Protein AF-0000000066313499 (afdb_homodimer)

Organism: Listeria monocytogenes serotype 4a (strain HCC23) (NCBI:txid552536)

Solvent-accessible surface area (backbone atoms only — not comparable to full-atom values): 25639 Å² total; per-residue (Å²): 38,35,37,26,34,34,30,48,55,29,5,54,17,65,28,23,33,51,20,42,49,46,18,38,77,59,33,63,34,32,22,33,16,38,27,63,62,30,86,18,29,68,59,32,51,54,53,43,69,76,35,75,79,55,39,37,20,40,28,42,68,69,60,62,61,38,62,80,58,80,86,62,72,56,56,30,44,97,84,54,28,26,41,67,57,51,62,52,51,64,65,57,42,71,76,43,53,64,67,57,49,45,52,42,52,49,47,35,51,49,52,42,42,72,71,71,47,74,66,34,31,37,45,48,56,89,67,47,49,80,78,40,41,73,53,52,50,54,49,25,61,74,71,69,27,27,40,66,49,49,91,85,56,89,76,60,80,90,50,52,53,48,75,38,62,42,68,61,50,42,73,94,31,60,49,71,62,46,54,49,50,55,47,65,74,38,56,88,40,85,46,33,36,32,37,47,38,53,29,16,25,45,31,60,62,39,60,72,76,39,92,80,50,73,57,17,24,53,40,28,52,51,43,37,28,65,66,52,52,52,52,46,68,73,40,77,51,44,82,44,34,66,76,71,106,38,35,37,26,34,35,29,50,56,30,5,55,16,66,27,23,33,52,21,41,48,46,18,39,79,58,34,66,35,32,23,34,17,38,25,63,61,30,84,19,29,68,60,33,52,53,52,43,68,77,34,75,80,56,38,37,20,39,29,42,69,68,60,62,58,40,61,80,58,78,86,62,72,57,57,29,45,98,83,55,28,28,41,68,54,55,62,56,50,63,69,53,43,72,77,41,52,63,66,57,50,46,52,43,51,49,46,35,50,46,52,42,43,72,70,70,47,73,65,35,29,36,45,48,57,87,68,47,50,83,79,42,40,72,54,53,50,52,49,25,62,75,70,71,26,28,39,65,47,48,90,84,59,88,76,61,80,89,50,50,52,49,73,38,60,41,68,61,49,42,71,94,30,60,49,72,64,48,54,50,51,55,47,65,74,38,56,90,40,85,46,34,36,31,37,47,36,53,28,16,25,45,31,60,62,40,60,72,77,40,91,81,51,75,55,17,22,53,40,28,51,50,44,36,29,66,66,52,53,52,52,45,68,73,40,76,52,43,82,43,33,66,75,71,105

Nearest PDB structures (foldseek):
  2i5i-assembly1_A  TM=9.283E-01  e=3.834E-25  Enterococcus faecalis V583
  7vi8-assembly1_A  TM=9.252E-01  e=1.051E-22  Klebsiella pneumoniae subsp. pneumoniae MGH 78578
  8jqf-assembly1_B  TM=8.544E-01  e=4.770E-19  Cyclobacterium marinum
  8jqf-assembly1_A  TM=8.438E-01  e=1.142E-18  Cyclobacterium marinum
  9dne-assembly1_I  TM=4.347E-01  e=8.588E-02  synthetic construct

pLDDT: mean 93.92, std 9.47, range [50.28, 98.94]

InterPro domains:
  IPR006879 Carbohydrate deacetylase YdjC-like [PF04794] (2-232)
  IPR006879 Carbohydrate deacetylase YdjC-like [PTHR31609] (1-150)
  IPR011330 Glycoside hydrolase/deacetylase, beta/alpha-barrel [SSF88713] (1-245)
  IPR022948 Chitooligosaccharide deacetylase ChbG-like, bacteria [MF_01246] (1-242)
  IPR022948 Chitooligosaccharide deacetylase ChbG-like, bacteria [cd10803] (2-228)

Foldseek 3Di:
DEEAAEAEDQQQDPQLVVLLVLLCVQFQHQEYEAELQHPRRVVNLV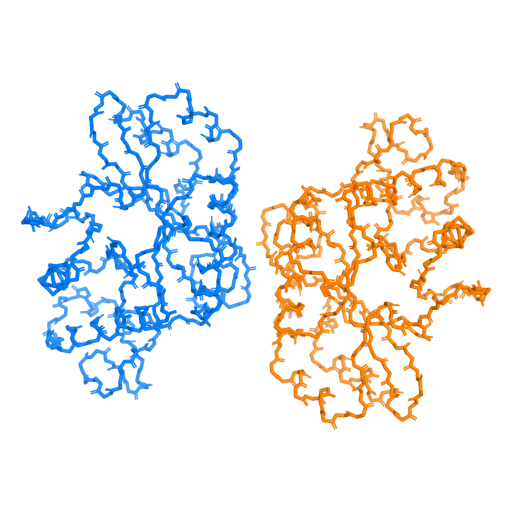SCVVPVRRAYAHAAELQAFAFPDPDADLQADPVRTGDNPVVCLVVQCVRPDLVSVLVRRVSSVVSCVVSVDDHAEYDYDPRSCVRNVVSRLVVCVVSVHAYEDDPNDDDSDPHDYFPEEAEQCADVSVDLVNVVVVCVVCAPHPGYYYYYAHAGDADPSCVVRDPRGVVNPSNSPNRNDPVSVVVCVVGPYHYDHRNVD/DEEAAEAEDQQQDPQLVVLLVLLCVQFQHQEYEAELQHPRNVVNLVSCVVPVRRAYAHAAELQAFAFPDPDADLQADPVRTGDNPVVVLVVACVRPDLVSVLVRRVSSVVSCVVSVDDHAEYDYDPRSCVRNVVSRLVVCVVSVHAYEDDPVDDDSDPHDYFPEEAEQCADVSVDLVNVVVVCVVCAPHPGYYYYYAHAGDADPSCVVRDPRGVVNPSNSPNRSDPVSVVVCVPGPYHYDHRNVD

Sequence (490 aa):
MKIIFNADDFGISPGAVYGILESYKRGVVKSTTLLANSPAFDLAVEVAKENPGLDIGAHLTLTFGSPVLQGLETLTDDDGRFRRNYTALENGLADVDMNEVERELTAQIEKILDAGITISHFDTHHSIEPLIYPVQHKLAEKYGVSIRRHSDVSDFGAIKTPDLFATEFYADGVSFETIKKLVQEHIGTNDVVEVMTHPAYIDETLREISSYVEPRIKEVSILTSRELQAYLGQQEVEIISFRDLMKIIFNADDFGISPGAVYGILESYKRGVVKSTTLLANSPAFDLAVEVAKENPGLDIGAHLTLTFGSPVLQGLETLTDDDGRFRRNYTALENGLADVDMNEVERELTAQIEKILDAGITISHFDTHHSIEPLIYPVQHKLAEKYGVSIRRHSDVSDFGAIKTPDLFATEFYADGVSFETIKKLVQEHIGTNDVVEVMTHPAYIDETLREISSYVEPRIKEVSILTSRELQAYLGQQEVEIISFRDL

Secondary structure (DSSP, 8-state):
-EEEEEEEEETS-HHHHHHHHHHHHSSS--EEEE-TT-TTHHHHHHHHHH-TTSEEEEEE-SSSS--SSS--SSSB-TTSSB---HHHHHTTSTT--HHHHHHHHHHHHHHHHHTT----EEEEGGG-HHHHHHHHHHHHHHHT-EE---TT----TT----SEEE--SSGGG-SHHHHHHHHHHHTTS--EEEEEE----B-HHHHHH-S--HHHHHHHHHHT-HHHHHHHHHTT-EEE-GGG-/-EEEEEEEEETS-HHHHHHHHHHHHSSS--EEEE-TT-TTHHHHHHHHHH-TTSEEEEEE-SSSS--SSS--SSSB-TTSSB---HHHHHTTSTT--HHHHHHHHHHHHHHHHHTT----EEEEGGG-HHHHHHHHHHHHHHHT-EE---TT----TT----SEEE--SSGGG-SHHHHHHHHHHHTTS--EEEEEE----B-HHHHHH-S--HHHHHHHHHHT-HHHHHHHHHTT-EEE-GGG-

Radius of gyration: 25.47 Å; Cα contacts (8 Å, |Δi|>4): 988; chains: 2; bounding box: 54×75×50 Å

Structure (mmCIF, N/CA/C/O backbone):
data_AF-0000000066313499-model_v1
#
loop_
_entity.id
_entity.type
_entity.pdbx_description
1 polymer 'Carbohydrate deacetylase'
#
loop_
_atom_site.group_PDB
_atom_site.id
_atom_site.type_symbol
_atom_site.label_atom_id
_atom_site.label_alt_id
_atom_site.label_comp_id
_atom_site.label_asym_id
_atom_site.label_entity_id
_atom_site.label_seq_id
_atom_site.pdbx_PDB_ins_code
_atom_site.Cartn_x
_atom_site.Cartn_y
_atom_site.Cartn_z
_atom_site.occupancy
_atom_site.B_iso_or_equiv
_atom_site.auth_seq_id
_atom_site.auth_comp_id
_atom_site.auth_asym_id
_atom_site.auth_atom_id
_atom_site.pdbx_PDB_model_num
ATOM 1 N N . MET A 1 1 ? 20.203 -18.484 -18.078 1 95.94 1 MET A N 1
ATOM 2 C CA . MET A 1 1 ? 18.938 -18.906 -17.484 1 95.94 1 MET A CA 1
ATOM 3 C C . MET A 1 1 ? 17.906 -17.781 -17.531 1 95.94 1 MET A C 1
ATOM 5 O O . MET A 1 1 ? 18.266 -16.625 -17.75 1 95.94 1 MET A O 1
ATOM 9 N N . LYS A 1 2 ? 16.641 -18.156 -17.469 1 98 2 LYS A N 1
ATOM 10 C CA . LYS A 1 2 ? 15.531 -17.219 -17.328 1 98 2 LYS A CA 1
ATOM 11 C C . LYS A 1 2 ? 14.836 -17.406 -15.977 1 98 2 LYS A C 1
ATOM 13 O O . LYS A 1 2 ? 14.773 -18.516 -15.445 1 98 2 LYS A O 1
ATOM 18 N N . ILE A 1 3 ? 14.383 -16.266 -15.469 1 98.38 3 ILE A N 1
ATOM 19 C CA . ILE A 1 3 ? 13.742 -16.328 -14.156 1 98.38 3 ILE A CA 1
ATOM 20 C C . ILE A 1 3 ? 12.398 -15.602 -14.203 1 98.38 3 ILE A C 1
ATOM 22 O O . ILE A 1 3 ? 12.297 -14.523 -14.797 1 98.38 3 ILE A O 1
ATOM 26 N N . ILE A 1 4 ? 11.375 -16.203 -13.711 1 98.75 4 ILE A N 1
ATOM 27 C CA . ILE A 1 4 ? 10.062 -15.602 -13.492 1 98.75 4 ILE A CA 1
ATOM 28 C C . ILE A 1 4 ? 9.82 -15.398 -12 1 98.75 4 ILE A C 1
ATOM 30 O O . ILE A 1 4 ? 9.75 -16.359 -11.242 1 98.75 4 ILE A O 1
ATOM 34 N N . PHE A 1 5 ? 9.812 -14.141 -11.586 1 98.88 5 PHE A N 1
ATOM 35 C CA . PHE A 1 5 ? 9.273 -13.859 -10.258 1 98.88 5 PHE A CA 1
ATOM 36 C C . PHE A 1 5 ? 7.762 -13.688 -10.312 1 98.88 5 PHE A C 1
ATOM 38 O O . PHE A 1 5 ? 7.262 -12.648 -10.75 1 98.88 5 PHE A O 1
ATOM 45 N N . ASN A 1 6 ? 7.051 -14.703 -9.844 1 98.88 6 ASN A N 1
ATOM 46 C CA . ASN A 1 6 ? 5.594 -14.641 -9.82 1 98.88 6 ASN A CA 1
ATOM 47 C C . ASN A 1 6 ? 5.066 -14.367 -8.414 1 98.88 6 ASN A C 1
ATOM 49 O O . ASN A 1 6 ? 5.379 -15.102 -7.48 1 98.88 6 ASN A O 1
ATOM 53 N N . ALA A 1 7 ? 4.348 -13.258 -8.297 1 98.94 7 ALA A N 1
ATOM 54 C CA . ALA A 1 7 ? 3.754 -12.898 -7.012 1 98.94 7 ALA A CA 1
ATOM 55 C C . ALA A 1 7 ? 2.363 -13.516 -6.863 1 98.94 7 ALA A C 1
ATOM 57 O O . ALA A 1 7 ? 1.427 -13.117 -7.559 1 98.94 7 ALA A O 1
ATOM 58 N N . ASP A 1 8 ? 2.248 -14.438 -5.938 1 98.56 8 ASP A N 1
ATOM 59 C CA . ASP A 1 8 ? 0.966 -15.078 -5.672 1 98.56 8 ASP A CA 1
ATOM 60 C C . ASP A 1 8 ? 0.054 -14.172 -4.855 1 98.56 8 ASP A C 1
ATOM 62 O O . ASP A 1 8 ? 0.504 -13.156 -4.305 1 98.56 8 ASP A O 1
ATOM 66 N N . ASP A 1 9 ? -1.255 -14.461 -4.855 1 98.56 9 ASP A N 1
ATOM 67 C CA . ASP A 1 9 ? -2.252 -13.906 -3.943 1 98.56 9 ASP A CA 1
ATOM 68 C C . ASP A 1 9 ? -2.611 -12.477 -4.328 1 98.56 9 ASP A C 1
ATOM 70 O O . ASP A 1 9 ? -2.971 -11.672 -3.467 1 98.56 9 ASP A O 1
ATOM 74 N N . PHE A 1 10 ? -2.422 -12.117 -5.625 1 98.88 10 PHE A N 1
ATOM 75 C CA . PHE A 1 10 ? -2.877 -10.805 -6.055 1 98.88 10 PHE A CA 1
ATOM 76 C C . PHE A 1 10 ? -4.363 -10.625 -5.766 1 98.88 10 PHE A C 1
ATOM 78 O O . PHE A 1 10 ? -5.176 -11.492 -6.098 1 98.88 10 PHE A O 1
ATOM 85 N N . GLY A 1 11 ? -4.707 -9.547 -4.996 1 98.75 11 GLY A N 1
ATOM 86 C CA . GLY A 1 11 ? -6.094 -9.273 -4.652 1 98.75 11 GLY A CA 1
ATOM 87 C C . GLY A 1 11 ? -6.473 -9.766 -3.266 1 98.75 11 GLY A C 1
ATOM 88 O O . GLY A 1 11 ? -7.559 -9.453 -2.77 1 98.75 11 GLY A O 1
ATOM 89 N N . ILE A 1 12 ? -5.586 -10.469 -2.564 1 98.62 12 ILE A N 1
ATOM 90 C CA . ILE A 1 12 ? -5.957 -11.078 -1.29 1 98.62 12 ILE A CA 1
ATOM 91 C C . ILE A 1 12 ? -6.289 -9.984 -0.278 1 98.62 12 ILE A C 1
ATOM 93 O O . ILE A 1 12 ? -7.148 -10.164 0.586 1 98.62 12 ILE A O 1
ATOM 97 N N . SER A 1 13 ? -5.625 -8.875 -0.337 1 98.69 13 SER A N 1
ATOM 98 C CA . SER A 1 13 ? -5.852 -7.68 0.472 1 98.69 13 SER A CA 1
ATOM 99 C C . SER A 1 13 ? -5.301 -6.434 -0.215 1 98.69 13 SER A C 1
ATOM 101 O O . SER A 1 13 ? -4.484 -6.535 -1.133 1 98.69 13 SER A O 1
ATOM 103 N N . PRO A 1 14 ? -5.742 -5.246 0.226 1 98.81 14 PRO A N 1
ATOM 104 C CA . PRO A 1 14 ? -5.191 -4.035 -0.384 1 98.81 14 PRO A CA 1
ATOM 105 C C . PRO A 1 14 ? -3.676 -3.926 -0.216 1 98.81 14 PRO A C 1
ATOM 107 O O . PRO A 1 14 ? -2.971 -3.576 -1.165 1 98.81 14 PRO A O 1
ATOM 110 N N . GLY A 1 15 ? -3.215 -4.258 0.969 1 98.81 15 GLY A N 1
ATOM 111 C CA . GLY A 1 15 ? -1.778 -4.238 1.198 1 98.81 15 GLY A CA 1
ATOM 112 C C . GLY A 1 15 ? -1.011 -5.137 0.248 1 98.81 15 GLY A C 1
ATOM 113 O O . GLY A 1 15 ? 0.091 -4.797 -0.185 1 98.81 15 GLY A O 1
ATOM 114 N N . ALA A 1 16 ? -1.593 -6.262 -0.082 1 98.88 16 ALA A N 1
ATOM 115 C CA . ALA A 1 16 ? -0.959 -7.18 -1.021 1 98.88 16 ALA A CA 1
ATOM 116 C C . ALA A 1 16 ? -0.982 -6.621 -2.439 1 98.88 16 ALA A C 1
ATOM 118 O O . ALA A 1 16 ? -0.004 -6.746 -3.18 1 98.88 16 ALA A O 1
ATOM 119 N N . VAL A 1 17 ? -2.086 -6.027 -2.822 1 98.94 17 VAL A N 1
ATOM 120 C CA . VAL A 1 17 ? -2.186 -5.43 -4.148 1 98.94 17 VAL A CA 1
ATOM 121 C C . VAL A 1 17 ? -1.076 -4.398 -4.336 1 98.94 17 VAL A C 1
ATOM 123 O O . VAL A 1 17 ? -0.335 -4.445 -5.32 1 98.94 17 VAL A O 1
ATOM 126 N N . TYR A 1 18 ? -0.861 -3.553 -3.395 1 98.88 18 TYR A N 1
ATOM 127 C CA . TYR A 1 18 ? 0.104 -2.469 -3.535 1 98.88 18 TYR A CA 1
ATOM 128 C C . TYR A 1 18 ? 1.528 -2.98 -3.354 1 98.88 18 TYR A C 1
ATOM 130 O O . TYR A 1 18 ? 2.461 -2.475 -3.982 1 98.88 18 TYR A O 1
ATOM 138 N N . GLY A 1 19 ? 1.684 -3.986 -2.471 1 98.88 19 GLY A N 1
ATOM 139 C CA . GLY A 1 19 ? 2.998 -4.602 -2.361 1 98.88 19 GLY A CA 1
ATOM 140 C C . GLY A 1 19 ? 3.463 -5.25 -3.65 1 98.88 19 GLY A C 1
ATOM 141 O O . GLY A 1 19 ? 4.633 -5.133 -4.023 1 98.88 19 GLY A O 1
ATOM 142 N N . ILE A 1 20 ? 2.559 -5.906 -4.301 1 98.94 20 ILE A N 1
ATOM 143 C CA . ILE A 1 20 ? 2.867 -6.539 -5.578 1 98.94 20 ILE A CA 1
ATOM 144 C C . ILE A 1 20 ? 3.105 -5.465 -6.641 1 98.94 20 ILE A C 1
ATOM 146 O O . ILE A 1 20 ? 4.047 -5.562 -7.43 1 98.94 20 ILE A O 1
ATOM 150 N N . LEU A 1 21 ? 2.295 -4.438 -6.645 1 98.88 21 LEU A N 1
ATOM 151 C CA . LEU A 1 21 ? 2.482 -3.332 -7.578 1 98.88 21 LEU A CA 1
ATOM 152 C C . LEU A 1 21 ? 3.873 -2.725 -7.426 1 98.88 21 LEU A C 1
ATOM 154 O O . LEU A 1 21 ? 4.566 -2.49 -8.422 1 98.88 21 LEU A O 1
ATOM 158 N N . GLU A 1 22 ? 4.25 -2.484 -6.176 1 98.69 22 GLU A N 1
ATOM 159 C CA . GLU A 1 22 ? 5.562 -1.899 -5.914 1 98.69 22 GLU A CA 1
ATOM 160 C C . GLU A 1 22 ? 6.684 -2.818 -6.391 1 98.69 22 GLU A C 1
ATOM 162 O O . GLU A 1 22 ? 7.648 -2.359 -7.004 1 98.69 22 GLU A O 1
ATOM 167 N N . SER A 1 23 ? 6.531 -4.094 -6.137 1 98.88 23 SER A N 1
ATOM 168 C CA . SER A 1 23 ? 7.539 -5.07 -6.531 1 98.88 23 SER A CA 1
ATOM 169 C C 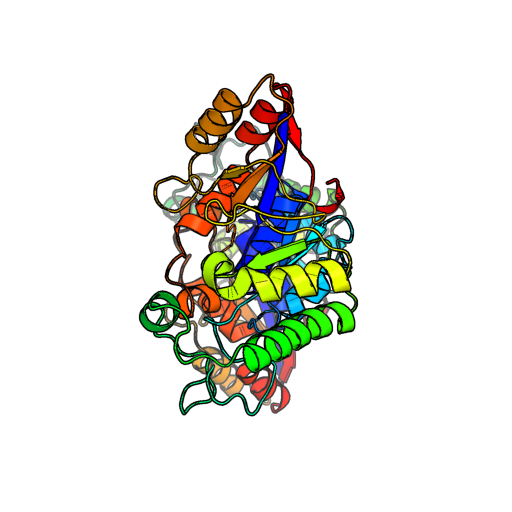. SER A 1 23 ? 7.645 -5.18 -8.047 1 98.88 23 SER A C 1
ATOM 171 O O . SER A 1 23 ? 8.68 -5.582 -8.578 1 98.88 23 SER A O 1
ATOM 173 N N . TYR A 1 24 ? 6.59 -4.836 -8.758 1 98.88 24 TYR A N 1
ATOM 174 C CA . TYR A 1 24 ? 6.566 -4.801 -10.211 1 98.88 24 TYR A CA 1
ATOM 175 C C . TYR A 1 24 ? 7.188 -3.512 -10.734 1 98.88 24 TYR A C 1
ATOM 177 O O . TYR A 1 24 ? 8.109 -3.547 -11.562 1 98.88 24 TYR A O 1
ATOM 185 N N . LYS A 1 25 ? 6.777 -2.369 -10.172 1 98.31 25 LYS A N 1
ATOM 186 C CA . LYS A 1 25 ? 7.18 -1.07 -10.703 1 98.31 25 LYS A CA 1
ATOM 187 C C . LYS A 1 25 ? 8.633 -0.763 -10.359 1 98.31 25 LYS A C 1
ATOM 189 O O . LYS A 1 25 ? 9.344 -0.127 -11.148 1 98.31 25 LYS A O 1
ATOM 194 N N . ARG A 1 26 ? 9.039 -1.232 -9.211 1 97.56 26 ARG A N 1
ATOM 195 C CA . ARG A 1 26 ? 10.344 -0.811 -8.719 1 97.56 26 ARG A CA 1
ATOM 196 C C . ARG A 1 26 ? 11.242 -2.014 -8.453 1 97.56 26 ARG A C 1
ATOM 198 O O . ARG A 1 26 ? 12.312 -1.875 -7.855 1 97.56 26 ARG A O 1
ATOM 205 N N . GLY A 1 27 ? 10.727 -3.199 -8.891 1 98.5 27 GLY A N 1
ATOM 206 C CA . GLY A 1 27 ? 11.484 -4.398 -8.562 1 98.5 27 GLY A CA 1
ATOM 207 C C . GLY A 1 27 ? 11.523 -5.402 -9.703 1 98.5 27 GLY A C 1
ATOM 208 O O . GLY A 1 27 ? 11.562 -5.016 -10.875 1 98.5 27 GLY A O 1
ATOM 209 N N . VAL A 1 28 ? 11.602 -6.688 -9.312 1 98.75 28 VAL A N 1
ATOM 210 C CA . VAL A 1 28 ? 11.953 -7.707 -10.297 1 98.75 28 VAL A CA 1
ATOM 211 C C . VAL A 1 28 ? 10.719 -8.539 -10.648 1 98.75 28 VAL A C 1
ATOM 213 O O . VAL A 1 28 ? 10.766 -9.391 -11.531 1 98.75 28 VAL A O 1
ATOM 216 N N . VAL A 1 29 ? 9.586 -8.25 -10.008 1 98.94 29 VAL A N 1
ATOM 217 C CA . VAL A 1 29 ? 8.359 -9 -10.273 1 98.94 29 VAL A CA 1
ATOM 218 C C . VAL A 1 29 ? 7.785 -8.586 -11.625 1 98.94 29 VAL A C 1
ATOM 220 O O . VAL A 1 29 ? 7.629 -7.395 -11.906 1 98.94 29 VAL A O 1
ATOM 223 N N . LYS A 1 30 ? 7.465 -9.609 -12.453 1 98.81 30 LYS A N 1
ATOM 224 C CA . LYS A 1 30 ? 6.895 -9.289 -13.758 1 98.81 30 LYS A CA 1
ATOM 225 C C . LYS A 1 30 ? 5.574 -10.031 -13.977 1 98.81 30 LYS A C 1
ATOM 227 O O . LYS A 1 30 ? 4.855 -9.75 -14.938 1 98.81 30 LYS A O 1
ATOM 232 N N . SER A 1 31 ? 5.238 -10.961 -13.055 1 98.69 31 SER A N 1
ATOM 233 C CA . SER A 1 31 ? 3.994 -11.719 -13.141 1 98.69 31 SER A CA 1
ATOM 234 C C . SER A 1 31 ? 3.336 -11.859 -11.773 1 98.69 31 SER A C 1
ATOM 236 O O . SER A 1 31 ? 4.016 -11.859 -10.75 1 98.69 31 SER A O 1
ATOM 238 N N . THR A 1 32 ? 2.064 -11.922 -11.844 1 98.94 32 THR A N 1
ATOM 239 C CA . THR A 1 32 ? 1.278 -12.203 -10.641 1 98.94 32 THR A CA 1
ATOM 240 C C . THR A 1 32 ? 0.055 -13.047 -10.984 1 98.94 32 THR A C 1
ATOM 242 O O . THR A 1 32 ? -0.215 -13.32 -12.156 1 98.94 32 THR A O 1
ATOM 245 N N . THR A 1 33 ? -0.587 -13.633 -9.969 1 98.88 33 THR A N 1
ATOM 246 C CA . THR A 1 33 ? -1.809 -14.406 -10.188 1 98.88 33 THR A CA 1
ATOM 247 C C . THR A 1 33 ? -2.932 -13.898 -9.281 1 98.88 33 THR A C 1
ATOM 249 O O . THR A 1 33 ? -2.738 -13.734 -8.078 1 98.88 33 THR A O 1
ATOM 252 N N . LEU A 1 34 ? -4.016 -13.633 -9.891 1 98.88 34 LEU A N 1
ATOM 253 C CA . LEU A 1 34 ? -5.152 -12.945 -9.281 1 98.88 34 LEU A CA 1
ATOM 254 C C . LEU A 1 34 ? -6.145 -13.945 -8.695 1 98.88 34 LEU A C 1
ATOM 256 O O . LEU A 1 34 ? -6.516 -14.914 -9.359 1 98.88 34 LEU A O 1
ATOM 260 N N . LEU A 1 35 ? -6.523 -13.734 -7.453 1 98.69 35 LEU A N 1
ATOM 261 C CA . LEU A 1 35 ? -7.574 -14.508 -6.797 1 98.69 35 LEU A CA 1
ATOM 262 C C . LEU A 1 35 ? -8.953 -13.938 -7.125 1 98.69 35 LEU A C 1
ATOM 264 O O . LEU A 1 35 ? -9.273 -12.812 -6.73 1 98.69 35 LEU A O 1
ATOM 268 N N . ALA A 1 36 ? -9.773 -14.719 -7.758 1 98.62 36 ALA A N 1
ATOM 269 C CA . ALA A 1 36 ? -11.07 -14.25 -8.234 1 98.62 36 ALA A CA 1
ATOM 270 C C . ALA A 1 36 ? -12.016 -13.984 -7.07 1 98.62 36 ALA A C 1
ATOM 272 O O . ALA A 1 36 ? -12.891 -13.117 -7.156 1 98.62 36 ALA A O 1
ATOM 273 N N . ASN A 1 37 ? -11.844 -14.711 -5.98 1 97.69 37 ASN A N 1
ATOM 274 C CA . ASN A 1 37 ? -12.805 -14.633 -4.887 1 97.69 37 ASN A CA 1
ATOM 275 C C . ASN A 1 37 ? -12.242 -13.852 -3.703 1 97.69 37 ASN A C 1
ATOM 277 O O . ASN A 1 37 ? -12.688 -14.023 -2.568 1 97.69 37 ASN A O 1
ATOM 281 N N . SER A 1 38 ? -11.266 -12.992 -3.945 1 97.12 38 SER A N 1
ATOM 282 C CA . SER A 1 38 ? -10.547 -12.344 -2.852 1 97.12 38 SER A CA 1
ATOM 283 C C . SER A 1 38 ? -11.203 -11.023 -2.473 1 97.12 38 SER A C 1
ATOM 285 O O . SER A 1 38 ? -11.898 -10.414 -3.287 1 97.12 38 SER A O 1
ATOM 287 N N . PRO A 1 39 ? -10.961 -10.508 -1.209 1 97.38 39 PRO A N 1
ATOM 288 C CA . PRO A 1 39 ? -11.562 -9.273 -0.714 1 97.38 39 PRO A CA 1
ATOM 289 C C . PRO A 1 39 ? -11.156 -8.047 -1.535 1 97.38 39 PRO A C 1
ATOM 291 O O . PRO A 1 39 ? -11.93 -7.094 -1.652 1 97.38 39 PRO A O 1
ATOM 294 N N . ALA A 1 40 ? -9.984 -8.07 -2.078 1 98.38 40 ALA A N 1
ATOM 295 C CA . ALA A 1 40 ? -9.508 -6.887 -2.783 1 98.38 40 ALA A CA 1
ATOM 296 C C . ALA A 1 40 ? -9.477 -7.125 -4.293 1 98.38 40 ALA A C 1
ATOM 298 O O . ALA A 1 40 ? -8.648 -6.543 -5 1 98.38 40 ALA A O 1
ATOM 299 N N . PHE A 1 41 ? -10.359 -7.988 -4.816 1 98.75 41 PHE A N 1
ATOM 300 C CA . PHE A 1 41 ? -10.422 -8.328 -6.23 1 98.75 41 PHE A CA 1
ATOM 301 C C . PHE A 1 41 ? -10.609 -7.082 -7.082 1 98.75 41 PHE A C 1
ATOM 303 O O . PHE A 1 41 ? -9.875 -6.871 -8.055 1 98.75 41 PHE A O 1
ATOM 310 N N . ASP A 1 42 ? -11.539 -6.199 -6.707 1 98.56 42 ASP A N 1
ATOM 311 C CA . ASP A 1 42 ? -11.844 -5.02 -7.516 1 98.56 42 ASP A CA 1
ATOM 312 C C . ASP A 1 42 ? -10.656 -4.062 -7.562 1 98.56 42 ASP A C 1
ATOM 314 O O . ASP A 1 42 ? -10.336 -3.512 -8.617 1 98.56 42 ASP A O 1
ATOM 318 N N . LEU A 1 43 ? -10.031 -3.875 -6.438 1 98.56 43 LEU A N 1
ATOM 319 C CA . LEU A 1 43 ? -8.828 -3.041 -6.406 1 98.56 43 LEU A CA 1
ATOM 320 C C . LEU A 1 43 ? -7.738 -3.625 -7.297 1 98.56 43 LEU A C 1
ATOM 322 O O . LEU A 1 43 ? -7.086 -2.895 -8.039 1 98.56 43 LEU A O 1
ATOM 326 N N . ALA A 1 44 ? -7.582 -4.918 -7.211 1 98.88 44 ALA A N 1
ATOM 327 C CA . ALA A 1 44 ? -6.566 -5.586 -8.023 1 98.88 44 ALA A CA 1
ATOM 328 C C . ALA A 1 44 ? -6.84 -5.391 -9.508 1 98.88 44 ALA A C 1
ATOM 330 O O . ALA A 1 44 ? -5.914 -5.137 -10.289 1 98.88 44 ALA A O 1
ATOM 331 N N . VAL A 1 45 ? -8.07 -5.5 -9.883 1 98.88 45 VAL A N 1
ATOM 332 C CA . VAL A 1 45 ? -8.469 -5.324 -11.273 1 98.88 4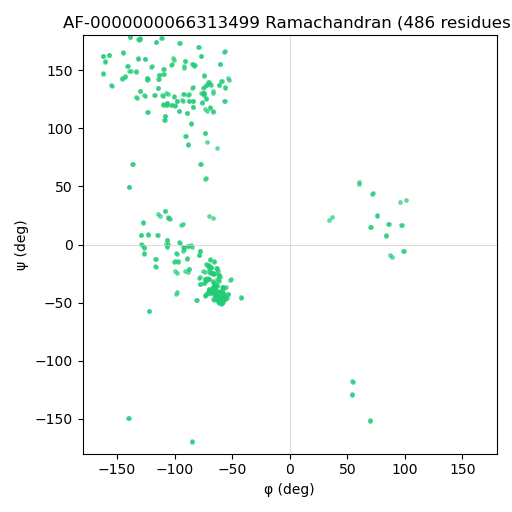5 VAL A CA 1
ATOM 333 C C . VAL A 1 45 ? -8.148 -3.9 -11.727 1 98.88 45 VAL A C 1
ATOM 335 O O . VAL A 1 45 ? -7.574 -3.699 -12.805 1 98.88 45 VAL A O 1
ATOM 338 N N . GLU A 1 46 ? -8.484 -2.951 -10.938 1 98.44 46 GLU A N 1
ATOM 339 C CA . GLU A 1 46 ? -8.195 -1.555 -11.25 1 98.44 46 GLU A CA 1
ATOM 340 C C . GLU A 1 46 ? -6.699 -1.329 -11.43 1 98.44 46 GLU A C 1
ATOM 342 O O . GLU A 1 46 ? -6.273 -0.737 -12.43 1 98.44 46 GLU A O 1
ATOM 347 N N . VAL A 1 47 ? -5.945 -1.839 -10.516 1 98.44 47 VAL A N 1
ATOM 348 C CA . VAL A 1 47 ? -4.496 -1.671 -10.539 1 98.44 47 VAL A CA 1
ATOM 349 C C . VAL A 1 47 ? -3.916 -2.377 -11.766 1 98.44 47 VAL A C 1
ATOM 351 O O . VAL A 1 47 ? -3.025 -1.847 -12.43 1 98.44 47 VAL A O 1
ATOM 354 N N . ALA A 1 48 ? -4.43 -3.531 -12.047 1 98.69 48 ALA A N 1
ATOM 355 C CA . ALA A 1 48 ? -3.973 -4.277 -13.219 1 98.69 48 ALA A CA 1
ATOM 356 C C . ALA A 1 48 ? -4.219 -3.488 -14.5 1 98.69 48 ALA A C 1
ATOM 358 O O . ALA A 1 48 ? -3.334 -3.393 -15.359 1 98.69 48 ALA A O 1
ATOM 359 N N . LYS A 1 49 ? -5.352 -2.896 -14.602 1 98.31 49 LYS A N 1
ATOM 360 C CA . LYS A 1 49 ? -5.719 -2.148 -15.805 1 98.31 49 LYS A CA 1
ATOM 361 C C . LYS A 1 49 ? -4.84 -0.911 -15.969 1 98.31 49 LYS A C 1
ATOM 363 O O . LYS A 1 49 ? -4.527 -0.507 -17.094 1 98.31 49 LYS A O 1
ATOM 368 N N . GLU A 1 50 ? -4.441 -0.368 -14.859 1 97.25 50 GLU A N 1
ATOM 369 C CA . GLU A 1 50 ? -3.572 0.807 -14.883 1 97.25 50 GLU A CA 1
ATOM 370 C C . GLU A 1 50 ? -2.125 0.418 -15.172 1 97.25 50 GLU A C 1
ATOM 372 O O . GLU A 1 50 ? -1.284 1.283 -15.43 1 97.25 50 GLU A O 1
ATOM 377 N N . ASN A 1 51 ? -1.834 -0.87 -15.172 1 98.06 51 ASN A N 1
ATOM 378 C CA . ASN A 1 51 ? -0.479 -1.377 -15.359 1 98.06 51 ASN A CA 1
ATOM 379 C C . ASN A 1 51 ? -0.452 -2.572 -16.312 1 98.06 51 ASN A C 1
ATOM 381 O O . ASN A 1 51 ? -0.118 -3.686 -15.898 1 98.06 51 ASN A O 1
ATOM 385 N N . PRO A 1 52 ? -0.708 -2.369 -17.562 1 97.56 52 PRO A N 1
ATOM 386 C CA . PRO A 1 52 ? -0.886 -3.465 -18.516 1 97.56 52 PRO A CA 1
ATOM 387 C C . PRO A 1 52 ? 0.392 -4.273 -18.734 1 97.56 52 PRO A C 1
ATOM 389 O O . PRO A 1 52 ? 0.348 -5.363 -19.312 1 97.56 52 PRO A O 1
ATOM 392 N N . GLY A 1 53 ? 1.535 -3.719 -18.297 1 98.06 53 GLY A N 1
ATOM 393 C CA . GLY A 1 53 ? 2.777 -4.465 -18.391 1 98.06 53 GLY A CA 1
ATOM 394 C C . GLY A 1 53 ? 2.889 -5.586 -17.375 1 98.06 53 GLY A C 1
ATOM 395 O O . GLY A 1 53 ? 3.686 -6.512 -17.547 1 98.06 53 GLY A O 1
ATOM 396 N N . LEU A 1 54 ? 2.182 -5.5 -16.281 1 98.69 54 LEU A N 1
ATOM 397 C CA . LEU A 1 54 ? 2.145 -6.566 -15.289 1 98.69 54 LEU A CA 1
ATOM 398 C C . LEU A 1 54 ? 1.402 -7.785 -15.828 1 98.69 54 LEU A C 1
ATOM 400 O O . LEU A 1 54 ? 0.228 -7.688 -16.203 1 98.69 54 LEU A O 1
ATOM 404 N N . ASP A 1 55 ? 2.098 -8.922 -15.945 1 98.88 55 ASP A N 1
ATOM 405 C CA . ASP A 1 55 ? 1.513 -10.148 -16.469 1 98.88 55 ASP A CA 1
ATOM 406 C C . ASP A 1 55 ? 0.606 -10.812 -15.43 1 98.88 55 ASP A C 1
ATOM 408 O O . ASP A 1 55 ? 1.046 -11.125 -14.32 1 98.88 55 ASP A O 1
ATOM 412 N N . ILE A 1 56 ? -0.644 -11.008 -15.758 1 98.88 56 ILE A N 1
ATOM 413 C CA . ILE A 1 56 ? -1.62 -11.516 -14.797 1 98.88 56 ILE A CA 1
ATOM 414 C C . ILE A 1 56 ? -2.031 -12.938 -15.172 1 98.88 56 ILE A C 1
ATOM 416 O O . ILE A 1 56 ? -2.336 -13.211 -16.328 1 98.88 56 ILE A O 1
ATOM 420 N N . GLY A 1 57 ? -1.949 -13.828 -14.242 1 98.88 57 GLY A N 1
ATOM 421 C CA . GLY A 1 57 ? -2.564 -15.148 -14.312 1 98.88 57 GLY A CA 1
ATOM 422 C C . GLY A 1 57 ? -3.709 -15.32 -13.336 1 98.88 57 GLY A C 1
ATOM 423 O O . GLY A 1 57 ? -4.059 -14.383 -12.609 1 98.88 57 GLY A O 1
ATOM 424 N N . ALA A 1 58 ? -4.355 -16.5 -13.367 1 98.81 58 ALA A N 1
ATOM 425 C CA . ALA A 1 58 ? -5.395 -16.844 -12.406 1 98.81 58 ALA A CA 1
ATOM 426 C C . ALA A 1 58 ? -4.836 -17.703 -11.281 1 98.81 58 ALA A C 1
ATOM 428 O O . ALA A 1 58 ? -4.191 -18.719 -11.539 1 98.81 58 ALA A O 1
ATOM 429 N N . HIS A 1 59 ? -5.004 -17.234 -10.086 1 98.62 59 HIS A N 1
ATOM 430 C CA . HIS A 1 59 ? -4.656 -18.016 -8.898 1 98.62 59 HIS A CA 1
ATOM 431 C C . HIS A 1 59 ? -5.824 -18.875 -8.445 1 98.62 59 HIS A C 1
ATOM 433 O O . HIS A 1 59 ? -6.547 -18.516 -7.512 1 98.62 59 HIS A O 1
ATOM 439 N N . LEU A 1 60 ? -5.922 -20.031 -9 1 97.62 60 LEU A N 1
ATOM 440 C CA . LEU A 1 60 ? -7.07 -20.891 -8.773 1 97.62 60 LEU A CA 1
ATOM 441 C C . LEU A 1 60 ? -7.09 -21.422 -7.344 1 97.62 60 LEU A C 1
ATOM 443 O O . LEU A 1 60 ? -6.043 -21.766 -6.789 1 97.62 60 LEU A O 1
ATOM 447 N N . THR A 1 61 ? -8.352 -21.391 -6.805 1 94.75 61 THR A N 1
ATOM 448 C CA . THR A 1 61 ? -8.391 -21.781 -5.402 1 94.75 61 THR A CA 1
ATOM 449 C C . THR A 1 61 ? -9.656 -22.594 -5.102 1 94.75 61 THR A C 1
ATOM 451 O O . THR A 1 61 ? -10.711 -22.328 -5.684 1 94.75 61 THR A O 1
ATOM 454 N N . LEU A 1 62 ? -9.477 -23.562 -4.211 1 92.56 62 LEU A N 1
ATOM 455 C CA . LEU A 1 62 ? -10.578 -24.344 -3.652 1 92.56 62 LEU A CA 1
ATOM 456 C C . LEU A 1 62 ? -10.508 -24.375 -2.129 1 92.56 62 LEU A C 1
ATOM 458 O O . LEU A 1 62 ? -11.273 -25.078 -1.481 1 92.56 62 LEU A O 1
ATOM 462 N N . THR A 1 63 ? -9.641 -23.609 -1.551 1 89.38 63 THR A N 1
ATOM 463 C CA . THR A 1 63 ? -9.312 -23.781 -0.14 1 89.38 63 THR A CA 1
ATOM 464 C C . THR A 1 63 ? -9.406 -22.453 0.605 1 89.38 63 THR A C 1
ATOM 466 O O . THR A 1 63 ? -9.156 -22.391 1.81 1 89.38 63 THR A O 1
ATOM 469 N N . PHE A 1 64 ? -9.75 -21.453 -0.088 1 89.5 64 PHE A N 1
ATOM 470 C CA . PHE A 1 64 ? -9.711 -20.109 0.489 1 89.5 64 PHE A CA 1
ATOM 471 C C . PHE A 1 64 ? -11.008 -19.359 0.188 1 89.5 64 PHE A C 1
ATOM 473 O O . PHE A 1 64 ? -11.422 -19.266 -0.969 1 89.5 64 PHE A O 1
ATOM 480 N N . GLY A 1 65 ? -11.609 -18.859 1.303 1 91.88 65 GLY A N 1
ATOM 481 C CA . GLY A 1 65 ? -12.789 -18.031 1.112 1 91.88 65 GLY A CA 1
ATOM 482 C C . GLY A 1 65 ? -13.992 -18.812 0.632 1 91.88 65 GLY A C 1
ATOM 483 O O . GLY A 1 65 ? -14.195 -19.969 1.033 1 91.88 65 GLY A O 1
ATOM 484 N N . SER A 1 66 ? -14.852 -18.156 -0.103 1 94.62 66 SER A N 1
ATOM 485 C CA . SER A 1 66 ? -16.062 -18.734 -0.668 1 94.62 66 SER A CA 1
ATOM 486 C C . SER A 1 66 ? -15.953 -18.875 -2.184 1 94.62 66 SER A C 1
ATOM 488 O O . SER A 1 66 ? -15.289 -18.078 -2.84 1 94.62 66 SER A O 1
ATOM 490 N N . PRO A 1 67 ? -16.594 -19.938 -2.73 1 96.12 67 PRO A N 1
ATOM 491 C CA . PRO A 1 67 ? -16.609 -20.078 -4.188 1 96.12 67 PRO A CA 1
ATOM 492 C C . PRO A 1 67 ? -17.297 -18.891 -4.879 1 96.12 67 PRO A C 1
ATOM 494 O O . PRO A 1 67 ? -18.047 -18.156 -4.242 1 96.12 67 PRO A O 1
ATOM 497 N N . VAL A 1 68 ? -16.891 -18.719 -6.109 1 97.88 68 VAL A N 1
ATOM 498 C CA . VAL A 1 68 ? -17.578 -17.766 -6.969 1 97.88 68 VAL A CA 1
ATOM 499 C C . VAL A 1 68 ? -18.984 -18.266 -7.262 1 97.88 68 VAL A C 1
ATOM 501 O O . VAL A 1 68 ? -19.938 -17.484 -7.277 1 97.88 68 VAL A O 1
ATOM 504 N N . LEU A 1 69 ? -19.062 -19.562 -7.434 1 96.81 69 LEU A N 1
ATOM 505 C CA . LEU A 1 69 ? -20.344 -20.172 -7.715 1 96.81 69 LEU A CA 1
ATOM 506 C C . LEU A 1 69 ? -21.109 -20.453 -6.422 1 96.81 69 LEU A C 1
ATOM 508 O O . LEU A 1 69 ? -20.5 -20.625 -5.363 1 96.81 69 LEU A O 1
ATOM 512 N N . GLN A 1 70 ? -22.438 -20.5 -6.621 1 93.25 70 GLN A N 1
ATOM 513 C CA . GLN A 1 70 ? -23.312 -20.953 -5.539 1 93.25 70 GLN A CA 1
ATOM 514 C C . GLN A 1 70 ? -23.766 -22.391 -5.77 1 93.25 70 GLN A C 1
ATOM 516 O O . GLN A 1 70 ? -23.719 -22.891 -6.895 1 93.25 70 GLN A O 1
ATOM 521 N N . GLY A 1 71 ? -24.094 -23.047 -4.715 1 89.81 71 GLY A N 1
ATOM 522 C CA . GLY A 1 71 ? -24.781 -24.328 -4.812 1 89.81 71 GLY A CA 1
ATOM 523 C C . GLY A 1 71 ? -23.828 -25.5 -4.984 1 89.81 71 GLY A C 1
ATOM 524 O O . GLY A 1 71 ? -24.219 -26.562 -5.48 1 89.81 71 GLY A O 1
ATOM 525 N N . LEU A 1 72 ? -22.594 -25.281 -4.668 1 91.56 72 LEU A N 1
ATOM 526 C CA . LEU A 1 72 ? -21.656 -26.391 -4.703 1 91.56 72 LEU A CA 1
ATOM 527 C C . LEU A 1 72 ? -21.859 -27.328 -3.508 1 91.56 72 LEU A C 1
ATOM 529 O O . LEU A 1 72 ? -22.047 -26.859 -2.381 1 91.56 72 LEU A O 1
ATOM 533 N N . GLU A 1 73 ? -21.859 -28.578 -3.717 1 89.12 73 GLU A N 1
ATOM 534 C CA . GLU A 1 73 ? -22.234 -29.547 -2.682 1 89.12 73 GLU A CA 1
ATOM 535 C C . GLU A 1 73 ? -21 -30.141 -2.021 1 89.12 73 GLU A C 1
ATOM 537 O O . GLU A 1 73 ? -20.938 -30.266 -0.797 1 89.12 73 GLU A O 1
ATOM 542 N N . THR A 1 74 ? -20.031 -30.453 -2.805 1 89.81 74 THR A N 1
ATOM 543 C CA . THR A 1 74 ? -18.938 -31.25 -2.26 1 89.81 74 THR A CA 1
ATOM 544 C C . THR A 1 74 ? -17.75 -30.344 -1.906 1 89.81 74 THR A C 1
ATOM 546 O O . THR A 1 74 ? -16.844 -30.75 -1.174 1 89.81 74 THR A O 1
ATOM 549 N N . LEU A 1 75 ? -17.75 -29.094 -2.395 1 89.75 75 LEU A N 1
ATOM 550 C CA . LEU A 1 75 ? -16.609 -28.219 -2.209 1 89.75 75 LEU A CA 1
ATOM 551 C C . LEU A 1 75 ? -16.812 -27.281 -1.021 1 89.75 75 LEU A C 1
ATOM 553 O O . LEU A 1 75 ? -15.875 -26.656 -0.534 1 89.75 75 LEU A O 1
ATOM 557 N N . THR A 1 76 ? -18.047 -27.203 -0.559 1 90.44 76 THR A N 1
ATOM 558 C CA . THR A 1 76 ? -18.359 -26.172 0.415 1 90.44 76 THR A CA 1
ATOM 559 C C . THR A 1 76 ? -18.875 -26.781 1.716 1 90.44 76 THR A C 1
ATOM 561 O O . THR A 1 76 ? -19.359 -27.906 1.727 1 90.44 76 THR A O 1
ATOM 564 N N . ASP A 1 77 ? -18.656 -26.047 2.768 1 88.69 77 ASP A N 1
ATOM 565 C CA . ASP A 1 77 ? -19.234 -26.406 4.051 1 88.69 77 ASP A CA 1
ATOM 566 C C . ASP A 1 77 ? -20.656 -25.875 4.176 1 88.69 77 ASP A C 1
ATOM 568 O O . ASP A 1 77 ? -21.25 -25.406 3.191 1 88.69 77 ASP A O 1
ATOM 572 N N . ASP A 1 78 ? -21.172 -25.984 5.422 1 87.94 78 ASP A N 1
ATOM 573 C CA . ASP A 1 78 ? -22.578 -25.641 5.641 1 87.94 78 ASP A CA 1
ATOM 574 C C . ASP A 1 78 ? -22.797 -24.141 5.52 1 87.94 78 ASP A C 1
ATOM 576 O O . ASP A 1 78 ? -23.922 -23.688 5.273 1 87.94 78 ASP A O 1
ATOM 580 N N . ASP A 1 79 ? -21.734 -23.406 5.621 1 88.12 79 ASP A N 1
ATOM 581 C CA . ASP A 1 79 ? -21.828 -21.953 5.543 1 88.12 79 ASP A CA 1
ATOM 582 C C . ASP A 1 79 ? -21.562 -21.453 4.125 1 88.12 79 ASP A C 1
ATOM 584 O O . ASP A 1 79 ? -21.531 -20.25 3.875 1 88.12 79 ASP A O 1
ATOM 588 N N . GLY A 1 80 ? -21.312 -22.375 3.199 1 88.69 80 GLY A N 1
ATOM 589 C CA . GLY A 1 80 ? -21.078 -22.016 1.811 1 88.69 80 GLY A CA 1
ATOM 590 C C . GLY A 1 80 ? -19.641 -21.609 1.533 1 88.69 80 GLY A C 1
ATOM 591 O O . GLY A 1 80 ? -19.328 -21.156 0.438 1 88.69 80 GLY A O 1
ATOM 592 N N . ARG A 1 81 ? -18.859 -21.812 2.539 1 90.5 81 ARG A N 1
ATOM 593 C CA . ARG A 1 81 ? -17.438 -21.547 2.373 1 90.5 81 ARG A CA 1
ATOM 594 C C . ARG A 1 81 ? -16.688 -22.797 1.934 1 90.5 81 ARG A C 1
ATOM 596 O O . ARG A 1 81 ? -17.156 -23.922 2.184 1 90.5 81 ARG A O 1
ATOM 603 N N . PHE A 1 82 ? -15.484 -22.578 1.158 1 90.69 82 PHE A N 1
ATOM 604 C CA . PHE A 1 82 ? -14.664 -23.734 0.846 1 90.69 82 PHE A CA 1
ATOM 605 C C . PHE A 1 82 ? -14.328 -24.516 2.111 1 90.69 82 PHE A C 1
ATOM 607 O O . PHE A 1 82 ? -14.047 -23.938 3.154 1 90.69 82 PHE A O 1
ATOM 614 N N . ARG A 1 83 ? -14.336 -25.703 1.991 1 81.19 83 ARG A N 1
ATOM 615 C CA . ARG A 1 83 ? -14.008 -26.562 3.125 1 81.19 83 ARG A CA 1
ATOM 616 C C . ARG A 1 83 ? -12.547 -26.406 3.527 1 81.19 83 ARG A C 1
ATOM 618 O O . ARG A 1 83 ? -11.672 -26.266 2.668 1 81.19 83 ARG A O 1
ATOM 625 N N . ARG A 1 84 ? -12.336 -25.891 4.73 1 67.38 84 ARG A N 1
ATOM 626 C CA . ARG A 1 84 ? -11 -25.594 5.223 1 67.38 84 ARG A CA 1
ATOM 627 C C . ARG A 1 84 ? -10.164 -26.859 5.355 1 67.38 84 ARG A C 1
ATOM 629 O O . ARG A 1 84 ? -8.938 -26.797 5.418 1 67.38 84 ARG A O 1
ATOM 636 N N . ASN A 1 85 ? -10.828 -27.906 5.598 1 53.81 85 ASN A N 1
ATOM 637 C CA . ASN A 1 85 ? -10.039 -29.078 5.961 1 53.81 85 ASN A CA 1
ATOM 638 C C . ASN A 1 85 ? -9.133 -29.516 4.816 1 53.81 85 ASN A C 1
ATOM 640 O O . ASN A 1 85 ? -9.586 -30.188 3.883 1 53.81 85 ASN A O 1
ATOM 644 N N . TYR A 1 86 ? -7.969 -28.812 4.762 1 52.19 86 TYR A N 1
ATOM 645 C CA . TYR A 1 86 ? -6.848 -29.156 3.9 1 52.19 86 TYR A CA 1
ATOM 646 C C . TYR A 1 86 ? -6.609 -30.656 3.896 1 52.19 86 TYR A C 1
ATOM 648 O O . TYR A 1 86 ? -6.281 -31.25 2.859 1 52.19 86 TYR A O 1
ATOM 656 N N . THR A 1 87 ? -6.656 -31.078 5.129 1 50.44 87 THR A N 1
ATOM 657 C CA . THR A 1 87 ? -6.43 -32.5 5.242 1 50.44 87 THR A CA 1
ATOM 658 C C . THR A 1 87 ? -7.418 -33.281 4.371 1 50.44 87 THR A C 1
ATOM 660 O O . THR A 1 87 ? -7.078 -34.312 3.809 1 50.44 87 THR A O 1
ATOM 663 N N . ALA A 1 88 ? -8.531 -32.781 4.336 1 50.28 88 ALA A N 1
ATOM 664 C CA . ALA A 1 88 ? -9.484 -33.5 3.471 1 50.28 88 ALA A CA 1
ATOM 665 C C . ALA A 1 88 ? -9.109 -33.312 2 1 50.28 88 ALA A C 1
ATOM 667 O O . ALA A 1 88 ? -9.281 -34.25 1.202 1 50.28 88 ALA A O 1
ATOM 668 N N . LEU A 1 89 ? -8.641 -32.062 1.643 1 54.28 89 LEU A N 1
ATOM 669 C CA . LEU A 1 89 ? -8.117 -31.969 0.287 1 54.28 89 LEU A CA 1
ATOM 670 C C . LEU A 1 89 ? -6.906 -32.875 0.109 1 54.28 89 LEU A C 1
ATOM 672 O O . LEU A 1 89 ? -6.734 -33.469 -0.951 1 54.28 89 LEU A O 1
ATOM 676 N N . GLU A 1 90 ? -6.133 -32.844 1.152 1 52.53 90 GLU A N 1
ATOM 677 C CA . GLU A 1 90 ? -4.969 -33.719 1.118 1 52.53 90 GLU A CA 1
ATOM 678 C C . GLU A 1 90 ? -5.387 -35.188 1.007 1 52.53 90 GLU A C 1
ATOM 680 O O . GLU A 1 90 ? -4.715 -36 0.344 1 52.53 90 GLU A O 1
ATOM 685 N N . ASN A 1 91 ? -6.332 -35.5 1.798 1 53.09 91 ASN A N 1
ATOM 686 C CA . ASN A 1 91 ? -6.668 -36.906 1.697 1 53.09 91 ASN A CA 1
ATOM 687 C C . ASN A 1 91 ? -7.348 -37.219 0.371 1 53.09 91 ASN A C 1
ATOM 689 O O . ASN A 1 91 ? -8.055 -38.219 0.257 1 53.09 91 ASN A O 1
ATOM 693 N N . GLY A 1 92 ? -7.109 -36.406 -0.675 1 55.62 92 GLY A N 1
ATOM 694 C CA . GLY A 1 92 ? -7.293 -36.844 -2.047 1 55.62 92 GLY A CA 1
ATOM 695 C C . GLY A 1 92 ? -8.648 -36.469 -2.615 1 55.62 92 GLY A C 1
ATOM 696 O O . GLY A 1 92 ? -9.086 -37.062 -3.617 1 55.62 92 GLY A O 1
ATOM 697 N N . LEU A 1 93 ? -9.148 -35.25 -2.229 1 63.38 93 LEU A N 1
ATOM 698 C CA . LEU A 1 93 ? -10.414 -34.844 -2.818 1 63.38 93 LEU A CA 1
ATOM 699 C C . LEU A 1 93 ? -11.344 -36.031 -2.994 1 63.38 93 LEU A C 1
ATOM 701 O O . LEU A 1 93 ? -12.172 -36.062 -3.908 1 63.38 93 LEU A O 1
ATOM 705 N N . ALA A 1 94 ? -11.117 -37.094 -2.188 1 63 94 ALA A N 1
ATOM 706 C CA . ALA A 1 94 ? -11.859 -38.344 -2.373 1 63 94 ALA A CA 1
ATOM 707 C C . ALA A 1 94 ? -13.367 -38.094 -2.432 1 63 94 ALA A C 1
ATOM 709 O O . ALA A 1 94 ? -14.078 -38.719 -3.215 1 63 94 ALA A O 1
ATOM 710 N N . ASP A 1 95 ? -13.805 -37.125 -1.793 1 76.69 95 ASP A N 1
ATOM 711 C CA . ASP A 1 95 ? -15.25 -36.938 -1.771 1 76.69 95 ASP A CA 1
ATOM 712 C C . ASP A 1 95 ? -15.648 -35.656 -2.494 1 76.69 95 ASP A C 1
ATOM 714 O O . ASP A 1 95 ? -16.734 -35.125 -2.268 1 76.69 95 ASP A O 1
ATOM 718 N N . VAL A 1 96 ? -14.719 -35.344 -3.422 1 85 96 VAL A N 1
ATOM 719 C CA . VAL A 1 96 ? -15 -34.094 -4.145 1 85 96 VAL A CA 1
ATOM 720 C C . VAL A 1 96 ? -15.445 -34.438 -5.57 1 85 96 VAL A C 1
ATOM 722 O O . VAL A 1 96 ? -14.844 -35.281 -6.238 1 85 96 VAL A O 1
ATOM 725 N N . ASP A 1 97 ? -16.531 -33.875 -6 1 89 97 ASP A N 1
ATOM 726 C CA . ASP A 1 97 ? -17.016 -34 -7.375 1 89 97 ASP A CA 1
ATOM 727 C C . ASP A 1 97 ? -16.156 -33.156 -8.32 1 89 97 ASP A C 1
ATOM 729 O O . ASP A 1 97 ? -16.219 -31.922 -8.297 1 89 97 ASP A O 1
ATOM 733 N N . MET A 1 98 ? -15.477 -33.812 -9.25 1 90.88 98 MET A N 1
ATOM 734 C CA . MET A 1 98 ? -14.547 -33.125 -10.148 1 90.88 98 MET A CA 1
ATOM 735 C C . MET A 1 98 ? -15.289 -32.25 -11.141 1 90.88 98 MET A C 1
ATOM 737 O O . MET A 1 98 ? -14.719 -31.312 -11.688 1 90.88 98 MET A O 1
ATOM 741 N N . ASN A 1 99 ? -16.484 -32.562 -11.359 1 94 99 ASN A N 1
ATOM 742 C CA . ASN A 1 99 ? -17.281 -31.672 -12.172 1 94 99 ASN A CA 1
ATOM 743 C C . ASN A 1 99 ? -17.516 -30.344 -11.477 1 94 99 ASN A C 1
ATOM 745 O O . ASN A 1 99 ? -17.531 -29.297 -12.117 1 94 99 ASN A O 1
ATOM 749 N N . GLU A 1 100 ? -17.703 -30.391 -10.172 1 93.94 100 GLU A N 1
ATOM 750 C CA . GLU A 1 100 ? -17.828 -29.172 -9.391 1 93.94 100 GLU A CA 1
ATOM 751 C C . GLU A 1 100 ? -16.531 -28.359 -9.414 1 93.94 100 GLU A C 1
ATOM 753 O O . GLU A 1 100 ? -16.562 -27.141 -9.508 1 93.94 100 GLU A O 1
ATOM 758 N N . VAL A 1 101 ? -15.508 -29.094 -9.32 1 94.38 101 VAL A N 1
ATOM 759 C CA . VAL A 1 101 ? -14.195 -28.453 -9.375 1 94.38 101 VAL A CA 1
ATOM 760 C C . VAL A 1 101 ? -14.039 -27.703 -10.695 1 94.38 101 VAL A C 1
ATOM 762 O O . VAL A 1 101 ? -13.688 -26.516 -10.703 1 94.38 101 VAL A O 1
ATOM 765 N N . GLU A 1 102 ? -14.32 -28.391 -11.812 1 97.06 102 GLU A N 1
ATOM 766 C CA . GLU A 1 102 ? -14.188 -27.766 -13.125 1 97.06 102 GLU A CA 1
ATOM 767 C C . GLU A 1 102 ? -15.102 -26.562 -13.266 1 97.06 102 GLU A C 1
ATOM 769 O O . GLU A 1 102 ? -14.695 -25.516 -13.789 1 97.06 102 GLU A O 1
ATOM 774 N N . ARG A 1 103 ? -16.312 -26.672 -12.805 1 97.75 103 ARG A N 1
ATOM 775 C CA . ARG A 1 103 ? -17.281 -25.578 -12.898 1 97.75 103 ARG A CA 1
ATOM 776 C C . ARG A 1 103 ? -16.797 -24.375 -12.086 1 97.75 103 ARG A C 1
ATOM 778 O O . ARG A 1 103 ? -16.844 -23.234 -12.562 1 97.75 103 ARG A O 1
ATOM 785 N N . GLU A 1 104 ? -16.359 -24.656 -10.867 1 97.62 104 GLU A N 1
ATOM 786 C CA . GLU A 1 104 ? -15.914 -23.562 -9.992 1 97.62 104 GLU A CA 1
ATOM 787 C C . GLU A 1 104 ? -14.672 -22.891 -10.562 1 97.62 104 GLU A C 1
ATOM 789 O O . GLU A 1 104 ? -14.609 -21.656 -10.633 1 97.62 104 GLU A O 1
ATOM 794 N N . LEU A 1 105 ? -13.711 -23.656 -10.984 1 98.19 105 LEU A N 1
ATOM 795 C CA . LEU A 1 105 ? -12.492 -23.062 -11.523 1 98.19 105 LEU A CA 1
ATOM 796 C C . LEU A 1 105 ? -12.781 -22.297 -12.805 1 98.19 105 LEU A C 1
ATOM 798 O O . LEU A 1 105 ? -12.188 -21.234 -13.047 1 98.19 105 LEU A O 1
ATOM 802 N N . THR A 1 106 ? -13.672 -22.828 -13.656 1 98.75 106 THR A N 1
ATOM 803 C CA . THR A 1 106 ? -14.102 -22.094 -14.844 1 98.75 106 THR A CA 1
ATOM 804 C C . THR A 1 106 ? -14.727 -20.75 -14.461 1 98.75 106 THR A C 1
ATOM 806 O O . THR A 1 106 ? -14.422 -19.719 -15.07 1 98.75 106 THR A O 1
ATOM 809 N N . ALA A 1 107 ? -15.562 -20.781 -13.414 1 98.81 107 ALA A N 1
ATOM 810 C CA . ALA A 1 107 ? -16.219 -19.562 -12.961 1 98.81 107 ALA A CA 1
ATOM 811 C C . ALA A 1 107 ? -15.188 -18.547 -12.461 1 98.81 107 ALA A C 1
ATOM 813 O O . ALA A 1 107 ? -15.328 -17.344 -12.711 1 98.81 107 ALA A O 1
ATOM 814 N N . GLN A 1 108 ? -14.203 -18.984 -11.742 1 98.81 108 GLN A N 1
ATOM 815 C CA . GLN A 1 108 ? -13.141 -18.109 -11.281 1 98.81 108 GLN A CA 1
ATOM 816 C C . GLN A 1 108 ? -12.406 -17.469 -12.461 1 98.81 108 GLN A C 1
ATOM 818 O O . GLN A 1 108 ? -12.172 -16.266 -12.469 1 98.81 108 GLN A O 1
ATOM 823 N N . ILE A 1 109 ? -12.039 -18.281 -13.469 1 98.88 109 ILE A N 1
ATOM 824 C CA . ILE A 1 109 ? -11.344 -17.812 -14.664 1 98.88 109 ILE A CA 1
ATOM 825 C C . ILE A 1 109 ? -12.211 -16.781 -15.391 1 98.88 109 ILE A C 1
ATOM 827 O O . ILE A 1 109 ? -11.75 -15.695 -15.734 1 98.88 109 ILE A O 1
ATOM 831 N N . GLU A 1 110 ? -13.461 -17.094 -15.609 1 98.88 110 GLU A N 1
ATOM 832 C CA . GLU A 1 110 ? -14.375 -16.234 -16.359 1 98.88 110 GLU A CA 1
ATOM 833 C C . GLU A 1 110 ? -14.617 -14.914 -15.625 1 98.88 110 GLU A C 1
ATOM 835 O O . GLU A 1 110 ? -14.789 -13.867 -16.25 1 98.88 110 GLU A O 1
ATOM 840 N N . LYS A 1 111 ? -14.664 -15 -14.312 1 98.88 111 LYS A N 1
ATOM 841 C CA . LYS A 1 111 ? -14.812 -13.766 -13.547 1 98.88 111 LYS A CA 1
ATOM 842 C C . LYS A 1 111 ? -13.656 -12.805 -13.812 1 98.88 111 LYS A C 1
ATOM 844 O O . LYS A 1 111 ? -13.859 -11.602 -13.977 1 98.88 111 LYS A O 1
ATOM 849 N N . ILE A 1 112 ? -12.453 -13.32 -13.836 1 98.88 112 ILE A N 1
ATOM 850 C CA . ILE A 1 112 ? -11.266 -12.508 -14.102 1 98.88 112 ILE A CA 1
ATOM 851 C C . ILE A 1 112 ? -11.328 -11.961 -15.523 1 98.88 112 ILE A C 1
ATOM 853 O O . ILE A 1 112 ? -11.102 -10.766 -15.75 1 98.88 112 ILE A O 1
ATOM 857 N N . LEU A 1 113 ? -11.688 -12.805 -16.5 1 98.88 113 LEU A N 1
ATOM 858 C CA . LEU A 1 113 ? -11.789 -12.383 -17.891 1 98.88 113 LEU A CA 1
ATOM 859 C C . LEU A 1 113 ? -12.891 -11.344 -18.062 1 98.88 113 LEU A C 1
ATOM 861 O O . LEU A 1 113 ? -12.703 -10.359 -18.781 1 98.88 113 LEU A O 1
ATOM 865 N N . ASP A 1 114 ? -13.984 -11.516 -17.391 1 98.69 114 ASP A N 1
ATOM 866 C CA . ASP A 1 114 ? -15.125 -10.609 -17.5 1 98.69 114 ASP A CA 1
ATOM 867 C C . ASP A 1 114 ? -14.789 -9.234 -16.938 1 98.69 114 ASP A C 1
ATOM 869 O O . ASP A 1 114 ? -15.414 -8.234 -17.297 1 98.69 114 ASP A O 1
ATOM 873 N N . ALA A 1 115 ? -13.844 -9.234 -16.062 1 98.62 115 ALA A N 1
ATOM 874 C CA . ALA A 1 115 ? -13.406 -7.965 -15.5 1 98.62 115 ALA A CA 1
ATOM 875 C C . ALA A 1 115 ? -12.492 -7.215 -16.469 1 98.62 115 ALA A C 1
ATOM 877 O O . ALA A 1 115 ? -12.047 -6.105 -16.172 1 98.62 115 ALA A O 1
ATOM 878 N N . GLY A 1 116 ? -12.164 -7.844 -17.547 1 98.44 116 GLY A N 1
ATOM 879 C CA . GLY A 1 116 ? -11.375 -7.199 -18.578 1 98.44 116 GLY A CA 1
ATOM 880 C C . GLY A 1 116 ? -9.891 -7.527 -18.484 1 98.44 116 GLY A C 1
ATOM 881 O O . GLY A 1 116 ? -9.055 -6.824 -19.062 1 98.44 116 GLY A O 1
ATOM 882 N N . ILE A 1 117 ? -9.562 -8.539 -17.766 1 98.5 117 ILE A N 1
ATOM 883 C CA . ILE A 1 117 ? -8.172 -8.938 -17.578 1 98.5 117 ILE A CA 1
ATOM 884 C C . ILE A 1 117 ? -7.844 -10.117 -18.5 1 98.5 117 ILE A C 1
ATOM 886 O O . ILE A 1 117 ? -8.578 -11.109 -18.531 1 98.5 117 ILE A O 1
ATOM 890 N N . THR A 1 118 ? -6.793 -9.977 -19.281 1 98.19 118 THR A N 1
ATOM 891 C CA . THR A 1 118 ? -6.258 -11.117 -20.016 1 98.19 118 THR A CA 1
ATOM 892 C C . THR A 1 118 ? -5.312 -11.938 -19.141 1 98.19 118 THR A C 1
ATOM 894 O O . THR A 1 118 ? -4.465 -11.375 -18.453 1 98.19 118 THR A O 1
ATOM 897 N N . ILE A 1 119 ? -5.461 -13.234 -19.203 1 98.69 119 ILE A N 1
ATOM 898 C CA . ILE A 1 119 ? -4.633 -14.062 -18.344 1 98.69 119 ILE A CA 1
ATOM 899 C C . ILE A 1 119 ? -3.611 -14.828 -19.188 1 98.69 119 ILE A C 1
ATOM 901 O O . ILE A 1 119 ? -3.879 -15.156 -20.344 1 98.69 119 ILE A O 1
ATOM 905 N N . SER A 1 120 ? -2.469 -15.117 -18.531 1 98.69 120 SER A N 1
ATOM 906 C CA . SER A 1 120 ? -1.404 -15.789 -19.266 1 98.69 120 SER A CA 1
ATOM 907 C C . SER A 1 120 ? -1.115 -17.172 -18.688 1 98.69 120 SER A C 1
ATOM 909 O O . SER A 1 120 ? -0.498 -18.016 -19.344 1 98.69 120 SER A O 1
ATOM 911 N N . HIS A 1 121 ? -1.535 -17.406 -17.453 1 98.75 121 HIS A N 1
ATOM 912 C CA . HIS A 1 121 ? -1.129 -18.641 -16.797 1 98.75 121 HIS A CA 1
ATOM 913 C C . HIS A 1 121 ? -2.012 -18.953 -15.594 1 98.75 121 HIS A C 1
ATOM 915 O O . HIS A 1 121 ? -2.73 -18.062 -15.109 1 98.75 121 HIS A O 1
ATOM 921 N N . PHE A 1 122 ? -1.932 -20.234 -15.195 1 97.94 122 PHE A N 1
ATOM 922 C CA . PHE A 1 122 ? -2.586 -20.672 -13.969 1 97.94 122 PHE A CA 1
ATOM 923 C C . PHE A 1 122 ? -1.559 -21.094 -12.93 1 97.94 122 PHE A C 1
ATOM 925 O O . PHE A 1 122 ? -0.534 -21.688 -13.273 1 97.94 122 PHE A O 1
ATOM 932 N N . ASP A 1 123 ? -1.835 -20.797 -11.75 1 96.94 123 ASP A N 1
ATOM 933 C CA . ASP A 1 123 ? -1.344 -21.531 -10.594 1 96.94 123 ASP A CA 1
ATOM 934 C C . ASP A 1 123 ? -2.439 -21.703 -9.539 1 96.94 123 ASP A C 1
ATOM 936 O O . ASP A 1 123 ? -3.605 -21.406 -9.797 1 96.94 123 ASP A O 1
ATOM 940 N N . THR A 1 124 ? -2.062 -22.406 -8.43 1 94.69 124 THR A N 1
ATOM 941 C CA . THR A 1 124 ? -3.109 -22.672 -7.445 1 94.69 124 THR A CA 1
ATOM 942 C C . THR A 1 124 ? -2.711 -22.141 -6.074 1 94.69 124 THR A C 1
ATOM 944 O O . THR A 1 124 ? -1.533 -22.156 -5.715 1 94.69 124 THR A O 1
ATOM 947 N N . HIS A 1 125 ? -3.693 -21.625 -5.422 1 93.62 125 HIS A N 1
ATOM 948 C CA . HIS A 1 125 ? -3.5 -21.281 -4.016 1 93.62 125 HIS A CA 1
ATOM 949 C C . HIS A 1 125 ? -3.285 -22.531 -3.166 1 93.62 125 HIS A C 1
ATOM 951 O O . HIS A 1 125 ? -3.986 -23.531 -3.336 1 93.62 125 HIS A O 1
ATOM 957 N N . HIS A 1 126 ? -2.275 -22.594 -2.293 1 88 126 HIS A N 1
ATOM 958 C CA . HIS A 1 126 ? -1.9 -23.656 -1.375 1 88 126 HIS A CA 1
ATOM 959 C C . HIS A 1 126 ? -1.362 -24.875 -2.129 1 88 126 HIS A C 1
ATOM 961 O O . HIS A 1 126 ? -1.453 -26 -1.644 1 88 126 HIS A O 1
ATOM 967 N N . SER A 1 127 ? -1.01 -24.734 -3.393 1 86.25 127 SER A N 1
ATOM 968 C CA . SER A 1 127 ? -0.309 -25.75 -4.176 1 86.25 127 SER A CA 1
ATOM 969 C C . SER A 1 127 ? -1.123 -27.031 -4.273 1 86.25 127 SER A C 1
ATOM 971 O O . SER A 1 127 ? -0.609 -28.125 -4.008 1 86.25 127 SER A O 1
ATOM 973 N N . ILE A 1 128 ? -2.355 -26.969 -4.703 1 84.44 128 ILE A N 1
ATOM 974 C CA . ILE A 1 128 ? -3.238 -28.125 -4.789 1 84.44 128 ILE A CA 1
ATOM 975 C C . ILE A 1 128 ? -3.174 -28.719 -6.191 1 84.44 128 ILE A C 1
ATOM 977 O O . ILE A 1 128 ? -4.051 -29.484 -6.59 1 84.44 128 ILE A O 1
ATOM 981 N N . GLU A 1 129 ? -2.191 -28.406 -6.961 1 84.81 129 GLU A N 1
ATOM 982 C CA . GLU A 1 129 ? -2.053 -28.859 -8.344 1 84.81 129 GLU A CA 1
ATOM 983 C C . GLU A 1 129 ? -2.145 -30.375 -8.445 1 84.81 129 GLU A C 1
ATOM 985 O O . GLU A 1 129 ? -2.838 -30.906 -9.312 1 84.81 129 GLU A O 1
ATOM 990 N N . PRO A 1 130 ? -1.538 -31.078 -7.57 1 81.69 130 PRO A N 1
ATOM 991 C CA . PRO A 1 130 ? -1.586 -32.531 -7.707 1 81.69 130 PRO A CA 1
ATOM 992 C C . PRO A 1 130 ? -3.004 -33.094 -7.594 1 81.69 130 PRO A C 1
ATOM 994 O O . PRO A 1 130 ? -3.307 -34.125 -8.172 1 81.69 130 PRO A O 1
ATOM 997 N N . LEU A 1 131 ? -3.85 -32.281 -6.992 1 82.44 131 LEU A N 1
ATOM 998 C CA . LEU A 1 131 ? -5.203 -32.781 -6.734 1 82.44 131 LEU A CA 1
ATOM 999 C C . LEU A 1 131 ? -6.129 -32.438 -7.898 1 82.44 131 LEU A C 1
ATOM 1001 O O . LEU A 1 131 ? -7.121 -33.125 -8.133 1 82.44 131 LEU A O 1
ATOM 1005 N N . ILE A 1 132 ? -5.746 -31.453 -8.609 1 88.25 132 ILE A N 1
ATOM 1006 C CA . ILE A 1 132 ? -6.73 -30.984 -9.586 1 88.25 132 ILE A CA 1
ATOM 1007 C C . ILE A 1 132 ? -6.094 -30.922 -10.969 1 88.25 132 ILE A C 1
ATOM 1009 O O . ILE A 1 132 ? -6.648 -30.312 -11.883 1 88.25 132 ILE A O 1
ATOM 1013 N N . TYR A 1 133 ? -5.043 -31.578 -11.18 1 87.69 133 TYR A N 1
ATOM 1014 C CA . TYR A 1 133 ? -4.215 -31.391 -12.367 1 87.69 133 TYR A CA 1
ATOM 1015 C C . TYR A 1 133 ? -5 -31.703 -13.633 1 87.69 133 TYR A C 1
ATOM 1017 O O . TYR A 1 133 ? -4.91 -30.984 -14.617 1 87.69 133 TYR A O 1
ATOM 1025 N N . PRO A 1 134 ? -5.801 -32.812 -13.664 1 89.19 134 PRO A N 1
ATOM 1026 C CA . PRO A 1 134 ? -6.531 -33.094 -14.906 1 89.19 134 PRO A CA 1
ATOM 1027 C C . PRO A 1 134 ? -7.469 -31.938 -15.297 1 89.19 134 PRO A C 1
ATOM 1029 O O . PRO A 1 134 ? -7.551 -31.578 -16.469 1 89.19 134 PRO A O 1
ATOM 1032 N N . VAL A 1 135 ? -8.094 -31.391 -14.305 1 93.75 135 VAL A N 1
ATOM 1033 C CA . VAL A 1 135 ? -9.008 -30.281 -14.57 1 93.75 135 VAL A CA 1
ATOM 1034 C C . VAL A 1 135 ? -8.219 -29.031 -14.938 1 93.75 135 VAL A C 1
ATOM 1036 O O . VAL A 1 135 ? -8.578 -28.328 -15.891 1 93.75 135 VAL A O 1
ATOM 1039 N N . GLN A 1 136 ? -7.145 -28.781 -14.227 1 94.44 136 GLN A N 1
ATOM 1040 C CA . GLN A 1 136 ? -6.297 -27.625 -14.508 1 94.44 136 GLN A CA 1
ATOM 1041 C C . GLN A 1 136 ? -5.738 -27.672 -15.922 1 94.44 136 GLN A C 1
ATOM 1043 O O . GLN A 1 136 ? -5.73 -26.672 -16.641 1 94.44 136 GLN A O 1
ATOM 1048 N N . HIS A 1 137 ? -5.32 -28.859 -16.359 1 94.44 137 HIS A N 1
ATOM 1049 C CA . HIS A 1 137 ? -4.766 -29.047 -17.703 1 94.44 137 HIS A CA 1
ATOM 1050 C C . HIS A 1 137 ? -5.824 -28.812 -18.781 1 94.44 137 HIS A C 1
ATOM 1052 O O . HIS A 1 137 ? -5.562 -28.125 -19.766 1 94.44 137 HIS A O 1
ATOM 1058 N N . LYS A 1 138 ? -6.945 -29.438 -18.547 1 96.25 138 LYS A N 1
ATOM 1059 C CA . LYS A 1 138 ? -8.062 -29.266 -19.469 1 96.25 138 LYS A CA 1
ATOM 1060 C C . LYS A 1 138 ? -8.406 -27.781 -19.641 1 96.25 138 LYS A C 1
ATOM 1062 O O . LYS A 1 138 ? -8.57 -27.312 -20.766 1 96.25 138 LYS A O 1
ATOM 1067 N N . LEU A 1 139 ? -8.461 -27.062 -18.594 1 98.06 139 LEU A N 1
ATOM 1068 C CA . LEU A 1 139 ? -8.805 -25.656 -18.625 1 98.06 139 LEU A CA 1
ATOM 1069 C C . LEU A 1 139 ? -7.68 -24.844 -19.266 1 98.06 139 LEU A C 1
ATOM 1071 O O . LEU A 1 139 ? -7.938 -23.891 -20 1 98.06 139 LEU A O 1
ATOM 1075 N N . ALA A 1 140 ? -6.434 -25.188 -18.984 1 97.88 140 ALA A N 1
ATOM 1076 C CA . ALA A 1 140 ? -5.301 -24.484 -19.578 1 97.88 140 ALA A CA 1
ATOM 1077 C C . ALA A 1 140 ? -5.316 -24.609 -21.094 1 97.88 140 ALA A C 1
ATOM 1079 O O . ALA A 1 140 ? -5.016 -23.656 -21.812 1 97.88 140 ALA A O 1
ATOM 1080 N N . GLU A 1 141 ? -5.641 -25.781 -21.594 1 97.12 141 GLU A N 1
ATOM 1081 C CA . GLU A 1 141 ? -5.777 -25.984 -23.031 1 97.12 141 GLU A CA 1
ATOM 1082 C C . GLU A 1 141 ? -6.922 -25.156 -23.594 1 97.12 141 GLU A C 1
ATOM 1084 O O . GLU A 1 141 ? -6.766 -24.5 -24.625 1 97.12 141 GLU A O 1
ATOM 1089 N N . LYS A 1 142 ? -8.008 -25.219 -22.922 1 97.94 142 LYS A N 1
ATOM 1090 C CA . LYS A 1 142 ? -9.203 -24.516 -23.359 1 97.94 142 LYS A CA 1
ATOM 1091 C C . LYS A 1 142 ? -8.938 -23.016 -23.484 1 97.94 142 LYS A C 1
ATOM 1093 O O . LYS A 1 142 ? -9.352 -22.391 -24.469 1 97.94 142 LYS A O 1
ATOM 1098 N N . TYR A 1 143 ? -8.227 -22.422 -22.562 1 98.25 143 TYR A N 1
ATOM 1099 C CA . TYR A 1 143 ? -8.055 -20.969 -22.516 1 98.25 143 TYR A CA 1
ATOM 1100 C C . TYR A 1 143 ? -6.723 -20.562 -23.141 1 98.25 143 TYR A C 1
ATOM 1102 O O . TYR A 1 143 ? -6.441 -19.375 -23.297 1 98.25 143 TYR A O 1
ATOM 1110 N N . GLY A 1 144 ? -5.895 -21.5 -23.484 1 97.44 144 GLY A N 1
ATOM 1111 C CA . GLY A 1 144 ? -4.645 -21.234 -24.172 1 97.44 144 GLY A CA 1
ATOM 1112 C C . GLY A 1 144 ? -3.605 -20.578 -23.297 1 97.44 144 GLY A C 1
ATOM 1113 O O . GLY A 1 144 ? -2.973 -19.594 -23.703 1 97.44 144 GLY A O 1
ATOM 1114 N N . VAL A 1 145 ? -3.475 -21.094 -22.031 1 98.25 145 VAL A N 1
ATOM 1115 C CA . VAL A 1 145 ? -2.564 -20.438 -21.094 1 98.25 145 VAL A CA 1
ATOM 1116 C C . VAL A 1 145 ? -1.566 -21.453 -20.547 1 98.25 145 VAL A C 1
ATOM 1118 O O . VAL A 1 145 ? -1.784 -22.672 -20.656 1 98.25 145 VAL A O 1
ATOM 1121 N N . SER A 1 146 ? -0.44 -20.969 -20.031 1 97.94 146 SER A N 1
ATOM 1122 C CA . SER A 1 146 ? 0.565 -21.812 -19.391 1 97.94 146 SER A CA 1
ATOM 1123 C C . SER A 1 146 ? 0.16 -22.156 -17.953 1 97.94 146 SER A C 1
ATOM 1125 O O . SER A 1 146 ? -0.852 -21.672 -17.453 1 97.94 146 SER A O 1
ATOM 1127 N N . ILE A 1 147 ? 0.904 -23.078 -17.359 1 96.88 147 ILE A N 1
ATOM 1128 C CA . ILE A 1 147 ? 0.636 -23.406 -15.961 1 96.88 147 ILE A CA 1
ATOM 1129 C C . ILE A 1 147 ? 1.946 -23.453 -15.18 1 96.88 147 ILE A C 1
ATOM 1131 O O . ILE A 1 147 ? 3.008 -23.719 -15.75 1 96.88 147 ILE A O 1
ATOM 1135 N N . ARG A 1 148 ? 1.896 -23.094 -13.867 1 96.75 148 ARG A N 1
ATOM 1136 C CA . ARG A 1 148 ? 3.004 -23.344 -12.953 1 96.75 148 ARG A CA 1
ATOM 1137 C C . ARG A 1 148 ? 3.354 -24.828 -12.93 1 96.75 148 ARG A C 1
ATOM 1139 O O . ARG A 1 148 ? 2.467 -25.688 -12.859 1 96.75 148 ARG A O 1
ATOM 1146 N N . ARG A 1 149 ? 4.668 -25.062 -12.992 1 92.94 149 ARG A N 1
ATOM 1147 C CA . ARG A 1 149 ? 5.133 -26.438 -12.906 1 92.94 149 ARG A CA 1
ATOM 1148 C C . ARG A 1 149 ? 5.051 -26.953 -11.477 1 92.94 149 ARG A C 1
ATOM 1150 O O . ARG A 1 149 ? 5.449 -26.266 -10.539 1 92.94 149 ARG A O 1
ATOM 1157 N N . HIS A 1 150 ? 4.453 -28.078 -11.312 1 86.38 150 HIS A N 1
ATOM 1158 C CA . HIS A 1 150 ? 4.492 -28.75 -10.016 1 86.38 150 HIS A CA 1
ATOM 1159 C C . HIS A 1 150 ? 5.254 -30.062 -10.094 1 86.38 150 HIS A C 1
ATOM 1161 O O . HIS A 1 150 ? 5.062 -30.844 -11.031 1 86.38 150 HIS A O 1
ATOM 1167 N N . SER A 1 151 ? 6.102 -30.266 -9.125 1 80.12 151 SER A N 1
ATOM 1168 C CA . SER A 1 151 ? 7.035 -31.375 -9.156 1 80.12 151 SER A CA 1
ATOM 1169 C C . SER A 1 151 ? 6.301 -32.719 -9.195 1 80.12 151 SER A C 1
ATOM 1171 O O . SER A 1 151 ? 6.812 -33.688 -9.742 1 80.12 151 SER A O 1
ATOM 1173 N N . ASP A 1 152 ? 5.121 -32.75 -8.688 1 78.81 152 ASP A N 1
ATOM 1174 C CA . ASP A 1 152 ? 4.387 -34 -8.57 1 78.81 152 ASP A CA 1
ATOM 1175 C C . ASP A 1 152 ? 3.625 -34.312 -9.852 1 78.81 152 ASP A C 1
ATOM 1177 O O . ASP A 1 152 ? 2.971 -35.344 -9.945 1 78.81 152 ASP A O 1
ATOM 1181 N N . VAL A 1 153 ? 3.771 -33.375 -10.805 1 78.44 153 VAL A N 1
ATOM 1182 C CA . VAL A 1 153 ? 3.104 -33.562 -12.086 1 78.44 153 VAL A CA 1
ATOM 1183 C C . VAL A 1 153 ? 4.137 -33.906 -13.156 1 78.44 153 VAL A C 1
ATOM 1185 O O . VAL A 1 153 ? 5.109 -33.188 -13.344 1 78.44 153 VAL A O 1
ATOM 1188 N N . SER A 1 154 ? 4.035 -35.031 -13.789 1 73.56 154 SER A N 1
ATOM 1189 C CA . SER A 1 154 ? 5.066 -35.531 -14.688 1 73.56 154 SER A CA 1
ATOM 1190 C C . SER A 1 154 ? 4.711 -35.25 -16.141 1 73.56 154 SER A C 1
ATOM 1192 O O . SER A 1 154 ? 5.582 -35.281 -17.016 1 73.56 154 SER A O 1
ATOM 1194 N N . ASP A 1 155 ? 3.473 -35.062 -16.438 1 79.12 155 ASP A N 1
ATOM 1195 C CA . ASP A 1 155 ? 3.066 -34.906 -17.828 1 79.12 155 ASP A CA 1
ATOM 1196 C C . ASP A 1 155 ? 2.312 -33.562 -18.016 1 79.12 155 ASP A C 1
ATOM 1198 O O . ASP A 1 155 ? 1.213 -33.406 -17.484 1 79.12 155 ASP A O 1
ATOM 1202 N N . PHE A 1 156 ? 2.898 -32.688 -18.766 1 83.69 156 PHE A N 1
ATOM 1203 C CA . PHE A 1 156 ? 2.293 -31.391 -19 1 83.69 156 PHE A CA 1
ATOM 1204 C C . PHE A 1 156 ? 1.755 -31.297 -20.438 1 83.69 156 PHE A C 1
ATOM 1206 O O . PHE A 1 156 ? 1.119 -30.312 -20.797 1 83.69 156 PHE A O 1
ATOM 1213 N N . GLY A 1 157 ? 1.94 -32.375 -21.141 1 84.62 157 GLY A N 1
ATOM 1214 C CA . GLY A 1 157 ? 1.483 -32.375 -22.516 1 84.62 157 GLY A CA 1
ATOM 1215 C C . GLY A 1 157 ? 2.029 -31.234 -23.328 1 84.62 157 GLY A C 1
ATOM 1216 O O . GLY A 1 157 ? 3.236 -30.984 -23.328 1 84.62 157 GLY A O 1
ATOM 1217 N N . ALA A 1 158 ? 1.109 -30.531 -23.984 1 90.56 158 ALA A N 1
ATOM 1218 C CA . ALA A 1 158 ? 1.51 -29.422 -24.859 1 90.56 158 ALA A CA 1
ATOM 1219 C C . ALA A 1 158 ? 1.5 -28.094 -24.109 1 90.56 158 ALA A C 1
ATOM 1221 O O . ALA A 1 158 ? 1.892 -27.062 -24.656 1 90.56 158 ALA A O 1
ATOM 1222 N N . ILE A 1 159 ? 1.101 -28.156 -22.828 1 94.31 159 ILE A N 1
ATOM 1223 C CA . ILE A 1 159 ? 0.984 -26.922 -22.062 1 94.31 159 ILE A CA 1
ATOM 1224 C C . ILE A 1 159 ? 2.371 -26.453 -21.641 1 94.31 159 ILE A C 1
ATOM 1226 O O . ILE A 1 159 ? 3.188 -27.234 -21.156 1 94.31 159 ILE A O 1
ATOM 1230 N N . LYS A 1 160 ? 2.625 -25.203 -21.891 1 95.94 160 LYS A N 1
ATOM 1231 C CA . LYS A 1 160 ? 3.912 -24.609 -21.531 1 95.94 160 LYS A CA 1
ATOM 1232 C C . LYS A 1 160 ? 4.031 -24.438 -20.016 1 95.94 160 LYS A C 1
ATOM 1234 O O . LYS A 1 160 ? 3.057 -24.078 -19.344 1 95.94 160 LYS A O 1
ATOM 1239 N N . THR A 1 161 ? 5.164 -24.766 -19.516 1 96.62 161 THR A N 1
ATOM 1240 C CA . THR A 1 161 ? 5.504 -24.578 -18.109 1 96.62 161 THR A CA 1
ATOM 1241 C C . THR A 1 161 ? 6.953 -24.125 -17.969 1 96.62 161 THR A C 1
ATOM 1243 O O . THR A 1 161 ? 7.766 -24.312 -18.875 1 96.62 161 THR A O 1
ATOM 1246 N N . PRO A 1 162 ? 7.281 -23.406 -16.875 1 97.31 162 PRO A N 1
ATOM 1247 C CA . PRO A 1 162 ? 8.703 -23.281 -16.547 1 97.31 162 PRO A CA 1
ATOM 1248 C C . PRO A 1 162 ? 9.391 -24.641 -16.391 1 97.31 162 PRO A C 1
ATOM 1250 O O . PRO A 1 162 ? 8.711 -25.672 -16.328 1 97.31 162 PRO A O 1
ATOM 1253 N N . ASP A 1 163 ? 10.672 -24.625 -16.375 1 95.56 163 ASP A N 1
ATOM 1254 C CA . ASP A 1 163 ? 11.422 -25.859 -16.188 1 95.56 163 ASP A CA 1
ATOM 1255 C C . ASP A 1 163 ? 11.453 -26.266 -14.711 1 95.56 163 ASP A C 1
ATOM 1257 O O . ASP A 1 163 ? 11.555 -27.438 -14.383 1 95.56 163 ASP A O 1
ATOM 1261 N N . LEU A 1 164 ? 11.375 -25.266 -13.852 1 95.19 164 LEU A N 1
ATOM 1262 C CA . LEU A 1 164 ? 11.438 -25.5 -12.414 1 95.19 164 LEU A CA 1
ATOM 1263 C C . LEU A 1 164 ? 10.547 -24.516 -11.664 1 95.19 164 LEU A C 1
ATOM 1265 O O . LEU A 1 164 ? 10.43 -23.359 -12.062 1 95.19 164 LEU A O 1
ATOM 1269 N N . PHE A 1 165 ? 9.922 -25 -10.625 1 96.75 165 PHE A N 1
ATOM 1270 C CA . PHE A 1 165 ? 9.188 -24.188 -9.664 1 96.75 165 PHE A CA 1
ATOM 1271 C C . PHE A 1 165 ? 9.93 -24.125 -8.336 1 96.75 165 PHE A C 1
ATOM 1273 O O . PHE A 1 165 ? 9.977 -25.109 -7.594 1 96.75 165 PHE A O 1
ATOM 1280 N N . ALA A 1 166 ? 10.531 -22.969 -8.039 1 96.94 166 ALA A N 1
ATOM 1281 C CA . ALA A 1 166 ? 11.336 -22.781 -6.828 1 96.94 166 ALA A CA 1
ATOM 1282 C C . ALA A 1 166 ? 10.492 -22.219 -5.688 1 96.94 166 ALA A C 1
ATOM 1284 O O . ALA A 1 166 ? 9.922 -21.141 -5.809 1 96.94 166 ALA A O 1
ATOM 1285 N N . THR A 1 167 ? 10.445 -22.906 -4.527 1 96.69 167 THR A N 1
ATOM 1286 C CA . THR A 1 167 ? 9.602 -22.531 -3.402 1 96.69 167 THR A CA 1
ATOM 1287 C C . THR A 1 167 ? 10.453 -22.125 -2.201 1 96.69 167 THR A C 1
ATOM 1289 O O . THR A 1 167 ? 9.93 -21.938 -1.101 1 96.69 167 THR A O 1
ATOM 1292 N N . GLU A 1 168 ? 11.766 -22 -2.377 1 97.38 168 GLU A N 1
ATOM 1293 C CA . GLU A 1 168 ? 12.68 -21.781 -1.263 1 97.38 168 GLU A CA 1
ATOM 1294 C C . GLU A 1 168 ? 12.531 -20.359 -0.71 1 97.38 168 GLU A C 1
ATOM 1296 O O . GLU A 1 168 ? 12.789 -20.125 0.471 1 97.38 168 GLU A O 1
ATOM 1301 N N . PHE A 1 169 ? 12.133 -19.375 -1.585 1 98.38 169 PHE A N 1
ATOM 1302 C CA . PHE A 1 169 ? 11.922 -18 -1.159 1 98.38 169 PHE A CA 1
ATOM 1303 C C . PHE A 1 169 ? 10.578 -17.844 -0.444 1 98.38 169 PHE A C 1
ATOM 1305 O O . PHE A 1 169 ? 9.656 -17.219 -0.963 1 98.38 169 PHE A O 1
ATOM 1312 N N . TYR A 1 170 ? 10.555 -18.453 0.762 1 97.62 170 TYR A N 1
ATOM 1313 C CA . TYR A 1 170 ? 9.336 -18.531 1.568 1 97.62 170 TYR A CA 1
ATOM 1314 C C . TYR A 1 170 ? 9.672 -18.672 3.047 1 97.62 170 TYR A C 1
ATOM 1316 O O . TYR A 1 170 ? 10.609 -19.391 3.41 1 97.62 170 TYR A O 1
ATOM 1324 N N . ALA A 1 171 ? 8.938 -17.906 3.918 1 96.25 171 ALA A N 1
ATOM 1325 C CA . ALA A 1 171 ? 9.094 -17.969 5.367 1 96.25 171 ALA A CA 1
ATOM 1326 C C . ALA A 1 171 ? 10.547 -17.719 5.77 1 96.25 171 ALA A C 1
ATOM 1328 O O . ALA A 1 171 ? 11.133 -16.703 5.391 1 96.25 171 ALA A O 1
ATOM 1329 N N . ASP A 1 172 ? 11.211 -18.656 6.387 1 96.81 172 ASP A N 1
ATOM 1330 C CA . ASP A 1 172 ? 12.586 -18.484 6.848 1 96.81 172 ASP A CA 1
ATOM 1331 C C . ASP A 1 172 ? 13.555 -18.391 5.672 1 96.81 172 ASP A C 1
ATOM 1333 O O . ASP A 1 172 ? 14.688 -17.938 5.828 1 96.81 172 ASP A O 1
ATOM 1337 N N . GLY A 1 173 ? 13.086 -18.75 4.5 1 98.31 173 GLY A N 1
ATOM 1338 C CA . GLY A 1 173 ? 13.938 -18.734 3.316 1 98.31 173 GLY A CA 1
ATOM 1339 C C . GLY A 1 173 ? 13.93 -17.391 2.604 1 98.31 173 GLY A C 1
ATOM 1340 O O . GLY A 1 173 ? 14.672 -17.188 1.645 1 98.31 173 GLY A O 1
ATOM 1341 N N . VAL A 1 174 ? 13.164 -16.438 3.104 1 98.69 174 VAL A N 1
ATOM 1342 C CA . VAL A 1 174 ? 13.07 -15.133 2.465 1 98.69 174 VAL A CA 1
ATOM 1343 C C . VAL A 1 174 ? 14.352 -14.336 2.717 1 98.69 174 VAL A C 1
ATOM 1345 O O . VAL A 1 174 ? 14.469 -13.641 3.729 1 98.69 174 VAL A O 1
ATOM 1348 N N . SER A 1 175 ? 15.25 -14.398 1.75 1 98.5 175 SER A N 1
ATOM 1349 C CA . SER A 1 175 ? 16.531 -13.711 1.835 1 98.5 175 SER A CA 1
ATOM 1350 C C . SER A 1 175 ? 17.156 -13.531 0.455 1 98.5 175 SER A C 1
ATOM 1352 O O . SER A 1 175 ? 16.828 -14.266 -0.482 1 98.5 175 SER A O 1
ATOM 1354 N N . PHE A 1 176 ? 18.031 -12.57 0.362 1 98.38 176 PHE A N 1
ATOM 1355 C CA . PHE A 1 176 ? 18.828 -12.359 -0.847 1 98.38 176 PHE A CA 1
ATOM 1356 C C . PHE A 1 176 ? 19.641 -13.602 -1.178 1 98.38 176 PHE A C 1
ATOM 1358 O O . PHE A 1 176 ? 19.75 -13.992 -2.344 1 98.38 176 PHE A O 1
ATOM 1365 N N . GLU A 1 177 ? 20.125 -14.25 -0.181 1 98.38 177 GLU A N 1
ATOM 1366 C CA . GLU A 1 177 ? 20.969 -15.43 -0.337 1 98.38 177 GLU A CA 1
ATOM 1367 C C . GLU A 1 177 ? 20.203 -16.578 -0.972 1 98.38 177 GLU A C 1
ATOM 1369 O O . GLU A 1 177 ? 20.766 -17.375 -1.735 1 98.38 177 GLU A O 1
ATOM 1374 N N . THR A 1 178 ? 18.969 -16.688 -0.635 1 98.62 178 THR A N 1
ATOM 1375 C CA . THR A 1 178 ? 18.141 -17.75 -1.214 1 98.62 178 THR A CA 1
ATOM 1376 C C . THR A 1 178 ? 18.047 -17.594 -2.729 1 98.62 178 THR A C 1
ATOM 1378 O O . THR A 1 178 ? 18.203 -18.562 -3.473 1 98.62 178 THR A O 1
ATOM 1381 N N . ILE A 1 179 ? 17.812 -16.359 -3.227 1 98.5 179 ILE A N 1
ATOM 1382 C CA . ILE A 1 179 ? 17.719 -16.078 -4.656 1 98.5 179 ILE A CA 1
ATOM 1383 C C . ILE A 1 179 ? 19.078 -16.281 -5.316 1 98.5 179 ILE A C 1
ATOM 1385 O O . ILE A 1 179 ? 19.172 -16.875 -6.398 1 98.5 179 ILE A O 1
ATOM 1389 N N . LYS A 1 180 ? 20.078 -15.836 -4.633 1 97.94 180 LYS A N 1
ATOM 1390 C CA . LYS A 1 180 ? 21.438 -16 -5.148 1 97.94 180 LYS A CA 1
ATOM 1391 C C . LYS A 1 180 ? 21.766 -17.484 -5.363 1 97.94 180 LYS A C 1
ATOM 1393 O O . LYS A 1 180 ? 22.328 -17.844 -6.395 1 97.94 180 LYS A O 1
ATOM 1398 N N . LYS A 1 181 ? 21.469 -18.281 -4.375 1 98.12 181 LYS A N 1
ATOM 1399 C CA . LYS A 1 181 ? 21.719 -19.703 -4.477 1 98.12 181 LYS A CA 1
ATOM 1400 C C . LYS A 1 181 ? 20.984 -20.312 -5.668 1 98.12 181 LYS A C 1
ATOM 1402 O O . LYS A 1 181 ? 21.547 -21.125 -6.414 1 98.12 181 LYS A O 1
ATOM 1407 N N . LEU A 1 182 ? 19.75 -19.969 -5.832 1 97.5 182 LEU A N 1
ATOM 1408 C CA . LEU A 1 182 ? 18.953 -20.453 -6.949 1 97.5 182 LEU A CA 1
ATOM 1409 C C . LEU A 1 182 ? 19.594 -20.078 -8.281 1 97.5 182 LEU A C 1
ATOM 1411 O O . LEU A 1 182 ? 19.672 -20.891 -9.195 1 97.5 182 LEU A O 1
ATOM 1415 N N . VAL A 1 183 ? 20.031 -18.844 -8.406 1 97.56 183 VAL A N 1
ATOM 1416 C CA . VAL A 1 183 ? 20.672 -18.344 -9.617 1 97.56 183 VAL A CA 1
ATOM 1417 C C . VAL A 1 183 ? 21.953 -19.141 -9.883 1 97.56 183 VAL A C 1
ATOM 1419 O O . VAL A 1 183 ? 22.172 -19.609 -11 1 97.56 183 VAL A O 1
ATOM 1422 N N . GLN A 1 184 ? 22.703 -19.359 -8.867 1 97.25 184 GLN A N 1
ATOM 1423 C CA . GLN A 1 184 ? 23.969 -20.047 -9.008 1 97.25 184 GLN A CA 1
ATOM 1424 C C . GLN A 1 184 ? 23.766 -21.5 -9.453 1 97.25 184 GLN A C 1
ATOM 1426 O O . GLN A 1 184 ? 24.578 -22.047 -10.203 1 97.25 184 GLN A O 1
ATOM 1431 N N . GLU A 1 185 ? 22.719 -22.062 -9.008 1 96.88 185 GLU A N 1
ATOM 1432 C CA . GLU A 1 185 ? 22.438 -23.469 -9.336 1 96.88 185 GLU A CA 1
ATOM 1433 C C . GLU A 1 185 ? 22.016 -23.609 -10.797 1 96.88 185 GLU A C 1
ATOM 1435 O O . GLU A 1 185 ? 22.109 -24.703 -11.367 1 96.88 185 GLU A O 1
ATOM 1440 N N . HIS A 1 186 ? 21.625 -22.5 -11.438 1 96.25 186 HIS A N 1
ATOM 1441 C CA . HIS A 1 186 ? 21.047 -22.656 -12.766 1 96.25 186 HIS A CA 1
ATOM 1442 C C . HIS A 1 186 ? 21.766 -21.781 -13.789 1 96.25 186 HIS A C 1
ATOM 1444 O O . HIS A 1 186 ? 21.406 -21.781 -14.969 1 96.25 186 HIS A O 1
ATOM 1450 N N . ILE A 1 187 ? 22.703 -21.062 -13.273 1 92.25 187 ILE A N 1
ATOM 1451 C CA . ILE A 1 187 ? 23.453 -20.219 -14.188 1 92.25 187 ILE A CA 1
ATOM 1452 C C . ILE A 1 187 ? 24.125 -21.078 -15.25 1 92.25 187 ILE A C 1
ATOM 1454 O O . ILE A 1 187 ? 24.625 -22.156 -14.961 1 92.25 187 ILE A O 1
ATOM 1458 N N . GLY A 1 188 ? 24.156 -20.609 -16.531 1 91.81 188 GLY A N 1
ATOM 1459 C CA . GLY A 1 188 ? 24.781 -21.344 -17.625 1 91.81 188 GLY A CA 1
ATOM 1460 C C . GLY A 1 188 ? 23.828 -22.312 -18.312 1 91.81 188 GLY A C 1
ATOM 1461 O O . GLY A 1 188 ? 24.172 -22.906 -19.328 1 91.81 188 GLY A O 1
ATOM 1462 N N . THR A 1 189 ? 22.688 -22.5 -17.703 1 94.75 189 THR A N 1
ATOM 1463 C CA . THR A 1 189 ? 21.672 -23.344 -18.312 1 94.75 189 THR A CA 1
ATOM 1464 C C . THR A 1 189 ? 20.672 -22.5 -19.094 1 94.75 189 THR A C 1
ATOM 1466 O O . THR A 1 189 ? 20.781 -21.266 -19.141 1 94.75 189 THR A O 1
ATOM 1469 N N . ASN A 1 190 ? 19.812 -23.156 -19.781 1 95.06 190 ASN A N 1
ATOM 1470 C CA . ASN A 1 190 ? 18.719 -22.484 -20.469 1 95.06 190 ASN A CA 1
ATOM 1471 C C . ASN A 1 190 ? 17.391 -22.688 -19.734 1 95.06 190 ASN A C 1
ATOM 1473 O O . ASN A 1 190 ? 16.312 -22.531 -20.328 1 95.06 190 ASN A O 1
ATOM 1477 N N . ASP A 1 191 ? 17.516 -22.969 -18.469 1 96.62 191 ASP A N 1
ATOM 1478 C CA . ASP A 1 191 ? 16.328 -23.266 -17.672 1 96.62 191 ASP A CA 1
ATOM 1479 C C . ASP A 1 191 ? 15.492 -22 -17.438 1 96.62 191 ASP A C 1
ATOM 1481 O O . ASP A 1 191 ? 16.047 -20.906 -17.281 1 96.62 191 ASP A O 1
ATOM 1485 N N . VAL A 1 192 ? 14.195 -22.188 -17.516 1 97.62 192 VAL A N 1
ATOM 1486 C CA . VAL A 1 192 ? 13.258 -21.188 -17.016 1 97.62 192 VAL A CA 1
ATOM 1487 C C . VAL A 1 192 ? 12.82 -21.562 -15.594 1 97.62 192 VAL A C 1
ATOM 1489 O O . VAL A 1 192 ? 12.133 -22.562 -15.391 1 97.62 192 VAL A O 1
ATOM 1492 N N . VAL A 1 193 ? 13.195 -20.719 -14.594 1 97.69 193 VAL A N 1
ATOM 1493 C CA . VAL A 1 193 ? 12.906 -21 -13.195 1 97.69 193 VAL A CA 1
ATOM 1494 C C . VAL A 1 193 ? 11.852 -20.016 -12.68 1 97.69 193 VAL A C 1
ATOM 1496 O O . VAL A 1 193 ? 12.023 -18.797 -12.773 1 97.69 193 VAL A O 1
ATOM 1499 N N . GLU A 1 194 ? 10.734 -20.547 -12.227 1 98.31 194 GLU A N 1
ATOM 1500 C CA . GLU A 1 194 ? 9.758 -19.719 -11.531 1 98.31 194 GLU A CA 1
ATOM 1501 C C . GLU A 1 194 ? 10.055 -19.641 -10.039 1 98.31 194 GLU A C 1
ATOM 1503 O O . GLU A 1 194 ? 10.172 -20.672 -9.367 1 98.31 194 GLU A O 1
ATOM 1508 N N . VAL A 1 195 ? 10.211 -18.453 -9.531 1 98.56 195 VAL A N 1
ATOM 1509 C CA . VAL A 1 195 ? 10.352 -18.234 -8.094 1 98.56 195 VAL A CA 1
ATOM 1510 C C . VAL A 1 195 ? 9.016 -17.781 -7.508 1 98.56 195 VAL A C 1
ATOM 1512 O O . VAL A 1 195 ? 8.461 -16.75 -7.918 1 98.56 195 VAL A O 1
ATOM 1515 N N . MET A 1 196 ? 8.531 -18.578 -6.57 1 98.44 196 MET A N 1
ATOM 1516 C CA . MET A 1 196 ? 7.301 -18.219 -5.863 1 98.44 196 MET A CA 1
ATOM 1517 C C . MET A 1 196 ? 7.547 -17.062 -4.895 1 98.44 196 MET A C 1
ATOM 1519 O O . MET A 1 196 ? 8.453 -17.125 -4.062 1 98.44 196 MET A O 1
ATOM 1523 N N . THR A 1 197 ? 6.758 -15.992 -5.027 1 98.88 197 THR A N 1
ATOM 1524 C CA . THR A 1 197 ? 6.852 -14.875 -4.094 1 98.88 197 THR A CA 1
ATOM 1525 C C . THR A 1 197 ? 5.469 -14.469 -3.6 1 98.88 197 THR A C 1
ATOM 1527 O O . THR A 1 197 ? 4.457 -14.859 -4.18 1 98.88 197 THR A O 1
ATOM 1530 N N . HIS A 1 198 ? 5.414 -13.734 -2.414 1 98.88 198 HIS A N 1
ATOM 1531 C CA . HIS A 1 198 ? 4.188 -13.219 -1.818 1 98.88 198 HIS A CA 1
ATOM 1532 C C . HIS A 1 198 ? 4.391 -11.812 -1.264 1 98.88 198 HIS A C 1
ATOM 1534 O O . HIS A 1 198 ? 4.008 -11.531 -0.126 1 98.88 198 HIS A O 1
ATOM 1540 N N . PRO A 1 199 ? 4.969 -10.914 -2.047 1 98.94 199 PRO A N 1
ATOM 1541 C CA . PRO A 1 199 ? 5.172 -9.57 -1.498 1 98.94 199 PRO A CA 1
ATOM 1542 C C . PRO A 1 199 ? 3.863 -8.883 -1.125 1 98.94 199 PRO A C 1
ATOM 1544 O O . PRO A 1 199 ? 2.883 -8.969 -1.87 1 98.94 199 PRO A O 1
ATOM 1547 N N . ALA A 1 200 ? 3.83 -8.211 0.029 1 98.94 200 ALA A N 1
ATOM 1548 C CA . ALA A 1 200 ? 2.66 -7.465 0.484 1 98.94 200 ALA A CA 1
ATOM 1549 C C . ALA A 1 200 ? 3.037 -6.473 1.581 1 98.94 200 ALA A C 1
ATOM 1551 O O . ALA A 1 200 ? 3.973 -6.711 2.348 1 98.94 200 ALA A O 1
ATOM 1552 N N . TYR A 1 201 ? 2.342 -5.363 1.589 1 98.94 201 TYR A N 1
ATOM 1553 C CA . TYR A 1 201 ? 2.289 -4.582 2.818 1 98.94 201 TYR A CA 1
ATOM 1554 C C . TYR A 1 201 ? 1.234 -5.129 3.771 1 98.94 201 TYR A C 1
ATOM 1556 O O . TYR A 1 201 ? 0.272 -5.77 3.34 1 98.94 201 TYR A O 1
ATOM 1564 N N . ILE A 1 202 ? 1.44 -4.879 5.055 1 98.88 202 ILE A N 1
ATOM 1565 C CA . ILE A 1 202 ? 0.535 -5.449 6.047 1 98.88 202 ILE A CA 1
ATOM 1566 C C . ILE A 1 202 ? -0.645 -4.508 6.273 1 98.88 202 ILE A C 1
ATOM 1568 O O . ILE A 1 202 ? -0.457 -3.305 6.465 1 98.88 202 ILE A O 1
ATOM 1572 N N . ASP A 1 203 ? -1.839 -4.969 6.195 1 98.81 203 ASP A N 1
ATOM 1573 C CA . ASP A 1 203 ? -3.08 -4.289 6.555 1 98.81 203 ASP A CA 1
ATOM 1574 C C . ASP A 1 203 ? -3.955 -5.176 7.438 1 98.81 203 ASP A C 1
ATOM 1576 O O . ASP A 1 203 ? -3.58 -6.309 7.758 1 98.81 203 ASP A O 1
ATOM 1580 N N . GLU A 1 204 ? -5.051 -4.68 7.895 1 98.38 204 GLU A N 1
ATOM 1581 C CA . GLU A 1 204 ? -5.902 -5.445 8.805 1 98.38 204 GLU A CA 1
ATOM 1582 C C . GLU A 1 204 ? -6.504 -6.66 8.109 1 98.38 204 GLU A C 1
ATOM 1584 O O . GLU A 1 204 ? -6.617 -7.73 8.703 1 98.38 204 GLU A O 1
ATOM 1589 N N . THR A 1 205 ? -6.855 -6.492 6.855 1 98.31 205 THR A N 1
ATOM 1590 C CA . THR A 1 205 ? -7.438 -7.59 6.094 1 98.31 205 THR A CA 1
ATOM 1591 C C . THR A 1 205 ? -6.461 -8.758 5.992 1 98.31 205 THR A C 1
ATOM 1593 O O . THR A 1 205 ? -6.82 -9.898 6.273 1 98.31 205 THR A O 1
ATOM 1596 N N . LEU A 1 206 ? -5.246 -8.484 5.602 1 98.5 206 LEU A N 1
ATOM 1597 C CA . LEU A 1 206 ? -4.23 -9.523 5.469 1 98.5 206 LEU A CA 1
ATOM 1598 C C . LEU A 1 206 ? -4.027 -10.258 6.789 1 98.5 206 LEU A C 1
ATOM 1600 O O . LEU A 1 206 ? -3.955 -11.492 6.812 1 98.5 206 LEU A O 1
ATOM 1604 N N . ARG A 1 207 ? -3.965 -9.523 7.891 1 97.75 207 ARG A N 1
ATOM 1605 C CA . ARG A 1 207 ? -3.752 -10.109 9.211 1 97.75 207 ARG A CA 1
ATOM 1606 C C . ARG A 1 207 ? -4.906 -11.031 9.586 1 97.75 207 ARG A C 1
ATOM 1608 O O . ARG A 1 207 ? -4.703 -12.039 10.273 1 97.75 207 ARG A O 1
ATOM 1615 N N . GLU A 1 208 ? -6.055 -10.656 9.172 1 96.5 208 GLU A N 1
ATOM 1616 C CA . GLU A 1 208 ? -7.254 -11.398 9.531 1 96.5 208 GLU A CA 1
ATOM 1617 C C . GLU A 1 208 ? -7.332 -12.727 8.781 1 96.5 208 GLU A C 1
ATOM 1619 O O . GLU A 1 208 ? -7.777 -13.734 9.328 1 96.5 208 GLU A O 1
ATOM 1624 N N . ILE A 1 209 ? -6.801 -12.797 7.586 1 95.25 209 ILE A N 1
ATOM 1625 C CA . ILE A 1 209 ? -7.195 -13.93 6.758 1 95.25 209 ILE A CA 1
ATOM 1626 C C . ILE A 1 209 ? -5.977 -14.797 6.453 1 95.25 209 ILE A C 1
ATOM 1628 O O . ILE A 1 209 ? -6.105 -15.891 5.898 1 95.25 209 ILE A O 1
ATOM 1632 N N . SER A 1 210 ? -4.781 -14.32 6.73 1 94.44 210 SER A N 1
ATOM 1633 C CA . SER A 1 210 ? -3.572 -15.07 6.398 1 94.44 210 SER A CA 1
ATOM 1634 C C . SER A 1 210 ? -2.707 -15.289 7.633 1 94.44 210 SER A C 1
ATOM 1636 O O . SER A 1 210 ? -2.621 -14.422 8.508 1 94.44 210 SER A O 1
ATOM 1638 N N . SER A 1 211 ? -2.086 -16.453 7.699 1 94.38 211 SER A N 1
ATOM 1639 C CA . SER A 1 211 ? -1.082 -16.703 8.727 1 94.38 211 SER A CA 1
ATOM 1640 C C . SER A 1 211 ? 0.302 -16.25 8.273 1 94.38 211 SER A C 1
ATOM 1642 O O . SER A 1 211 ? 1.21 -16.094 9.094 1 94.38 211 SER A O 1
ATOM 1644 N N . TYR A 1 212 ? 0.5 -16.125 6.926 1 97.06 212 TYR A N 1
ATOM 1645 C CA . TYR A 1 212 ? 1.745 -15.641 6.348 1 97.06 212 TYR A CA 1
ATOM 1646 C C . TYR A 1 212 ? 1.703 -14.125 6.16 1 97.06 212 TYR A C 1
ATOM 1648 O O . TYR A 1 212 ? 1.29 -13.641 5.105 1 97.06 212 TYR A O 1
ATOM 1656 N N . VAL A 1 213 ? 2.219 -13.344 7.184 1 97.94 213 VAL A N 1
ATOM 1657 C CA . VAL A 1 213 ? 2.002 -11.898 7.191 1 97.94 213 VAL A CA 1
ATOM 1658 C C . VAL A 1 213 ? 3.346 -11.18 7.219 1 97.94 213 VAL A C 1
ATOM 1660 O O . VAL A 1 213 ? 3.762 -10.586 6.215 1 97.94 213 VAL A O 1
ATOM 1663 N N . GLU A 1 214 ? 4.184 -11.438 8.203 1 97.56 214 GLU A N 1
ATOM 1664 C CA . GLU A 1 214 ? 5.387 -10.664 8.484 1 97.56 214 GLU A CA 1
ATOM 1665 C C . GLU A 1 214 ? 6.434 -10.859 7.391 1 97.56 214 GLU A C 1
ATOM 1667 O O . GLU A 1 214 ? 7.051 -9.891 6.938 1 97.56 214 GLU A O 1
ATOM 1672 N N . PRO A 1 215 ? 6.57 -12.086 6.922 1 98.5 215 PRO A N 1
ATOM 1673 C CA . PRO A 1 215 ? 7.629 -12.227 5.918 1 98.5 215 PRO A CA 1
ATOM 1674 C C . PRO A 1 215 ? 7.309 -11.508 4.613 1 98.5 215 PRO A C 1
ATOM 1676 O O . PRO A 1 215 ? 8.211 -11.227 3.82 1 98.5 215 PRO A O 1
ATOM 1679 N N . ARG A 1 216 ? 6.043 -11.211 4.375 1 98.88 216 ARG A N 1
ATOM 1680 C CA . ARG A 1 216 ? 5.641 -10.609 3.109 1 98.88 216 ARG A CA 1
ATOM 1681 C C . ARG A 1 216 ? 6.266 -9.227 2.936 1 98.88 216 ARG A C 1
ATOM 1683 O O . ARG A 1 216 ? 6.602 -8.828 1.82 1 98.88 216 ARG A O 1
ATOM 1690 N N . ILE A 1 217 ? 6.438 -8.43 4.051 1 98.81 217 ILE A N 1
ATOM 1691 C CA . ILE A 1 217 ? 7.023 -7.098 3.914 1 98.81 217 ILE A CA 1
ATOM 1692 C C . ILE A 1 217 ? 8.523 -7.219 3.65 1 98.81 217 ILE A C 1
ATOM 1694 O O . ILE A 1 217 ? 9.102 -6.395 2.938 1 98.81 217 ILE A O 1
ATOM 1698 N N . LYS A 1 218 ? 9.141 -8.266 4.16 1 98.62 218 LYS A N 1
ATOM 1699 C CA . LYS A 1 218 ? 10.539 -8.539 3.836 1 98.62 218 LYS A CA 1
ATOM 1700 C C . LYS A 1 218 ? 10.695 -8.906 2.363 1 98.62 218 LYS A C 1
ATOM 1702 O O . LYS A 1 218 ? 11.68 -8.531 1.726 1 98.62 218 LYS A O 1
ATOM 1707 N N . GLU A 1 219 ? 9.727 -9.664 1.863 1 98.94 219 GLU A N 1
ATOM 1708 C CA . GLU A 1 219 ? 9.758 -9.992 0.441 1 98.94 219 GLU A CA 1
ATOM 1709 C C . GLU A 1 219 ? 9.742 -8.727 -0.417 1 98.94 219 GLU A C 1
ATOM 1711 O O . GLU A 1 219 ? 10.508 -8.609 -1.375 1 98.94 219 GLU A O 1
ATOM 1716 N N . VAL A 1 220 ? 8.875 -7.766 -0.026 1 98.94 220 VAL A N 1
ATOM 1717 C CA . VAL A 1 220 ? 8.836 -6.52 -0.784 1 98.94 220 VAL A CA 1
ATOM 1718 C C . VAL A 1 220 ? 10.211 -5.859 -0.773 1 98.94 220 VAL A C 1
ATOM 1720 O O . VAL A 1 220 ? 10.711 -5.441 -1.818 1 98.94 220 VAL A O 1
ATOM 1723 N N . SER A 1 221 ? 10.789 -5.812 0.359 1 98.62 221 SER A N 1
ATOM 1724 C CA . SER A 1 221 ? 12.078 -5.148 0.52 1 98.62 221 SER A CA 1
ATOM 1725 C C . SER A 1 221 ? 13.148 -5.789 -0.358 1 98.62 221 SER A C 1
ATOM 1727 O O . SER A 1 221 ? 13.906 -5.09 -1.037 1 98.62 221 SER A O 1
ATOM 1729 N N . ILE A 1 222 ? 13.188 -7.074 -0.404 1 98.81 222 ILE A N 1
ATOM 1730 C CA . ILE A 1 222 ? 14.211 -7.789 -1.154 1 98.81 222 ILE A CA 1
ATOM 1731 C C . ILE A 1 222 ? 13.93 -7.684 -2.65 1 98.81 222 ILE A C 1
ATOM 1733 O O . ILE A 1 222 ? 14.82 -7.375 -3.439 1 98.81 222 ILE A O 1
ATOM 1737 N N . LEU A 1 223 ? 12.703 -7.852 -3.059 1 98.94 223 LEU A N 1
ATOM 1738 C CA . LEU A 1 223 ? 12.328 -7.898 -4.469 1 98.94 223 LEU A CA 1
ATOM 1739 C C . LEU A 1 223 ? 12.477 -6.527 -5.117 1 98.94 223 LEU A C 1
ATOM 1741 O O . LEU A 1 223 ? 12.531 -6.418 -6.344 1 98.94 223 LEU A O 1
ATOM 1745 N N . THR A 1 224 ? 12.5 -5.469 -4.281 1 98.62 224 THR A N 1
ATOM 1746 C CA . THR A 1 224 ? 12.656 -4.121 -4.812 1 98.62 224 THR A CA 1
ATOM 1747 C C . THR A 1 224 ? 14.055 -3.58 -4.535 1 98.62 224 THR A C 1
ATOM 1749 O O . THR A 1 224 ? 14.352 -2.422 -4.832 1 98.62 224 THR A O 1
ATOM 1752 N N . SER A 1 225 ? 14.906 -4.363 -3.965 1 98.38 225 SER A N 1
ATOM 1753 C CA . SER A 1 225 ? 16.203 -3.865 -3.518 1 98.38 225 SER A CA 1
ATOM 1754 C C . SER A 1 225 ? 17.141 -3.631 -4.699 1 98.38 225 SER A C 1
ATOM 1756 O O . SER A 1 225 ? 17.125 -4.391 -5.668 1 98.38 225 SER A O 1
ATOM 1758 N N . ARG A 1 226 ? 17.938 -2.627 -4.57 1 97.19 226 ARG A N 1
ATOM 1759 C CA . ARG A 1 226 ? 18.984 -2.355 -5.559 1 97.19 226 ARG A CA 1
ATOM 1760 C C . ARG A 1 226 ? 20 -3.486 -5.602 1 97.19 226 ARG A C 1
ATOM 1762 O O . ARG A 1 226 ? 20.547 -3.801 -6.664 1 97.19 226 ARG A O 1
ATOM 1769 N N . GLU A 1 227 ? 20.234 -4.023 -4.465 1 97.62 227 GLU A N 1
ATOM 1770 C CA . GLU A 1 227 ? 21.188 -5.125 -4.359 1 97.62 227 GLU A CA 1
ATOM 1771 C C . GLU A 1 227 ? 20.781 -6.297 -5.246 1 97.62 227 GLU A C 1
ATOM 1773 O O . GLU A 1 227 ? 21.594 -6.809 -6.023 1 97.62 227 GLU A O 1
ATOM 1778 N N . LEU A 1 228 ? 19.531 -6.75 -5.176 1 98.38 228 LEU A N 1
ATOM 1779 C CA . LEU A 1 228 ? 19.047 -7.867 -5.977 1 98.38 228 LEU A CA 1
ATOM 1780 C C . LEU A 1 228 ? 19.062 -7.52 -7.461 1 98.38 228 LEU A C 1
ATOM 1782 O O . LEU A 1 228 ? 19.516 -8.32 -8.281 1 98.38 228 LEU A O 1
ATOM 1786 N N . GLN A 1 229 ? 18.625 -6.34 -7.77 1 97.88 229 GLN A N 1
ATOM 1787 C CA . GLN A 1 229 ? 18.578 -5.914 -9.164 1 97.88 229 GLN A CA 1
ATOM 1788 C C . GLN A 1 229 ? 19.969 -5.844 -9.773 1 97.88 229 GLN A C 1
ATOM 1790 O O . GLN A 1 229 ? 20.188 -6.301 -10.898 1 97.88 229 GLN A O 1
ATOM 1795 N N . ALA A 1 230 ? 20.891 -5.289 -9.023 1 97.5 230 ALA A N 1
ATOM 1796 C CA . ALA A 1 230 ? 22.266 -5.211 -9.484 1 97.5 230 ALA A CA 1
ATOM 1797 C C . ALA A 1 230 ? 22.859 -6.602 -9.68 1 97.5 230 ALA A C 1
ATOM 1799 O O . ALA A 1 230 ? 23.531 -6.867 -10.68 1 97.5 230 ALA A O 1
ATOM 1800 N N . TYR A 1 231 ? 22.609 -7.469 -8.734 1 97.88 231 TYR A N 1
ATOM 1801 C CA . TYR A 1 231 ? 23.141 -8.828 -8.805 1 97.88 231 TYR A CA 1
ATOM 1802 C C . TYR A 1 231 ? 22.609 -9.547 -10.047 1 97.88 231 TYR A C 1
ATOM 1804 O O . TYR A 1 231 ? 23.391 -10.133 -10.805 1 97.88 231 TYR A O 1
ATOM 1812 N N . LEU A 1 232 ? 21.25 -9.5 -10.266 1 97.44 232 LEU A N 1
ATOM 1813 C CA . LEU A 1 232 ? 20.641 -10.18 -11.406 1 97.44 232 LEU A CA 1
ATOM 1814 C C . LEU A 1 232 ? 21.125 -9.578 -12.719 1 97.44 232 LEU A C 1
ATOM 1816 O O . LEU A 1 232 ? 21.281 -10.289 -13.711 1 97.44 232 LEU A O 1
ATOM 1820 N N . GLY A 1 233 ? 21.359 -8.227 -12.727 1 94.88 233 GLY A N 1
ATOM 1821 C CA . GLY A 1 233 ? 21.844 -7.539 -13.914 1 94.88 233 GLY A CA 1
ATOM 1822 C C . GLY A 1 233 ? 23.266 -7.922 -14.297 1 94.88 233 GLY A C 1
ATOM 1823 O O . GLY A 1 233 ? 23.641 -7.844 -15.469 1 94.88 233 GLY A O 1
ATOM 1824 N N . GLN A 1 234 ? 24 -8.352 -13.359 1 93.56 234 GLN A N 1
ATOM 1825 C CA . GLN A 1 234 ? 25.391 -8.695 -13.57 1 93.56 234 GLN A CA 1
ATOM 1826 C C . GLN A 1 234 ? 25.547 -10.156 -13.992 1 93.56 234 GLN A C 1
ATOM 1828 O O . GLN A 1 234 ? 26.609 -10.562 -14.461 1 93.56 234 GLN A O 1
ATOM 1833 N N . GLN A 1 235 ? 24.5 -10.82 -13.828 1 89.81 235 GLN A N 1
ATOM 1834 C CA . GLN A 1 235 ? 24.531 -12.234 -14.18 1 89.81 235 GLN A CA 1
ATOM 1835 C C . GLN A 1 235 ? 23.891 -12.477 -15.547 1 89.81 235 GLN A C 1
ATOM 1837 O O . GLN A 1 235 ? 23.219 -11.594 -16.078 1 89.81 235 GLN A O 1
ATOM 1842 N N . GLU A 1 236 ? 24.266 -13.586 -16.094 1 89.12 236 GLU A N 1
ATOM 1843 C CA . GLU A 1 236 ? 23.578 -14 -17.328 1 89.12 236 GLU A CA 1
ATOM 1844 C C . GLU A 1 236 ? 22.172 -14.484 -17.031 1 89.12 236 GLU A C 1
ATOM 1846 O O . GLU A 1 236 ? 21.844 -15.641 -17.297 1 89.12 236 GLU A O 1
ATOM 1851 N N . VAL A 1 237 ? 21.359 -13.672 -16.422 1 95.12 237 VAL A N 1
ATOM 1852 C CA . VAL A 1 237 ? 19.969 -13.969 -16.031 1 95.12 237 VAL A CA 1
ATOM 1853 C C . VAL A 1 237 ? 19.031 -13.023 -16.766 1 95.12 237 VAL A C 1
ATOM 1855 O O . VAL A 1 237 ? 19.297 -11.828 -16.906 1 95.12 237 VAL A O 1
ATOM 1858 N N . GLU A 1 238 ? 18.062 -13.547 -17.391 1 97.31 238 GLU A N 1
ATOM 1859 C CA . GLU A 1 238 ? 17 -12.773 -18 1 97.31 238 GLU A CA 1
ATOM 1860 C C . GLU A 1 238 ? 15.703 -12.898 -17.188 1 97.31 238 GLU A C 1
ATOM 1862 O O . GLU A 1 238 ? 15.188 -14.008 -17.016 1 97.31 238 GLU A O 1
ATOM 1867 N N . ILE A 1 239 ? 15.188 -11.742 -16.734 1 98.19 239 ILE A N 1
ATOM 1868 C CA . ILE A 1 239 ? 13.906 -11.742 -16.047 1 98.19 239 ILE A CA 1
ATOM 1869 C C . ILE A 1 239 ? 12.766 -11.688 -17.047 1 98.19 239 ILE A C 1
ATOM 1871 O O . ILE A 1 239 ? 12.695 -10.766 -17.875 1 98.19 239 ILE A O 1
ATOM 1875 N N . ILE A 1 240 ? 11.875 -12.617 -17.016 1 98.44 240 ILE A N 1
ATOM 1876 C CA . ILE A 1 240 ? 10.75 -12.688 -17.938 1 98.44 240 ILE A CA 1
ATOM 1877 C C . ILE A 1 240 ? 9.453 -12.891 -17.172 1 98.44 240 ILE A C 1
ATOM 1879 O O . ILE A 1 240 ? 9.445 -12.898 -15.938 1 98.44 240 ILE A O 1
ATOM 1883 N N . SER A 1 241 ? 8.336 -12.914 -17.812 1 98.62 241 SER A N 1
ATOM 1884 C CA . SER A 1 241 ? 7.035 -13.266 -17.25 1 98.62 241 SER A CA 1
ATOM 1885 C C . SER A 1 241 ? 6.484 -14.531 -17.906 1 98.62 241 SER A C 1
ATOM 1887 O O . SER A 1 241 ? 7.105 -15.086 -18.812 1 98.62 241 SER A O 1
ATOM 1889 N N . PHE A 1 242 ? 5.402 -15.031 -17.453 1 98.44 242 PHE A N 1
ATOM 1890 C CA . PHE A 1 242 ? 4.773 -16.203 -18.031 1 98.44 242 PHE A CA 1
ATOM 1891 C C . PHE A 1 242 ? 4.367 -15.953 -19.469 1 98.44 242 PHE A C 1
ATOM 1893 O O . PHE A 1 242 ? 4.336 -16.875 -20.281 1 98.44 242 PHE A O 1
ATOM 1900 N N . ARG A 1 243 ? 4.133 -14.75 -19.781 1 96.88 243 ARG A N 1
ATOM 1901 C CA . ARG A 1 243 ? 3.75 -14.383 -21.141 1 96.88 243 ARG A CA 1
ATOM 1902 C C . ARG A 1 243 ? 4.875 -14.688 -22.125 1 96.88 243 ARG A C 1
ATOM 1904 O O . ARG A 1 243 ? 4.629 -14.852 -23.328 1 96.88 243 ARG A O 1
ATOM 1911 N N . ASP A 1 244 ? 6.012 -14.812 -21.641 1 96.44 244 ASP A N 1
ATOM 1912 C CA . ASP A 1 244 ? 7.195 -14.984 -22.469 1 96.44 244 ASP A CA 1
ATOM 1913 C C . ASP A 1 244 ? 7.5 -16.469 -22.688 1 96.44 244 ASP A C 1
ATOM 1915 O O . ASP A 1 244 ? 8.43 -16.812 -23.422 1 96.44 244 ASP A O 1
ATOM 1919 N N . LEU A 1 245 ? 6.805 -17.281 -22.078 1 95.38 245 LEU A N 1
ATOM 1920 C CA . LEU A 1 245 ? 7.047 -18.719 -22.219 1 95.38 245 LEU A CA 1
ATOM 1921 C C . LEU A 1 245 ? 6.684 -19.203 -23.625 1 95.38 245 LEU A C 1
ATOM 1923 O O . LEU A 1 245 ? 5.664 -18.781 -24.172 1 95.38 245 LEU A O 1
ATOM 1927 N N . MET B 1 1 ? -21.484 21.672 9.609 1 95.88 1 MET B N 1
ATOM 1928 C CA . MET B 1 1 ? -20.047 21.719 9.828 1 95.88 1 MET B CA 1
ATOM 1929 C C . MET B 1 1 ? -19.297 21.188 8.609 1 95.88 1 MET B C 1
ATOM 1931 O O . MET B 1 1 ? -19.875 20.516 7.758 1 95.88 1 MET B O 1
ATOM 1935 N N . LYS B 1 2 ? -18.031 21.609 8.477 1 97.94 2 LYS B N 1
ATOM 1936 C CA . LYS B 1 2 ? -17.109 21.047 7.492 1 97.94 2 LYS B CA 1
ATOM 1937 C C . LYS B 1 2 ? -15.969 20.297 8.172 1 97.94 2 LYS B C 1
ATOM 1939 O O . LYS B 1 2 ? -15.555 20.641 9.281 1 97.94 2 LYS B O 1
ATOM 1944 N N . ILE B 1 3 ? -15.547 19.234 7.488 1 98.38 3 ILE B N 1
ATOM 1945 C CA . ILE 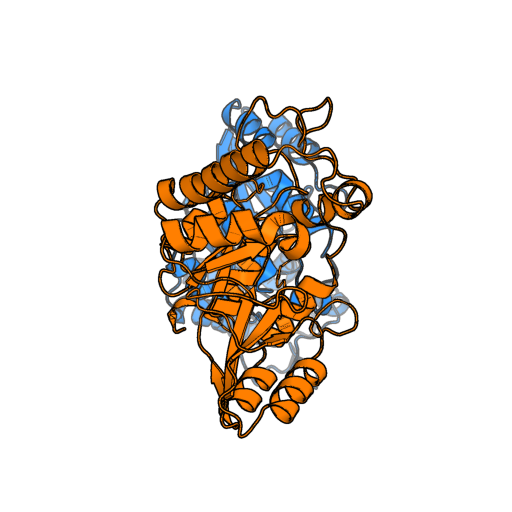B 1 3 ? -14.492 18.422 8.078 1 98.38 3 ILE B CA 1
ATOM 1946 C C . ILE B 1 3 ? -13.391 18.188 7.055 1 98.38 3 ILE B C 1
ATOM 1948 O O . ILE B 1 3 ? -13.664 17.938 5.879 1 98.38 3 ILE B O 1
ATOM 1952 N N . ILE B 1 4 ? -12.172 18.391 7.438 1 98.75 4 ILE B N 1
ATOM 1953 C CA . ILE B 1 4 ? -10.984 18.047 6.668 1 98.75 4 ILE B CA 1
ATOM 1954 C C . ILE B 1 4 ? -10.281 16.859 7.312 1 98.75 4 ILE B C 1
ATOM 1956 O O . ILE B 1 4 ? -9.797 16.953 8.438 1 98.75 4 ILE B O 1
ATOM 1960 N N . PHE B 1 5 ? -10.328 15.719 6.629 1 98.88 5 PHE B N 1
ATOM 1961 C CA . PHE B 1 5 ? -9.422 14.641 7.016 1 98.88 5 PHE B CA 1
ATOM 1962 C C . PHE B 1 5 ? -8.07 14.805 6.344 1 98.88 5 PHE B C 1
ATOM 1964 O O . PHE B 1 5 ? -7.922 14.531 5.152 1 98.88 5 PHE B O 1
ATOM 1971 N N . ASN B 1 6 ? -7.094 15.258 7.113 1 98.88 6 ASN B N 1
ATOM 1972 C CA . ASN B 1 6 ? -5.746 15.43 6.586 1 98.88 6 ASN B CA 1
ATOM 1973 C C . ASN B 1 6 ? -4.82 14.297 7.027 1 98.88 6 ASN B C 1
ATOM 1975 O O . ASN B 1 6 ? -4.672 14.039 8.227 1 98.88 6 ASN B O 1
ATOM 1979 N N . ALA B 1 7 ? -4.285 13.586 6.035 1 98.94 7 ALA B N 1
ATOM 1980 C CA . ALA B 1 7 ? -3.354 12.5 6.324 1 98.94 7 ALA B CA 1
ATOM 1981 C C . ALA B 1 7 ? -1.917 13.016 6.383 1 98.94 7 ALA B C 1
ATOM 1983 O O . ALA B 1 7 ? -1.352 13.414 5.363 1 98.94 7 ALA B O 1
ATOM 1984 N N . ASP B 1 8 ? -1.351 12.961 7.562 1 98.56 8 ASP B N 1
ATOM 1985 C CA . ASP B 1 8 ? 0.031 13.391 7.75 1 98.56 8 ASP B CA 1
ATOM 1986 C C . ASP B 1 8 ? 1.009 12.336 7.242 1 98.56 8 ASP B C 1
ATOM 1988 O O . ASP B 1 8 ? 0.616 11.195 6.973 1 98.56 8 ASP B O 1
ATOM 1992 N N . ASP B 1 9 ? 2.264 12.734 7.012 1 98.56 9 ASP B N 1
ATOM 1993 C CA . ASP B 1 9 ? 3.412 11.859 6.793 1 98.56 9 ASP B CA 1
ATOM 1994 C C . ASP B 1 9 ? 3.381 11.25 5.391 1 98.56 9 ASP B C 1
ATOM 1996 O O . ASP B 1 9 ? 3.877 10.148 5.18 1 98.56 9 ASP B O 1
ATOM 2000 N N . PHE B 1 10 ? 2.711 11.938 4.43 1 98.88 10 PHE B N 1
ATOM 2001 C CA . PHE B 1 10 ? 2.775 11.461 3.055 1 98.88 10 PHE B CA 1
ATOM 2002 C C . PHE B 1 10 ? 4.219 11.367 2.582 1 98.88 10 PHE B C 1
ATOM 2004 O O . PHE B 1 10 ? 4.996 12.312 2.75 1 98.88 10 PHE B O 1
ATOM 2011 N N . GLY B 1 11 ? 4.637 10.148 2.129 1 98.75 11 GLY B N 1
ATOM 2012 C CA . GLY B 1 11 ? 5.992 9.938 1.65 1 98.75 11 GLY B CA 1
ATOM 2013 C C . GLY B 1 11 ? 6.898 9.305 2.688 1 98.75 11 GLY B C 1
ATOM 2014 O O . GLY B 1 11 ? 8.023 8.914 2.379 1 98.75 11 GLY B O 1
ATOM 2015 N N . ILE B 1 12 ? 6.422 9.109 3.926 1 98.62 12 ILE B N 1
ATOM 2016 C CA . ILE B 1 12 ? 7.301 8.633 4.988 1 98.62 12 ILE B CA 1
ATOM 2017 C C . ILE B 1 12 ? 7.781 7.219 4.66 1 98.62 12 ILE B C 1
ATOM 2019 O O . ILE B 1 12 ? 8.898 6.84 5.004 1 98.62 12 ILE B O 1
ATOM 2023 N N . SER B 1 13 ? 6.969 6.422 4.043 1 98.69 13 SER B N 1
ATOM 2024 C CA . SER B 1 13 ? 7.266 5.074 3.559 1 98.69 13 SER B CA 1
ATOM 2025 C C . SER B 1 13 ? 6.32 4.672 2.432 1 98.69 13 SER B C 1
ATOM 2027 O O . SER B 1 13 ? 5.27 5.285 2.248 1 98.69 13 SER B O 1
ATOM 2029 N N . PRO B 1 14 ? 6.691 3.633 1.661 1 98.81 14 PRO B N 1
ATOM 2030 C CA . PRO B 1 14 ? 5.781 3.195 0.602 1 98.81 14 PRO B CA 1
ATOM 2031 C C . PRO B 1 14 ? 4.418 2.762 1.138 1 98.81 14 PRO B C 1
ATOM 2033 O O . PRO B 1 14 ? 3.383 3.121 0.568 1 98.81 14 PRO B O 1
ATOM 2036 N N . GLY B 1 15 ? 4.445 2.039 2.234 1 98.81 15 GLY B N 1
ATOM 2037 C CA . GLY B 1 15 ? 3.191 1.631 2.846 1 98.81 15 GLY B CA 1
ATOM 2038 C C . GLY B 1 15 ? 2.297 2.801 3.215 1 98.81 15 GLY B C 1
ATOM 2039 O O . GLY B 1 15 ? 1.074 2.719 3.086 1 98.81 15 GLY B O 1
ATOM 2040 N N . ALA B 1 16 ? 2.902 3.871 3.646 1 98.94 16 ALA B N 1
ATOM 2041 C CA . ALA B 1 16 ? 2.139 5.066 3.992 1 98.94 16 ALA B CA 1
ATOM 2042 C C . ALA B 1 16 ? 1.584 5.746 2.742 1 98.94 16 ALA B C 1
ATOM 2044 O O . ALA B 1 16 ? 0.443 6.215 2.736 1 98.94 16 ALA B O 1
ATOM 2045 N N . VAL B 1 17 ? 2.379 5.812 1.703 1 98.94 17 VAL B N 1
ATOM 2046 C CA . VAL B 1 17 ? 1.922 6.414 0.454 1 98.94 17 VAL B CA 1
ATOM 2047 C C . VAL B 1 17 ? 0.667 5.695 -0.035 1 98.94 17 VAL B C 1
ATOM 2049 O O . VAL B 1 17 ? -0.35 6.332 -0.322 1 98.94 17 VAL B O 1
ATOM 2052 N N . TYR B 1 18 ? 0.666 4.41 -0.029 1 98.88 18 TYR B N 1
ATOM 2053 C CA . TYR B 1 18 ? -0.449 3.646 -0.578 1 98.88 18 TYR B CA 1
ATOM 2054 C C . TYR B 1 18 ? -1.624 3.623 0.392 1 98.88 18 TYR B C 1
ATOM 2056 O O . TYR B 1 18 ? -2.783 3.605 -0.028 1 98.88 18 TYR B O 1
ATOM 2064 N N . GLY B 1 19 ? -1.31 3.609 1.702 1 98.88 19 GLY B N 1
ATOM 2065 C CA . GLY B 1 19 ? -2.391 3.725 2.67 1 98.88 19 GLY B CA 1
ATOM 2066 C C . GLY B 1 19 ? -3.16 5.027 2.553 1 98.88 19 GLY B C 1
ATOM 2067 O O . GLY B 1 19 ? -4.391 5.039 2.65 1 98.88 19 GLY B O 1
ATOM 2068 N N . ILE B 1 20 ? -2.443 6.086 2.342 1 98.94 20 ILE B N 1
ATOM 2069 C CA . ILE B 1 20 ? -3.066 7.391 2.164 1 98.94 20 ILE B CA 1
ATOM 2070 C C . ILE B 1 20 ? -3.824 7.43 0.838 1 98.94 20 ILE B C 1
ATOM 2072 O O . ILE B 1 20 ? -4.953 7.922 0.773 1 98.94 20 ILE B O 1
ATOM 2076 N N . LEU B 1 21 ? -3.236 6.883 -0.192 1 98.88 21 LEU B N 1
ATOM 2077 C CA . LEU B 1 21 ? -3.908 6.809 -1.484 1 98.88 21 LEU B CA 1
ATOM 2078 C C . LEU B 1 21 ? -5.238 6.074 -1.365 1 98.88 21 LEU B C 1
ATOM 2080 O O . LEU B 1 21 ? -6.258 6.539 -1.881 1 98.88 21 LEU B O 1
ATOM 2084 N N . GLU B 1 22 ? -5.199 4.934 -0.684 1 98.69 22 GLU B N 1
ATOM 2085 C CA . GLU B 1 22 ? -6.414 4.145 -0.509 1 98.69 22 GLU B CA 1
ATOM 2086 C C . GLU B 1 22 ? -7.469 4.926 0.27 1 98.69 22 GLU B C 1
ATOM 2088 O O . GLU B 1 22 ? -8.648 4.918 -0.096 1 98.69 22 GLU B O 1
ATOM 2093 N N . SER B 1 23 ? -7.039 5.609 1.296 1 98.88 23 SER B N 1
ATOM 2094 C CA . SER B 1 23 ? -7.953 6.383 2.131 1 98.88 23 SER B CA 1
ATOM 2095 C C . SER B 1 23 ? -8.555 7.551 1.358 1 98.88 23 SER B C 1
ATOM 2097 O O . SER B 1 23 ? -9.633 8.039 1.696 1 98.88 23 SER B O 1
ATOM 2099 N N . TYR B 1 24 ? -7.867 8.016 0.341 1 98.88 24 TYR B N 1
ATOM 2100 C CA . TYR B 1 24 ? -8.359 9.07 -0.544 1 98.88 24 TYR B CA 1
ATOM 2101 C C . TYR B 1 24 ? -9.32 8.508 -1.583 1 98.88 24 TYR B C 1
ATOM 2103 O O . TYR B 1 24 ? -10.445 8.992 -1.724 1 98.88 24 TYR B O 1
ATOM 2111 N N . LYS B 1 25 ? -8.922 7.398 -2.238 1 98.31 25 LYS B N 1
ATOM 2112 C CA . LYS B 1 25 ? -9.688 6.867 -3.365 1 98.31 25 LYS B CA 1
ATOM 2113 C C . LYS B 1 25 ? -10.969 6.184 -2.891 1 98.31 25 LYS B C 1
ATOM 2115 O O . LYS B 1 25 ? -11.992 6.227 -3.574 1 98.31 25 LYS B O 1
ATOM 2120 N N . ARG B 1 26 ? -10.867 5.586 -1.732 1 97.56 26 ARG B N 1
ATOM 2121 C CA . ARG B 1 26 ? -11.977 4.738 -1.306 1 97.56 26 ARG B CA 1
ATOM 2122 C C . ARG B 1 26 ? -12.523 5.191 0.045 1 97.56 26 ARG B C 1
ATOM 2124 O O . ARG B 1 26 ? -13.328 4.488 0.66 1 97.56 26 ARG B O 1
ATOM 2131 N N . GLY B 1 27 ? -12.008 6.379 0.478 1 98.5 27 GLY B N 1
ATOM 2132 C CA . GLY B 1 27 ? -12.406 6.812 1.808 1 98.5 27 GLY B CA 1
ATOM 2133 C C . GLY B 1 27 ? -12.672 8.305 1.892 1 98.5 27 GLY B C 1
ATOM 2134 O O . GLY B 1 27 ? -13.172 8.906 0.938 1 98.5 27 GLY B O 1
ATOM 2135 N N . VAL B 1 28 ? -12.406 8.852 3.094 1 98.75 28 VAL B N 1
ATOM 2136 C CA . VAL B 1 28 ? -12.898 10.195 3.389 1 98.75 28 VAL B CA 1
ATOM 2137 C C . VAL B 1 28 ? -11.742 11.188 3.371 1 98.75 28 VAL B C 1
ATOM 2139 O O . VAL B 1 28 ? -11.953 12.398 3.498 1 98.75 28 VAL B O 1
ATOM 2142 N N . VAL B 1 29 ? -10.523 10.711 3.131 1 98.94 29 VAL B N 1
ATOM 2143 C CA . VAL B 1 29 ? -9.359 11.594 3.113 1 98.94 29 VAL B CA 1
ATOM 2144 C C . VAL B 1 29 ? -9.352 12.414 1.822 1 98.94 29 VAL B C 1
ATOM 2146 O O . VAL B 1 29 ? -9.5 11.859 0.729 1 98.94 29 VAL B O 1
ATOM 2149 N N . LYS B 1 30 ? -9.18 13.742 1.989 1 98.81 30 LYS B N 1
ATOM 2150 C CA . LYS B 1 30 ? -9.148 14.578 0.797 1 98.81 30 LYS B CA 1
ATOM 2151 C C . LYS B 1 30 ? -7.887 15.438 0.763 1 98.81 30 LYS B C 1
ATOM 2153 O O . LYS B 1 30 ? -7.598 16.094 -0.246 1 98.81 30 LYS B O 1
ATOM 2158 N N . SER B 1 31 ? -7.109 15.422 1.864 1 98.69 31 SER B N 1
ATOM 2159 C CA . SER B 1 31 ? -5.871 16.188 1.941 1 98.69 31 SER B CA 1
ATOM 2160 C C . SER B 1 31 ? -4.77 15.391 2.627 1 98.69 31 SER B C 1
ATOM 2162 O O . SER B 1 31 ? -5.047 14.523 3.461 1 98.69 31 SER B O 1
ATOM 2164 N N . THR B 1 32 ? -3.605 15.672 2.209 1 98.94 32 THR B N 1
ATOM 2165 C CA . THR B 1 32 ? -2.426 15.102 2.844 1 98.94 32 THR B CA 1
ATOM 2166 C C . THR B 1 32 ? -1.272 16.094 2.846 1 98.94 32 THR B C 1
ATOM 2168 O O . THR B 1 32 ? -1.38 17.172 2.262 1 98.94 32 THR B O 1
ATOM 2171 N N . THR B 1 33 ? -0.233 15.852 3.645 1 98.88 33 THR B N 1
ATOM 2172 C CA . THR B 1 33 ? 0.947 16.703 3.658 1 98.88 33 THR B CA 1
ATOM 2173 C C . THR B 1 33 ? 2.215 15.891 3.428 1 98.88 33 THR B C 1
ATOM 2175 O O . THR B 1 33 ? 2.422 14.859 4.074 1 98.88 33 THR B O 1
ATOM 2178 N N . LEU B 1 34 ? 2.963 16.328 2.5 1 98.88 34 LEU B N 1
ATOM 2179 C CA . LEU B 1 34 ? 4.113 15.609 1.96 1 98.88 34 LEU B CA 1
ATOM 2180 C C . LEU B 1 34 ? 5.391 16 2.695 1 98.88 34 LEU B C 1
ATOM 2182 O O . LEU B 1 34 ? 5.664 17.188 2.893 1 98.88 34 LEU B O 1
ATOM 2186 N N . LEU B 1 35 ? 6.133 15.008 3.141 1 98.69 35 LEU B N 1
ATOM 2187 C CA . LEU B 1 35 ? 7.457 15.203 3.727 1 98.69 35 LEU B CA 1
ATOM 2188 C C . LEU B 1 35 ? 8.523 15.289 2.641 1 98.69 35 LEU B C 1
ATOM 2190 O O . LEU B 1 35 ? 8.773 14.312 1.93 1 98.69 35 LEU B O 1
ATOM 2194 N N . ALA B 1 36 ? 9.195 16.391 2.566 1 98.62 36 ALA B N 1
ATOM 2195 C CA . ALA B 1 36 ? 10.156 16.641 1.495 1 98.62 36 ALA B CA 1
ATOM 2196 C C . ALA B 1 36 ? 11.391 15.758 1.653 1 98.62 36 ALA B C 1
ATOM 2198 O O . ALA B 1 36 ? 12.031 15.383 0.664 1 98.62 36 ALA B O 1
ATOM 2199 N N . ASN B 1 37 ? 11.719 15.406 2.885 1 97.75 37 ASN B N 1
ATOM 2200 C CA . ASN B 1 37 ? 12.969 14.695 3.139 1 97.75 37 ASN B CA 1
ATOM 2201 C C . ASN B 1 37 ? 12.727 13.227 3.453 1 97.75 37 ASN B C 1
ATOM 2203 O O . ASN B 1 37 ? 13.555 12.578 4.098 1 97.75 37 ASN B O 1
ATOM 2207 N N . SER B 1 38 ? 11.609 12.68 3.018 1 97.19 38 SER B N 1
ATOM 2208 C CA . SER B 1 38 ? 11.211 11.336 3.424 1 97.19 38 SER B CA 1
ATOM 2209 C C . SER B 1 38 ? 11.734 10.289 2.447 1 97.19 38 SER B C 1
ATOM 2211 O O . SER B 1 38 ? 11.992 10.594 1.281 1 97.19 38 SER B O 1
ATOM 2213 N N . PRO B 1 39 ? 11.867 8.984 2.891 1 97.38 39 PRO B N 1
ATOM 2214 C CA . PRO B 1 39 ? 12.398 7.898 2.062 1 97.38 39 PRO B CA 1
ATOM 2215 C C . PRO B 1 39 ? 11.547 7.637 0.821 1 97.38 39 PRO B C 1
ATOM 2217 O O . PRO B 1 39 ? 12.07 7.227 -0.217 1 97.38 39 PRO B O 1
ATOM 2220 N N . ALA B 1 40 ? 10.266 7.859 0.926 1 98.38 40 ALA B N 1
ATOM 2221 C CA . ALA B 1 40 ? 9.391 7.523 -0.193 1 98.38 40 ALA B CA 1
ATOM 2222 C C . ALA B 1 40 ? 8.883 8.781 -0.888 1 98.38 40 ALA B C 1
ATOM 2224 O O . ALA B 1 40 ? 7.781 8.797 -1.441 1 98.38 40 ALA B O 1
ATOM 2225 N N . PHE B 1 41 ? 9.664 9.883 -0.86 1 98.75 41 PHE B N 1
ATOM 2226 C CA . PHE B 1 41 ? 9.289 11.164 -1.457 1 98.75 41 PHE B CA 1
ATOM 2227 C C . PHE B 1 41 ? 8.969 10.992 -2.938 1 98.75 41 PHE B C 1
ATOM 2229 O O . PHE B 1 41 ? 7.93 11.453 -3.408 1 98.75 41 PHE B O 1
ATOM 2236 N N . ASP B 1 42 ? 9.82 10.289 -3.693 1 98.56 42 ASP B N 1
ATOM 2237 C CA . ASP B 1 42 ? 9.633 10.156 -5.137 1 98.56 42 ASP B CA 1
ATOM 2238 C C . ASP B 1 42 ? 8.367 9.367 -5.453 1 98.56 42 ASP B C 1
ATOM 2240 O O . ASP B 1 42 ? 7.621 9.727 -6.371 1 98.56 42 ASP B O 1
ATOM 2244 N N . LEU B 1 43 ? 8.141 8.312 -4.719 1 98.56 43 LEU B N 1
ATOM 2245 C CA . LEU B 1 43 ? 6.914 7.551 -4.898 1 98.56 43 LEU B CA 1
ATOM 2246 C C . LEU B 1 43 ? 5.691 8.414 -4.613 1 98.56 43 LEU B C 1
ATOM 2248 O O . LEU B 1 43 ? 4.711 8.375 -5.359 1 98.56 43 LEU B O 1
ATOM 2252 N N . ALA B 1 44 ? 5.781 9.18 -3.562 1 98.88 44 ALA B N 1
ATOM 2253 C CA . ALA B 1 44 ? 4.672 10.062 -3.197 1 98.88 44 ALA B CA 1
ATOM 2254 C C . ALA B 1 44 ? 4.379 11.07 -4.305 1 98.88 44 ALA B C 1
ATOM 2256 O O . ALA B 1 44 ? 3.219 11.328 -4.629 1 98.88 44 ALA B O 1
ATOM 2257 N N . VAL B 1 45 ? 5.414 11.609 -4.859 1 98.88 45 VAL B N 1
ATOM 2258 C CA . VAL B 1 45 ? 5.277 12.578 -5.941 1 98.88 45 VAL B CA 1
ATOM 2259 C C . VAL B 1 45 ? 4.598 11.922 -7.141 1 98.88 45 VAL B C 1
ATOM 2261 O O . VAL B 1 45 ? 3.668 12.492 -7.723 1 98.88 45 VAL B O 1
ATOM 2264 N N . GLU B 1 46 ? 5.035 10.766 -7.496 1 98.44 46 GLU B N 1
ATOM 2265 C CA . GLU B 1 46 ? 4.434 10.031 -8.602 1 98.44 46 GLU B CA 1
ATOM 2266 C C . GLU B 1 46 ? 2.947 9.781 -8.367 1 98.44 46 GLU B C 1
ATOM 2268 O O . GLU B 1 46 ? 2.119 10.055 -9.234 1 98.44 46 GLU B O 1
ATOM 2273 N N . VAL B 1 47 ? 2.643 9.328 -7.191 1 98.44 47 VAL B N 1
ATOM 2274 C CA . VAL B 1 47 ? 1.264 9.008 -6.836 1 98.44 47 VAL B CA 1
ATOM 2275 C C . VAL B 1 47 ? 0.421 10.281 -6.832 1 98.44 47 VAL B C 1
ATOM 2277 O O . VAL B 1 47 ? -0.716 10.281 -7.309 1 98.44 47 VAL B O 1
ATOM 2280 N N . ALA B 1 48 ? 0.985 11.336 -6.328 1 98.69 48 ALA B N 1
ATOM 2281 C CA . ALA B 1 48 ? 0.28 12.609 -6.309 1 98.69 48 ALA B CA 1
ATOM 2282 C C . ALA B 1 48 ? -0.058 13.078 -7.723 1 98.69 48 ALA B C 1
ATOM 2284 O O . ALA B 1 48 ? -1.184 13.5 -7.988 1 98.69 48 ALA B O 1
ATOM 2285 N N . LYS B 1 49 ? 0.863 12.945 -8.602 1 98.31 49 LYS B N 1
ATOM 2286 C CA . LYS B 1 49 ? 0.669 13.391 -9.977 1 98.31 49 LYS B CA 1
ATOM 2287 C C . LYS B 1 49 ? -0.399 12.555 -10.68 1 98.31 49 LYS B C 1
ATOM 2289 O O . LYS B 1 49 ? -1.137 13.07 -11.523 1 98.31 49 LYS B O 1
ATOM 2294 N N . GLU B 1 50 ? -0.482 11.32 -10.297 1 97.25 50 GLU B N 1
ATOM 2295 C CA . GLU B 1 50 ? -1.48 10.43 -10.875 1 97.25 50 GLU B CA 1
ATOM 2296 C C . GLU B 1 50 ? -2.857 10.664 -10.258 1 97.25 50 GLU B C 1
ATOM 2298 O O . GLU B 1 50 ? -3.861 10.141 -10.75 1 97.25 50 GLU B O 1
ATOM 2303 N N . ASN B 1 51 ? -2.918 11.469 -9.211 1 98.06 51 ASN B N 1
ATOM 2304 C CA . ASN B 1 51 ? -4.156 11.727 -8.484 1 98.06 51 ASN B CA 1
ATOM 2305 C C . ASN B 1 51 ? -4.312 13.203 -8.148 1 98.06 51 ASN B C 1
ATOM 2307 O O . ASN B 1 51 ? -4.305 13.586 -6.977 1 98.06 51 ASN B O 1
ATOM 2311 N N . PRO B 1 52 ? -4.539 14.031 -9.117 1 97.62 52 PRO B N 1
ATOM 2312 C CA . PRO B 1 52 ? -4.523 15.484 -8.93 1 97.62 52 PRO B CA 1
ATOM 2313 C C . PRO B 1 52 ? -5.652 15.977 -8.023 1 97.62 52 PRO B C 1
ATOM 2315 O O . PRO B 1 52 ? -5.633 17.125 -7.574 1 97.62 52 PRO B O 1
ATOM 2318 N N . GLY B 1 53 ? -6.645 15.102 -7.77 1 98.06 53 GLY B N 1
ATOM 2319 C CA . GLY B 1 53 ? -7.715 15.477 -6.855 1 98.06 53 GLY B CA 1
ATOM 2320 C C . GLY B 1 53 ? -7.289 15.445 -5.398 1 98.06 53 GLY B C 1
ATOM 2321 O O . GLY B 1 53 ? -7.945 16.047 -4.543 1 98.06 53 GLY B O 1
ATOM 2322 N N . LEU B 1 54 ? -6.273 14.695 -5.078 1 98.69 54 LEU B N 1
ATOM 2323 C CA . LEU B 1 54 ? -5.727 14.672 -3.725 1 98.69 54 LEU B CA 1
ATOM 2324 C C . LEU B 1 54 ? -5.027 15.992 -3.4 1 98.69 54 LEU B C 1
ATOM 2326 O O . LEU B 1 54 ? -4.082 16.375 -4.09 1 98.69 54 LEU B O 1
ATOM 2330 N N . ASP B 1 55 ? -5.523 16.703 -2.391 1 98.88 55 ASP B N 1
ATOM 2331 C CA . ASP B 1 55 ? -4.965 18 -1.996 1 98.88 55 ASP B CA 1
ATOM 2332 C C . ASP B 1 55 ? -3.664 17.812 -1.215 1 98.88 55 ASP B C 1
ATOM 2334 O O . ASP B 1 55 ? -3.641 17.125 -0.19 1 98.88 55 ASP B O 1
ATOM 2338 N N . ILE B 1 56 ? -2.594 18.391 -1.688 1 98.88 56 ILE B N 1
ATOM 2339 C CA . ILE B 1 56 ? -1.28 18.172 -1.093 1 98.88 56 ILE B CA 1
ATOM 2340 C C . ILE B 1 56 ? -0.804 19.453 -0.409 1 98.88 56 ILE B C 1
ATOM 2342 O O . ILE B 1 56 ? -0.882 20.531 -0.987 1 98.88 56 ILE B O 1
ATOM 2346 N N . GLY B 1 57 ? -0.41 19.344 0.819 1 98.88 57 GLY B N 1
ATOM 2347 C CA . GLY B 1 57 ? 0.348 20.359 1.534 1 98.88 57 GLY B CA 1
ATOM 2348 C C . GLY B 1 57 ? 1.771 19.938 1.843 1 98.88 57 GLY B C 1
ATOM 2349 O O . GLY B 1 57 ? 2.193 18.844 1.467 1 98.88 57 GLY B O 1
ATOM 2350 N N . ALA B 1 58 ? 2.543 20.828 2.459 1 98.81 58 ALA B N 1
ATOM 2351 C CA . ALA B 1 58 ? 3.895 20.516 2.916 1 98.81 58 ALA B CA 1
ATOM 2352 C C . ALA B 1 58 ? 3.9 20.172 4.402 1 98.81 58 ALA B C 1
ATOM 2354 O O . ALA B 1 58 ? 3.381 20.922 5.227 1 98.81 58 ALA B O 1
ATOM 2355 N N . HIS B 1 59 ? 4.395 19.016 4.699 1 98.62 59 HIS B N 1
ATOM 2356 C CA . HIS B 1 59 ? 4.605 18.594 6.078 1 98.62 59 HIS B CA 1
ATOM 2357 C C . HIS B 1 59 ? 5.98 19.016 6.586 1 98.62 59 HIS B C 1
ATOM 2359 O O . HIS B 1 59 ? 6.91 18.203 6.625 1 98.62 59 HIS B O 1
ATOM 2365 N N . LEU B 1 60 ? 6.059 20.203 7.074 1 97.69 60 LEU B N 1
ATOM 2366 C CA . LEU B 1 60 ? 7.336 20.781 7.449 1 97.69 60 LEU B CA 1
ATOM 2367 C C . LEU B 1 60 ? 7.93 20.078 8.664 1 97.69 60 LEU B C 1
ATOM 2369 O O . LEU B 1 60 ? 7.203 19.734 9.602 1 97.69 60 LEU B O 1
ATOM 2373 N N . THR B 1 61 ? 9.273 19.859 8.531 1 94.88 61 THR B N 1
ATOM 2374 C CA . THR B 1 61 ? 9.852 19.094 9.625 1 94.88 61 THR B CA 1
ATOM 2375 C C . THR B 1 61 ? 11.258 19.609 9.953 1 94.88 61 THR B C 1
ATOM 2377 O O . THR B 1 61 ? 11.992 20.031 9.062 1 94.88 61 THR B O 1
ATOM 2380 N N . LEU B 1 62 ? 11.562 19.562 11.258 1 92.62 62 LEU B N 1
ATOM 2381 C CA . LEU B 1 62 ? 12.898 19.828 11.781 1 92.62 62 LEU B CA 1
ATOM 2382 C C . LEU B 1 62 ? 13.352 18.719 12.711 1 92.62 62 LEU B C 1
ATOM 2384 O O . LEU B 1 62 ? 14.398 18.828 13.359 1 92.62 62 LEU B O 1
ATOM 2388 N N . THR B 1 63 ? 12.617 17.656 12.781 1 89.5 63 THR B N 1
ATOM 2389 C CA . THR B 1 63 ? 12.82 16.672 13.836 1 89.5 63 THR B CA 1
ATOM 2390 C C . THR B 1 63 ? 12.961 15.266 13.258 1 89.5 63 THR B C 1
ATOM 2392 O O . THR B 1 63 ? 13.117 14.297 14 1 89.5 63 THR B O 1
ATOM 2395 N N . PHE B 1 64 ? 12.883 15.172 12 1 89.69 64 PHE B N 1
ATOM 2396 C CA . PHE B 1 64 ? 12.836 13.867 11.359 1 89.69 64 PHE B CA 1
ATOM 2397 C C . PHE B 1 64 ? 13.805 13.805 10.18 1 89.69 64 PHE B C 1
ATOM 2399 O O . PHE B 1 64 ? 13.773 14.664 9.305 1 89.69 64 PHE B O 1
ATOM 2406 N N . GLY B 1 65 ? 14.656 12.75 10.25 1 91.88 65 GLY B N 1
ATOM 2407 C CA . GLY B 1 65 ? 15.547 12.531 9.117 1 91.88 65 GLY B CA 1
ATOM 2408 C C . GLY B 1 65 ? 16.625 13.594 9.008 1 91.88 65 GLY B C 1
ATOM 2409 O O . GLY B 1 65 ? 17.141 14.078 10.016 1 91.88 65 GLY B O 1
ATOM 2410 N N . SER B 1 66 ? 17.078 13.828 7.801 1 94.69 66 SER B N 1
ATOM 2411 C CA . SER B 1 66 ? 18.094 14.82 7.488 1 94.69 66 SER B CA 1
ATOM 2412 C C . SER B 1 66 ? 17.5 16.016 6.742 1 94.69 66 SER B C 1
ATOM 2414 O O . SER B 1 66 ? 16.531 15.859 5.992 1 94.69 66 SER B O 1
ATOM 2416 N N . PRO B 1 67 ? 18.062 17.203 6.992 1 96.19 67 PRO B N 1
ATOM 2417 C CA . PRO B 1 67 ? 17.594 18.375 6.234 1 96.19 67 PRO B CA 1
ATOM 2418 C C . PRO B 1 67 ? 17.812 18.219 4.727 1 96.19 67 PRO B C 1
ATOM 2420 O O . PRO B 1 67 ? 18.609 17.391 4.297 1 96.19 67 PRO B O 1
ATOM 2423 N N . VAL B 1 68 ? 16.984 18.953 4.023 1 97.94 68 VAL B N 1
ATOM 2424 C CA . VAL B 1 68 ? 17.172 19.062 2.58 1 97.94 68 VAL B CA 1
ATOM 2425 C C . VAL B 1 68 ? 18.453 19.828 2.287 1 97.94 68 VAL B C 1
ATOM 2427 O O . VAL B 1 68 ? 19.203 19.484 1.374 1 97.94 68 VAL B O 1
ATOM 2430 N N . LEU B 1 69 ? 18.672 20.828 3.111 1 96.81 69 LEU B N 1
ATOM 2431 C CA . LEU B 1 69 ? 19.875 21.641 2.957 1 96.81 69 LEU B CA 1
ATOM 2432 C C . LEU B 1 69 ? 21.062 21 3.656 1 96.81 69 LEU B C 1
ATOM 2434 O O . LEU B 1 69 ? 20.891 20.219 4.594 1 96.81 69 LEU B O 1
ATOM 2438 N N . GLN B 1 70 ? 22.219 21.391 3.123 1 93.25 70 GLN B N 1
ATOM 2439 C CA . GLN B 1 70 ? 23.469 21.031 3.789 1 93.25 70 GLN B CA 1
ATOM 2440 C C . GLN B 1 70 ? 24.062 22.219 4.547 1 93.25 70 GLN B C 1
ATOM 2442 O O . GLN B 1 70 ? 23.719 23.359 4.277 1 93.25 70 GLN B O 1
ATOM 2447 N N . GLY B 1 71 ? 24.844 21.922 5.551 1 89.75 71 GLY B N 1
ATOM 2448 C CA . GLY B 1 71 ? 25.641 22.953 6.203 1 89.75 71 GLY B CA 1
ATOM 2449 C C . GLY B 1 71 ? 24.891 23.688 7.289 1 89.75 71 GLY B C 1
ATOM 2450 O O . GLY B 1 71 ? 25.25 24.812 7.645 1 89.75 71 GLY B O 1
ATOM 2451 N N . LEU B 1 72 ? 23.828 23.109 7.73 1 91.5 72 LEU B N 1
ATOM 2452 C CA . LEU B 1 72 ? 23.125 23.719 8.852 1 91.5 72 LEU B CA 1
ATOM 2453 C C . LEU B 1 72 ? 23.875 23.484 10.164 1 91.5 72 LEU B C 1
ATOM 2455 O O . LEU B 1 72 ? 24.359 22.375 10.414 1 91.5 72 LEU B O 1
ATOM 2459 N N . GLU B 1 73 ? 24.016 24.484 10.969 1 89 73 GLU B N 1
ATOM 2460 C CA . GLU B 1 73 ? 24.859 24.422 12.156 1 89 73 GLU B CA 1
ATOM 2461 C C . GLU B 1 73 ? 24.047 24.141 13.406 1 89 73 GLU B C 1
ATOM 2463 O O . GLU B 1 73 ? 24.438 23.312 14.242 1 89 73 GLU B O 1
ATOM 2468 N N . THR B 1 74 ? 22.938 24.734 13.508 1 89.69 74 THR B N 1
ATOM 2469 C CA . THR B 1 74 ? 22.219 24.688 14.781 1 89.69 74 THR B CA 1
ATOM 2470 C C . THR B 1 74 ? 21.109 23.656 14.734 1 89.69 74 THR B C 1
ATOM 2472 O O . THR B 1 74 ? 20.594 23.234 15.781 1 89.69 74 THR B O 1
ATOM 2475 N N . LEU B 1 75 ? 20.734 23.188 13.539 1 89.62 75 LEU B N 1
ATOM 2476 C CA . LEU B 1 75 ? 19.594 22.297 13.406 1 89.62 75 LEU B CA 1
ATOM 2477 C C . LEU B 1 75 ? 20.047 20.844 13.352 1 89.62 75 LEU B C 1
ATOM 2479 O O . LEU B 1 75 ? 19.234 19.922 13.508 1 89.62 75 LEU B O 1
ATOM 2483 N N . THR B 1 76 ? 21.312 20.641 13.125 1 90.31 76 THR B N 1
ATOM 2484 C CA . THR B 1 76 ? 21.766 19.281 12.828 1 90.31 76 THR B CA 1
ATOM 2485 C C . THR B 1 76 ? 22.781 18.812 13.859 1 90.31 76 THR B C 1
ATOM 2487 O O . THR B 1 76 ? 23.406 19.625 14.539 1 90.31 76 THR B O 1
ATOM 2490 N N . ASP B 1 77 ? 22.828 17.516 14 1 88.44 77 ASP B N 1
ATOM 2491 C CA . ASP B 1 77 ? 23.875 16.906 14.82 1 88.44 77 ASP B CA 1
ATOM 2492 C C . ASP B 1 77 ? 25.156 16.688 14.008 1 88.44 77 ASP B C 1
ATOM 2494 O O . ASP B 1 77 ? 25.281 17.203 12.898 1 88.44 77 ASP B O 1
ATOM 2498 N N . ASP B 1 78 ? 26.078 15.914 14.648 1 87.75 78 ASP B N 1
ATOM 2499 C CA . ASP B 1 78 ? 27.391 15.75 14.039 1 87.75 78 ASP B CA 1
ATOM 2500 C C . ASP B 1 78 ? 27.312 14.891 12.781 1 87.75 78 ASP B C 1
ATOM 2502 O O . ASP B 1 78 ? 28.203 14.953 11.922 1 87.75 78 ASP B O 1
ATOM 2506 N N . ASP B 1 79 ? 26.234 14.172 12.656 1 88.06 79 ASP B N 1
ATOM 2507 C CA . ASP B 1 79 ? 26.078 13.297 11.5 1 88.06 79 ASP B CA 1
ATOM 2508 C C . ASP B 1 79 ? 25.25 13.977 10.406 1 88.06 79 ASP B C 1
ATOM 2510 O O . ASP B 1 79 ? 24.953 13.359 9.383 1 88.06 79 ASP B O 1
ATOM 2514 N N . GLY B 1 80 ? 24.859 15.211 10.625 1 88.69 80 GLY B N 1
ATOM 2515 C CA . GLY B 1 80 ? 24.109 15.969 9.633 1 88.69 80 GLY B CA 1
ATOM 2516 C C . GLY B 1 80 ? 22.625 15.68 9.664 1 88.69 80 GLY B C 1
ATOM 2517 O O . GLY B 1 80 ? 21.875 16.141 8.805 1 88.69 80 GLY B O 1
ATOM 2518 N N . ARG B 1 81 ? 22.281 14.938 10.664 1 90.56 81 ARG B N 1
ATOM 2519 C CA . ARG B 1 81 ? 20.859 14.656 10.859 1 90.56 81 ARG B CA 1
ATOM 2520 C C . ARG B 1 81 ? 20.219 15.688 11.789 1 90.56 81 ARG B C 1
ATOM 2522 O O . ARG B 1 81 ? 20.906 16.312 12.602 1 90.56 81 ARG B O 1
ATOM 2529 N N . PHE B 1 82 ? 18.781 15.898 11.586 1 90.75 82 PHE B N 1
ATOM 2530 C CA . PHE B 1 82 ? 18.094 16.766 12.547 1 90.75 82 PHE B CA 1
ATOM 2531 C C . PHE B 1 82 ? 18.344 16.281 13.969 1 90.75 82 PHE B C 1
ATOM 2533 O O . PHE B 1 82 ? 18.344 15.078 14.234 1 90.75 82 PHE B O 1
ATOM 2540 N N . ARG B 1 83 ? 18.469 17.156 14.773 1 81.25 83 ARG B N 1
ATOM 2541 C CA . ARG B 1 83 ? 18.672 16.812 16.188 1 81.25 83 ARG B CA 1
ATOM 2542 C C . ARG B 1 83 ? 17.438 16.156 16.781 1 81.25 83 ARG B C 1
ATOM 2544 O O . ARG B 1 83 ? 16.312 16.562 16.484 1 81.25 83 ARG B O 1
ATOM 2551 N N . ARG B 1 84 ? 17.562 14.844 17.156 1 68 84 ARG B N 1
ATOM 2552 C CA . ARG B 1 84 ? 16.453 14.023 17.609 1 68 84 ARG B CA 1
ATOM 2553 C C . ARG B 1 84 ? 15.867 14.57 18.906 1 68 84 ARG B C 1
ATOM 2555 O O . ARG B 1 84 ? 14.719 14.273 19.266 1 68 84 ARG B O 1
ATOM 2562 N N . ASN B 1 85 ? 16.609 15.25 19.594 1 54.78 85 ASN B N 1
ATOM 2563 C CA . ASN B 1 85 ? 16.094 15.578 20.922 1 54.78 85 ASN B CA 1
ATOM 2564 C C . ASN B 1 85 ? 14.969 16.594 20.844 1 54.78 85 ASN B C 1
ATOM 2566 O O . ASN B 1 85 ? 15.211 17.781 20.656 1 54.78 85 ASN B O 1
ATOM 2570 N N . TYR B 1 86 ? 13.719 16.016 20.688 1 53.94 86 TYR B N 1
ATOM 2571 C CA . TYR B 1 86 ? 12.477 16.781 20.812 1 53.94 86 TYR B CA 1
ATOM 2572 C C . TYR B 1 86 ? 12.539 17.734 22 1 53.94 86 TYR B C 1
ATOM 2574 O O . TYR B 1 86 ? 12.117 18.891 21.891 1 53.94 86 TYR B O 1
ATOM 2582 N N . THR B 1 87 ? 13.023 17.047 23.016 1 52.31 87 THR B N 1
ATOM 2583 C CA . THR B 1 87 ? 13.125 17.859 24.234 1 52.31 87 THR B CA 1
ATOM 2584 C C . THR B 1 87 ? 13.992 19.094 23.984 1 52.31 87 THR B C 1
ATOM 2586 O O . THR B 1 87 ? 13.703 20.156 24.516 1 52.31 87 THR B O 1
ATOM 2589 N N . ALA B 1 88 ? 14.953 18.906 23.25 1 52.06 88 ALA B N 1
ATOM 2590 C CA . ALA B 1 88 ? 15.789 20.078 23 1 52.06 88 ALA B CA 1
ATOM 2591 C C . ALA B 1 88 ? 15.055 21.094 22.141 1 52.06 88 ALA B C 1
ATOM 2593 O O . ALA B 1 88 ? 15.188 22.297 22.344 1 52.06 88 ALA B O 1
ATOM 2594 N N . LEU B 1 89 ? 14.312 20.531 21.141 1 55.97 89 LEU B N 1
ATOM 2595 C CA . LEU B 1 89 ? 13.492 21.484 20.406 1 55.97 89 LEU B CA 1
ATOM 2596 C C . LEU B 1 89 ? 12.422 22.094 21.312 1 55.97 89 LEU B C 1
ATOM 2598 O O . LEU B 1 89 ? 12.125 23.281 21.203 1 55.97 89 LEU B O 1
ATOM 2602 N N . GLU B 1 90 ? 11.938 21.188 22.141 1 53.75 90 GLU B N 1
ATOM 2603 C CA . GLU B 1 90 ? 10.938 21.656 23.094 1 53.75 90 GLU B CA 1
ATOM 2604 C C . GLU B 1 90 ? 11.508 22.719 24.016 1 53.75 90 GLU B C 1
ATOM 2606 O O . GLU B 1 90 ? 10.812 23.672 24.391 1 53.75 90 GLU B O 1
ATOM 2611 N N . ASN B 1 91 ? 12.672 22.391 24.469 1 53.47 91 ASN B N 1
ATOM 2612 C CA . ASN B 1 91 ? 13.172 23.406 25.391 1 53.47 91 ASN B CA 1
ATOM 2613 C C . ASN B 1 91 ? 13.453 24.719 24.656 1 53.47 91 ASN B C 1
ATOM 2615 O O . ASN B 1 91 ? 14.203 25.562 25.172 1 53.47 91 ASN B O 1
ATOM 2619 N N . GLY B 1 92 ? 12.789 24.938 23.453 1 56.09 92 GLY B N 1
ATOM 2620 C CA . GLY B 1 92 ? 12.562 26.297 22.969 1 56.09 92 GLY B CA 1
ATOM 2621 C C . GLY B 1 92 ? 13.539 26.719 21.906 1 56.09 92 GLY B C 1
ATOM 2622 O O . GLY B 1 92 ? 13.648 27.906 21.578 1 56.09 92 GLY B O 1
ATOM 2623 N N . LEU B 1 93 ? 13.891 25.75 21 1 63.94 93 LEU B N 1
ATOM 2624 C CA . LEU B 1 93 ? 14.766 26.188 19.906 1 63.94 93 LEU B CA 1
ATOM 2625 C C . LEU B 1 93 ? 15.719 27.266 20.391 1 63.94 93 LEU B C 1
ATOM 2627 O O . LEU B 1 93 ? 16.172 28.094 19.594 1 63.94 93 LEU B O 1
ATOM 2631 N N . ALA B 1 94 ? 15.914 27.312 21.734 1 63.31 94 ALA B N 1
ATOM 2632 C CA . ALA B 1 94 ? 16.719 28.406 22.297 1 63.31 94 ALA B CA 1
ATOM 2633 C C . ALA B 1 94 ? 18.062 28.516 21.578 1 63.31 94 ALA B C 1
ATOM 2635 O O . ALA B 1 94 ? 18.547 29.609 21.328 1 63.31 94 ALA B O 1
ATOM 2636 N N . ASP B 1 95 ? 18.547 27.484 21.125 1 76.5 95 ASP B N 1
ATOM 2637 C CA . ASP B 1 95 ? 19.875 27.578 20.516 1 76.5 95 ASP B CA 1
ATOM 2638 C C . ASP B 1 95 ? 19.812 27.328 19.016 1 76.5 95 ASP B C 1
ATOM 2640 O O . ASP B 1 95 ? 20.812 27 18.375 1 76.5 95 ASP B O 1
ATOM 2644 N N . VAL B 1 96 ? 18.578 27.609 18.547 1 85.06 96 VAL B N 1
ATOM 2645 C CA . VAL B 1 96 ? 18.406 27.359 17.109 1 85.06 96 VAL B CA 1
ATOM 2646 C C . VAL B 1 96 ? 18.375 28.688 16.359 1 85.06 96 VAL B C 1
ATOM 2648 O O . VAL B 1 96 ? 17.719 29.641 16.797 1 85.06 96 VAL B O 1
ATOM 2651 N N . ASP B 1 97 ? 19.141 28.828 15.344 1 88.94 97 ASP B N 1
ATOM 2652 C CA . ASP B 1 97 ? 19.125 29.984 14.445 1 88.94 97 ASP B CA 1
ATOM 2653 C C . ASP B 1 97 ? 17.875 29.984 13.578 1 88.94 97 ASP B C 1
ATOM 2655 O O . ASP B 1 97 ? 17.734 29.156 12.672 1 88.94 97 ASP B O 1
ATOM 2659 N N . MET B 1 98 ? 17.031 30.984 13.766 1 90.75 98 MET B N 1
ATOM 2660 C CA . MET B 1 98 ? 15.758 31.047 13.07 1 90.75 98 MET B CA 1
ATOM 2661 C C . MET B 1 98 ? 15.961 31.312 11.578 1 90.75 98 MET B C 1
ATOM 2663 O O . MET B 1 98 ? 15.094 31.016 10.766 1 90.75 98 MET B O 1
ATOM 2667 N N . ASN B 1 99 ? 17.047 31.875 11.281 1 94 99 ASN B N 1
ATOM 2668 C CA . ASN B 1 99 ? 17.359 32 9.859 1 94 99 ASN B CA 1
ATOM 2669 C C . ASN B 1 99 ? 17.609 30.641 9.211 1 94 99 ASN B C 1
ATOM 2671 O O . ASN B 1 99 ? 17.219 30.438 8.055 1 94 99 ASN B O 1
ATOM 2675 N N . GLU B 1 100 ? 18.234 29.75 9.945 1 94 100 GLU B N 1
ATOM 2676 C CA . GLU B 1 100 ? 18.422 28.391 9.461 1 94 100 GLU B CA 1
ATOM 2677 C C . GLU B 1 100 ? 17.078 27.672 9.305 1 94 100 GLU B C 1
ATOM 2679 O O . GLU B 1 100 ? 16.875 26.938 8.344 1 94 100 GLU B O 1
ATOM 2684 N N . VAL B 1 101 ? 16.281 27.938 10.25 1 94.38 101 VAL B N 1
ATOM 2685 C CA . VAL B 1 101 ? 14.945 27.344 10.211 1 94.38 101 VAL B CA 1
ATOM 2686 C C . VAL B 1 101 ? 14.219 27.781 8.938 1 94.38 101 VAL B C 1
ATOM 2688 O O . VAL B 1 101 ? 13.703 26.953 8.188 1 94.38 101 VAL B O 1
ATOM 2691 N N . GLU B 1 102 ? 14.203 29.094 8.695 1 97.06 102 GLU B N 1
ATOM 2692 C CA . GLU B 1 102 ? 13.531 29.625 7.52 1 97.06 102 GLU B CA 1
ATOM 2693 C C . GLU B 1 102 ? 14.133 29.078 6.23 1 97.06 102 GLU B C 1
ATOM 2695 O O . GLU B 1 102 ? 13.406 28.719 5.305 1 97.06 102 GLU B O 1
ATOM 2700 N N . ARG B 1 103 ? 15.43 29.016 6.16 1 97.75 103 ARG B N 1
ATOM 2701 C CA . ARG B 1 103 ? 16.109 28.516 4.973 1 97.75 103 ARG B CA 1
ATOM 2702 C C . ARG B 1 103 ? 15.758 27.047 4.727 1 97.75 103 ARG B C 1
ATOM 2704 O O . ARG B 1 103 ? 15.461 26.656 3.596 1 97.75 103 ARG B O 1
ATOM 2711 N N . GLU B 1 104 ? 15.82 26.266 5.789 1 97.56 104 GLU B N 1
ATOM 2712 C CA . GLU B 1 104 ? 15.531 24.844 5.66 1 97.56 104 GLU B CA 1
ATOM 2713 C C . GLU B 1 104 ? 14.078 24.609 5.258 1 97.56 104 GLU B C 1
ATOM 2715 O O . GLU B 1 104 ? 13.797 23.828 4.336 1 97.56 104 GLU B O 1
ATOM 2720 N N . LEU B 1 105 ? 13.172 25.281 5.902 1 98.19 105 LEU B N 1
ATOM 2721 C CA . LEU B 1 105 ? 11.758 25.094 5.582 1 98.19 105 LEU B CA 1
ATOM 2722 C C . LEU B 1 105 ? 11.461 25.562 4.164 1 98.19 105 LEU B C 1
ATOM 2724 O O . LEU B 1 105 ? 10.664 24.953 3.453 1 98.19 105 LEU B O 1
ATOM 2728 N N . THR B 1 106 ? 12.086 26.672 3.748 1 98.75 106 THR B N 1
ATOM 2729 C CA . THR B 1 106 ? 11.953 27.125 2.369 1 98.75 106 THR B CA 1
ATOM 2730 C C . THR B 1 106 ? 12.445 26.062 1.396 1 98.75 106 THR B C 1
ATOM 2732 O O . THR B 1 106 ? 11.797 25.781 0.386 1 98.75 106 THR B O 1
ATOM 2735 N N . ALA B 1 107 ? 13.586 25.453 1.739 1 98.81 107 ALA B N 1
ATOM 2736 C CA . ALA B 1 107 ? 14.148 24.422 0.879 1 98.81 107 ALA B CA 1
ATOM 2737 C C . ALA B 1 107 ? 13.211 23.219 0.773 1 98.81 107 ALA B C 1
ATOM 2739 O O . ALA B 1 107 ? 13.062 22.641 -0.3 1 98.81 107 ALA B O 1
ATOM 2740 N N . GLN B 1 108 ? 12.617 22.828 1.856 1 98.81 108 GLN B N 1
ATOM 2741 C CA . GLN B 1 108 ? 11.641 21.734 1.846 1 98.81 108 GLN B CA 1
ATOM 2742 C C . GLN B 1 108 ? 10.461 22.062 0.939 1 98.81 108 GLN B C 1
ATOM 2744 O O . GLN B 1 108 ? 10.047 21.234 0.125 1 98.81 108 GLN B O 1
ATOM 2749 N N . ILE B 1 109 ? 9.906 23.297 1.072 1 98.88 109 ILE B N 1
ATOM 2750 C CA . ILE B 1 109 ? 8.773 23.75 0.265 1 98.88 109 ILE B CA 1
ATOM 2751 C C . ILE B 1 109 ? 9.164 23.75 -1.211 1 98.88 109 ILE B C 1
ATOM 2753 O O . ILE B 1 109 ? 8.445 23.203 -2.051 1 98.88 109 ILE B O 1
ATOM 2757 N N . GLU B 1 110 ? 10.297 24.297 -1.539 1 98.88 110 GLU B N 1
ATOM 2758 C CA . GLU B 1 110 ? 10.742 24.422 -2.922 1 98.88 110 GLU B CA 1
ATOM 2759 C C . GLU B 1 110 ? 11.008 23.062 -3.545 1 98.88 110 GLU B C 1
ATOM 2761 O O . GLU B 1 110 ? 10.789 22.859 -4.742 1 98.88 110 GLU B O 1
ATOM 2766 N N . LYS B 1 111 ? 11.516 22.156 -2.736 1 98.88 111 LYS B N 1
ATOM 2767 C CA . LYS B 1 111 ? 11.719 20.812 -3.246 1 98.88 111 LYS B CA 1
ATOM 2768 C C . LYS B 1 111 ? 10.398 20.188 -3.709 1 98.88 111 LYS B C 1
ATOM 2770 O O . LYS B 1 111 ? 10.344 19.547 -4.758 1 98.88 111 LYS B O 1
ATOM 2775 N N . ILE B 1 112 ? 9.359 20.359 -2.932 1 98.88 112 ILE B N 1
ATOM 2776 C CA . ILE B 1 112 ? 8.039 19.828 -3.277 1 98.88 112 ILE B CA 1
ATOM 2777 C C . ILE B 1 112 ? 7.52 20.531 -4.535 1 98.88 112 ILE B C 1
ATOM 2779 O O . ILE B 1 112 ? 7.043 19.875 -5.461 1 98.88 112 ILE B O 1
ATOM 2783 N N . LEU B 1 113 ? 7.668 21.859 -4.605 1 98.88 113 LEU B N 1
ATOM 2784 C CA . LEU B 1 113 ? 7.219 22.625 -5.762 1 98.88 113 LEU B CA 1
ATOM 2785 C C . LEU B 1 113 ? 8.008 22.234 -7.008 1 98.88 113 LEU B C 1
ATOM 2787 O O . LEU B 1 113 ? 7.438 22.094 -8.086 1 98.88 113 LEU B O 1
ATOM 2791 N N . ASP B 1 114 ? 9.281 22.031 -6.859 1 98.69 114 ASP B N 1
ATOM 2792 C CA . ASP B 1 114 ? 10.156 21.688 -7.977 1 98.69 114 ASP B CA 1
ATOM 2793 C C . ASP B 1 114 ? 9.812 20.312 -8.547 1 98.69 114 ASP B C 1
ATOM 2795 O O . ASP B 1 114 ? 10.102 20.031 -9.711 1 98.69 114 ASP B O 1
ATOM 2799 N N . ALA B 1 115 ? 9.242 19.531 -7.719 1 98.62 115 ALA B N 1
ATOM 2800 C CA . ALA B 1 115 ? 8.828 18.203 -8.172 1 98.62 115 ALA B CA 1
ATOM 2801 C C . ALA B 1 115 ? 7.531 18.281 -8.977 1 98.62 115 ALA B C 1
ATOM 2803 O O . ALA B 1 115 ? 7.039 17.266 -9.461 1 98.62 115 ALA B O 1
ATOM 2804 N N . GLY B 1 116 ? 6.953 19.438 -9.031 1 98.44 116 GLY B N 1
ATOM 2805 C CA . GLY B 1 116 ? 5.758 19.656 -9.828 1 98.44 116 GLY B CA 1
ATOM 2806 C C . GLY B 1 116 ? 4.473 19.562 -9.023 1 98.44 116 GLY B C 1
ATOM 2807 O O . GLY B 1 116 ? 3.391 19.406 -9.594 1 98.44 116 GLY B O 1
ATOM 2808 N N . ILE B 1 117 ? 4.582 19.641 -7.746 1 98.56 117 ILE B N 1
ATOM 2809 C CA . ILE B 1 117 ? 3.426 19.547 -6.867 1 98.56 117 ILE B CA 1
ATOM 2810 C C . ILE B 1 117 ? 2.998 20.953 -6.426 1 98.56 117 ILE B C 1
ATOM 2812 O O . ILE B 1 117 ? 3.824 21.734 -5.965 1 98.56 117 ILE B O 1
ATOM 2816 N N . THR B 1 118 ? 1.732 21.281 -6.605 1 98.19 118 THR B N 1
ATOM 2817 C CA . THR B 1 118 ? 1.166 22.484 -6.02 1 98.19 118 THR B CA 1
ATOM 2818 C C . THR B 1 118 ? 0.718 22.234 -4.582 1 98.19 118 THR B C 1
ATOM 2820 O O . THR B 1 118 ? 0.084 21.219 -4.293 1 98.19 118 THR B O 1
ATOM 2823 N N . ILE B 1 119 ? 1.045 23.141 -3.721 1 98.69 119 ILE B N 1
ATOM 2824 C CA . ILE B 1 119 ? 0.705 22.938 -2.318 1 98.69 119 ILE B CA 1
ATOM 2825 C C . ILE B 1 119 ? -0.406 23.891 -1.904 1 98.69 119 ILE B C 1
ATOM 2827 O O . ILE B 1 119 ? -0.5 25 -2.43 1 98.69 119 ILE B O 1
ATOM 2831 N N . SER B 1 120 ? -1.192 23.422 -0.917 1 98.69 120 SER B N 1
ATOM 2832 C CA . SER B 1 120 ? -2.322 24.25 -0.489 1 98.69 120 SER B CA 1
ATOM 2833 C C . SER B 1 120 ? -2.168 24.688 0.964 1 98.69 120 SER B C 1
ATOM 2835 O O . SER B 1 120 ? -2.83 25.625 1.408 1 98.69 120 SER B O 1
ATOM 2837 N N . HIS B 1 121 ? -1.325 24 1.713 1 98.75 121 HIS B N 1
ATOM 2838 C CA . HIS B 1 121 ? -1.277 24.266 3.146 1 98.75 121 HIS B CA 1
ATOM 2839 C C . HIS B 1 121 ? 0.002 23.719 3.766 1 98.75 121 HIS B C 1
ATOM 2841 O O . HIS B 1 121 ? 0.693 22.891 3.152 1 98.75 121 HIS B O 1
ATOM 2847 N N . PHE B 1 122 ? 0.274 24.25 4.957 1 97.88 122 PHE B N 1
ATOM 2848 C CA . PHE B 1 122 ? 1.37 23.75 5.77 1 97.88 122 PHE B CA 1
ATOM 2849 C C . PHE B 1 122 ? 0.842 23.109 7.051 1 97.88 122 PHE B C 1
ATOM 2851 O O . PHE B 1 122 ? -0.134 23.578 7.633 1 97.88 122 PHE B O 1
ATOM 2858 N N . ASP B 1 123 ? 1.458 22.078 7.434 1 97 123 ASP B N 1
ATOM 2859 C CA . ASP B 1 123 ? 1.516 21.625 8.828 1 97 123 ASP B CA 1
ATOM 2860 C C . ASP B 1 123 ? 2.914 21.141 9.188 1 97 123 ASP B C 1
ATOM 2862 O O . ASP B 1 123 ? 3.859 21.312 8.414 1 97 123 ASP B O 1
ATOM 2866 N N . THR B 1 124 ? 3.062 20.734 10.484 1 94.62 124 THR B N 1
ATOM 2867 C CA . THR B 1 124 ? 4.406 20.344 10.898 1 94.62 124 THR B CA 1
ATOM 2868 C C . THR B 1 124 ? 4.422 18.922 11.438 1 94.62 124 THR B C 1
ATOM 2870 O O . THR B 1 124 ? 3.451 18.484 12.055 1 94.62 124 THR B O 1
ATOM 2873 N N . HIS B 1 125 ? 5.473 18.266 11.109 1 93.81 125 HIS B N 1
ATOM 2874 C CA . HIS B 1 125 ? 5.719 16.969 11.742 1 93.81 125 HIS B CA 1
ATOM 2875 C C . HIS B 1 125 ? 6.012 17.125 13.227 1 93.81 125 HIS B C 1
ATOM 2877 O O . HIS B 1 125 ? 6.77 18.016 13.625 1 93.81 125 HIS B O 1
ATOM 2883 N N . HIS B 1 126 ? 5.379 16.391 14.125 1 88.25 126 HIS B N 1
ATOM 2884 C CA . HIS B 1 126 ? 5.52 16.359 15.578 1 88.25 126 HIS B CA 1
ATOM 2885 C C . HIS B 1 126 ? 4.961 17.625 16.203 1 88.25 126 HIS B C 1
ATOM 2887 O O . HIS B 1 126 ? 5.402 18.031 17.281 1 88.25 126 HIS B O 1
ATOM 2893 N N . SER B 1 127 ? 4.184 18.406 15.492 1 86.56 127 SER B N 1
ATOM 2894 C CA . SER B 1 127 ? 3.428 19.547 16.016 1 86.56 127 SER B CA 1
ATOM 2895 C C . SER B 1 127 ? 4.352 20.594 16.625 1 86.56 127 SER B C 1
ATOM 2897 O O . SER B 1 127 ? 4.141 21.031 17.766 1 86.56 127 SER B O 1
ATOM 2899 N N . ILE B 1 128 ? 5.348 21.031 15.906 1 85 128 ILE B N 1
ATOM 2900 C CA . ILE B 1 128 ? 6.32 22 16.406 1 85 128 ILE B CA 1
ATOM 2901 C C . ILE B 1 128 ? 5.879 23.422 16.047 1 85 128 ILE B C 1
ATOM 2903 O O . ILE B 1 128 ? 6.684 24.344 16.078 1 85 128 ILE B O 1
ATOM 2907 N N . GLU B 1 129 ? 4.645 23.625 15.703 1 85.44 129 GLU B N 1
ATOM 2908 C CA . GLU B 1 129 ? 4.113 24.906 15.266 1 85.44 129 GLU B CA 1
ATOM 2909 C C . GLU B 1 129 ? 4.414 26 16.281 1 85.44 129 GLU B C 1
ATOM 2911 O O . GLU B 1 129 ? 4.844 27.094 15.922 1 85.44 129 GLU B O 1
ATOM 2916 N N . PRO B 1 130 ? 4.266 25.75 17.5 1 82.31 130 PRO B N 1
ATOM 2917 C CA . PRO B 1 130 ? 4.504 26.812 18.469 1 82.31 130 PRO B CA 1
ATOM 2918 C C . PRO B 1 130 ? 5.949 27.312 18.453 1 82.31 130 PRO B C 1
ATOM 2920 O O . PRO B 1 130 ? 6.207 28.484 18.781 1 82.31 130 PRO B O 1
ATOM 2923 N N . LEU B 1 131 ? 6.812 26.453 17.969 1 82.69 131 LEU B N 1
ATOM 2924 C CA . LEU B 1 131 ? 8.234 26.781 18.016 1 82.69 131 LEU B CA 1
ATOM 2925 C C . LEU B 1 131 ? 8.641 27.562 16.766 1 82.69 131 LEU B C 1
ATOM 2927 O O . LEU B 1 131 ? 9.602 28.344 16.797 1 82.69 131 LEU B O 1
ATOM 2931 N N . ILE B 1 132 ? 7.883 27.391 15.742 1 88.19 132 ILE B N 1
ATOM 2932 C CA . ILE B 1 132 ? 8.383 27.953 14.5 1 88.19 132 ILE B CA 1
ATOM 2933 C C . ILE B 1 132 ? 7.309 28.844 13.867 1 88.19 132 ILE B C 1
ATOM 2935 O O . ILE B 1 132 ? 7.402 29.203 12.688 1 88.19 132 ILE B O 1
ATOM 2939 N N . TYR B 1 133 ? 6.383 29.25 14.602 1 87.25 133 TYR B N 1
ATOM 2940 C CA . TYR B 1 133 ? 5.172 29.875 14.07 1 87.25 133 TYR B CA 1
ATOM 2941 C C . TYR B 1 133 ? 5.508 31.141 13.289 1 87.25 133 TYR B C 1
ATOM 2943 O O . TYR B 1 133 ? 4.965 31.359 12.203 1 87.25 133 TYR B O 1
ATOM 2951 N N . PRO B 1 134 ? 6.414 32.031 13.789 1 89.06 134 PRO B N 1
ATOM 2952 C CA . PRO B 1 134 ? 6.703 33.219 13 1 89.06 134 PRO B CA 1
ATOM 2953 C C . PRO B 1 134 ? 7.246 32.906 11.609 1 89.06 134 PRO B C 1
ATOM 2955 O O . PRO B 1 134 ? 6.855 33.531 10.633 1 89.06 134 PRO B O 1
ATOM 2958 N N . VAL B 1 135 ? 8.07 31.906 11.57 1 93.56 135 VAL B N 1
ATOM 2959 C CA . VAL B 1 135 ? 8.656 31.516 10.297 1 93.56 135 VAL B CA 1
ATOM 2960 C C . VAL B 1 135 ? 7.594 30.844 9.43 1 93.56 135 VAL B C 1
ATOM 2962 O O . VAL B 1 135 ? 7.484 31.125 8.234 1 93.56 135 VAL B O 1
ATOM 2965 N N . GLN B 1 136 ? 6.801 29.984 10.031 1 94.38 136 GLN B N 1
ATOM 2966 C CA . GLN B 1 136 ? 5.734 29.297 9.312 1 94.38 136 GLN B CA 1
ATOM 2967 C C . GLN B 1 136 ? 4.742 30.281 8.711 1 94.38 136 GLN B C 1
ATOM 2969 O O . GLN B 1 136 ? 4.328 30.141 7.562 1 94.38 136 GLN B O 1
ATOM 2974 N N . HIS B 1 137 ? 4.398 31.328 9.469 1 94.38 137 HIS B N 1
ATOM 2975 C CA . HIS B 1 137 ? 3.455 32.344 9.016 1 94.38 137 HIS B CA 1
ATOM 2976 C C . HIS B 1 137 ? 4.027 33.156 7.852 1 94.38 137 HIS B C 1
ATOM 2978 O O . HIS B 1 137 ? 3.338 33.375 6.855 1 94.38 137 HIS B O 1
ATOM 2984 N N . LYS B 1 138 ? 5.25 33.562 8.062 1 96.19 138 LYS B N 1
ATOM 2985 C CA . LYS B 1 138 ? 5.938 34.281 7.008 1 96.19 138 LYS B CA 1
ATOM 2986 C C . LYS B 1 138 ? 5.953 33.5 5.703 1 96.19 138 LYS B C 1
ATOM 2988 O O . LYS B 1 138 ? 5.648 34.062 4.637 1 96.19 138 LYS B O 1
ATOM 2993 N N . LEU B 1 139 ? 6.25 32.281 5.773 1 98.06 139 LEU B N 1
ATOM 2994 C CA . LEU B 1 139 ? 6.32 31.438 4.59 1 98.06 139 LEU B CA 1
ATOM 2995 C C . LEU B 1 139 ? 4.93 31.188 4.008 1 98.06 139 LEU B C 1
ATOM 2997 O O . LEU B 1 139 ? 4.766 31.156 2.787 1 98.0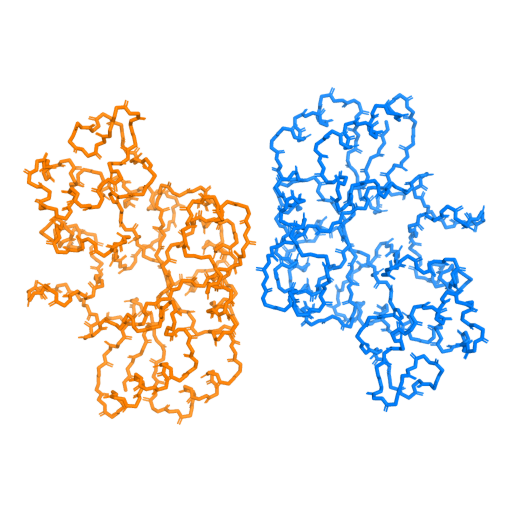6 139 LEU B O 1
ATOM 3001 N N . ALA B 1 140 ? 3.93 31.016 4.867 1 97.81 140 ALA B N 1
ATOM 3002 C CA . ALA B 1 140 ? 2.564 30.812 4.391 1 97.81 140 ALA B CA 1
ATOM 3003 C C . ALA B 1 140 ? 2.08 32.031 3.59 1 97.81 140 ALA B C 1
ATOM 3005 O O . ALA B 1 140 ? 1.403 31.859 2.57 1 97.81 140 ALA B O 1
ATOM 3006 N N . GLU B 1 141 ? 2.4 33.188 4.047 1 97.12 141 GLU B N 1
ATOM 3007 C CA . GLU B 1 141 ? 2.068 34.406 3.309 1 97.12 141 GLU B CA 1
ATOM 3008 C C . GLU B 1 141 ? 2.801 34.469 1.972 1 97.12 141 GLU B C 1
ATOM 3010 O O . GLU B 1 141 ? 2.199 34.781 0.939 1 97.12 141 GLU B O 1
ATOM 3015 N N . LYS B 1 142 ? 4.051 34.188 2.047 1 97.88 142 LYS B N 1
ATOM 3016 C CA . LYS B 1 142 ? 4.891 34.219 0.854 1 97.88 142 LYS B CA 1
ATOM 3017 C C . LYS B 1 142 ? 4.359 33.281 -0.23 1 97.88 142 LYS B C 1
ATOM 3019 O O . LYS B 1 142 ? 4.312 33.656 -1.405 1 97.88 142 LYS B O 1
ATOM 3024 N N . TYR B 1 143 ? 3.924 32.094 0.125 1 98.25 143 TYR B N 1
ATOM 3025 C CA . TYR B 1 143 ? 3.543 31.094 -0.858 1 98.25 143 TYR B CA 1
ATOM 3026 C C . TYR B 1 143 ? 2.033 31.094 -1.067 1 98.25 143 TYR B C 1
ATOM 3028 O O . TYR B 1 143 ? 1.526 30.359 -1.931 1 98.25 143 TYR B O 1
ATOM 3036 N N . GLY B 1 144 ? 1.309 31.812 -0.286 1 97.44 144 GLY B N 1
ATOM 3037 C CA . GLY B 1 144 ? -0.129 31.953 -0.456 1 97.44 144 GLY B CA 1
ATOM 3038 C C . GLY B 1 144 ? -0.897 30.703 -0.078 1 97.44 144 GLY B C 1
ATOM 3039 O O . GLY B 1 144 ? -1.777 30.25 -0.82 1 97.44 144 GLY B O 1
ATOM 3040 N N . VAL B 1 145 ? -0.507 30.109 1.083 1 98.19 145 VAL B N 1
ATOM 3041 C CA . VAL B 1 145 ? -1.135 28.844 1.46 1 98.19 145 VAL B CA 1
ATOM 3042 C C . VAL B 1 145 ? -1.71 28.953 2.869 1 98.19 145 VAL B C 1
ATOM 3044 O O . VAL B 1 145 ? -1.349 29.859 3.625 1 98.19 145 VAL B O 1
ATOM 3047 N N . SER B 1 146 ? -2.658 28.078 3.203 1 97.88 146 SER B N 1
ATOM 3048 C CA . SER B 1 146 ? -3.232 27.984 4.543 1 97.88 146 SER B CA 1
ATOM 3049 C C . SER B 1 146 ? -2.311 27.234 5.488 1 97.88 146 SER B C 1
ATOM 3051 O O . SER B 1 146 ? -1.281 26.703 5.07 1 97.88 146 SER B O 1
ATOM 3053 N N . ILE B 1 147 ? -2.645 27.266 6.773 1 96.88 147 ILE B N 1
ATOM 3054 C CA . ILE B 1 147 ? -1.864 26.5 7.734 1 96.88 147 ILE B CA 1
ATOM 3055 C C . ILE B 1 147 ? -2.803 25.734 8.672 1 96.88 147 ILE B C 1
ATOM 3057 O O . ILE B 1 147 ? -3.938 26.156 8.898 1 96.88 147 ILE B O 1
ATOM 3061 N N . ARG B 1 148 ? -2.365 24.547 9.164 1 96.69 148 ARG B N 1
ATOM 3062 C CA . ARG B 1 148 ? -3.035 23.875 10.273 1 96.69 148 ARG B CA 1
ATOM 3063 C C . ARG B 1 148 ? -3.117 24.781 11.5 1 96.69 148 ARG B C 1
ATOM 3065 O O . ARG B 1 148 ? -2.137 25.422 11.859 1 96.69 148 ARG B O 1
ATOM 3072 N N . ARG B 1 149 ? -4.328 24.766 12.07 1 92.94 149 ARG B N 1
ATOM 3073 C CA . ARG B 1 149 ? -4.512 25.531 13.297 1 92.94 149 ARG B CA 1
ATOM 3074 C C . ARG B 1 149 ? -3.854 24.844 14.484 1 92.94 149 ARG B C 1
ATOM 3076 O O . ARG B 1 149 ? -3.99 23.625 14.656 1 92.94 149 ARG B O 1
ATOM 3083 N N . HIS B 1 150 ? -3.07 25.562 15.203 1 86.25 150 HIS B N 1
ATOM 3084 C CA . HIS B 1 150 ? -2.545 25.047 16.469 1 86.25 150 HIS B CA 1
ATOM 3085 C C . HIS B 1 150 ? -3.076 25.859 17.641 1 86.25 150 HIS B C 1
ATOM 3087 O O . HIS B 1 150 ? -3.096 27.094 17.609 1 86.25 150 HIS B O 1
ATOM 3093 N N . SER B 1 151 ? -3.498 25.141 18.641 1 79.56 151 SER B N 1
ATOM 3094 C CA . SER B 1 151 ? -4.199 25.734 19.766 1 79.56 151 SER B CA 1
ATOM 3095 C C . SER B 1 151 ? -3.322 26.766 20.469 1 79.56 151 SER B C 1
ATOM 3097 O O . SER B 1 151 ? -3.832 27.734 21.047 1 79.56 151 SER B O 1
ATOM 3099 N N . ASP B 1 152 ? -2.053 26.594 20.391 1 77.88 152 ASP B N 1
ATOM 3100 C CA . ASP B 1 152 ? -1.136 27.453 21.125 1 77.88 152 ASP B CA 1
ATOM 3101 C C . ASP B 1 152 ? -0.837 28.734 20.359 1 77.88 152 ASP B C 1
ATOM 3103 O O . ASP B 1 152 ? -0.125 29.625 20.844 1 77.88 152 ASP B O 1
ATOM 3107 N N . VAL B 1 153 ? -1.435 28.781 19.156 1 77.56 153 VAL B N 1
ATOM 3108 C CA . VAL B 1 153 ? -1.222 29.969 18.328 1 77.56 153 VAL B CA 1
ATOM 3109 C C . VAL B 1 153 ? -2.492 30.828 18.312 1 77.56 153 VAL B C 1
ATOM 3111 O O . VAL B 1 153 ? -3.572 30.328 17.969 1 77.56 153 VAL B O 1
ATOM 3114 N N . SER B 1 154 ? -2.455 32.031 18.734 1 72.44 154 SER B N 1
ATOM 3115 C CA . SER B 1 154 ? -3.637 32.875 18.938 1 72.44 154 SER B CA 1
ATOM 3116 C C . SER B 1 154 ? -3.861 33.812 17.75 1 72.44 154 SER B C 1
ATOM 3118 O O . SER B 1 154 ? -4.969 34.312 17.547 1 72.44 154 SER B O 1
ATOM 3120 N N . ASP B 1 155 ? -2.838 34.125 17 1 78.31 155 ASP B N 1
ATOM 3121 C CA . ASP B 1 155 ? -2.984 35.062 15.914 1 78.31 155 ASP B CA 1
ATOM 3122 C C . ASP B 1 155 ? -2.547 34.469 14.586 1 78.31 155 ASP B C 1
ATOM 3124 O O . ASP B 1 155 ? -1.37 34.156 14.398 1 78.31 155 ASP B O 1
ATOM 3128 N N . PHE B 1 156 ? -3.475 34.312 13.703 1 83 156 PHE B N 1
ATOM 3129 C CA . PHE B 1 156 ? -3.195 33.75 12.398 1 83 156 PHE B CA 1
ATOM 3130 C C . PHE B 1 156 ? -3.203 34.812 11.312 1 83 156 PHE B C 1
ATOM 3132 O O . PHE B 1 156 ? -2.879 34.531 10.156 1 83 156 PHE B O 1
ATOM 3139 N N . GLY B 1 157 ? -3.447 36 11.766 1 83.69 157 GLY B N 1
ATOM 3140 C CA . GLY B 1 157 ? -3.5 37.094 10.805 1 83.69 157 GLY B CA 1
ATOM 3141 C C . GLY B 1 157 ? -4.461 36.844 9.664 1 83.69 157 GLY B C 1
ATOM 3142 O O . GLY B 1 157 ? -5.617 36.469 9.883 1 83.69 157 GLY B O 1
ATOM 3143 N N . ALA B 1 158 ? -3.959 37.031 8.445 1 90.38 158 ALA B N 1
ATOM 3144 C CA . ALA B 1 158 ? -4.797 36.875 7.262 1 90.38 158 ALA B CA 1
ATOM 3145 C C . ALA B 1 158 ? -4.734 35.438 6.723 1 90.38 158 ALA B C 1
ATOM 3147 O O . ALA B 1 158 ? -5.445 35.094 5.777 1 90.38 158 ALA B O 1
ATOM 3148 N N . ILE B 1 159 ? -3.912 34.625 7.375 1 94.31 159 ILE B N 1
ATOM 3149 C CA . ILE B 1 159 ? -3.727 33.25 6.887 1 94.31 159 ILE B CA 1
ATOM 3150 C C . ILE B 1 159 ? -4.945 32.406 7.25 1 94.31 159 ILE B C 1
ATOM 3152 O O . ILE B 1 159 ? -5.41 32.438 8.391 1 94.31 159 ILE B O 1
ATOM 3156 N N . LYS B 1 160 ? -5.457 31.719 6.273 1 95.94 160 LYS B N 1
ATOM 3157 C CA . LYS B 1 160 ? -6.617 30.859 6.496 1 95.94 160 LYS B CA 1
ATOM 3158 C C . LYS B 1 160 ? -6.234 29.609 7.289 1 95.94 160 LYS B C 1
ATOM 3160 O O . LYS B 1 160 ? -5.164 29.047 7.078 1 95.94 160 LYS B O 1
ATOM 3165 N N . THR B 1 161 ? -7.059 29.281 8.211 1 96.56 161 THR B N 1
ATOM 3166 C CA . THR B 1 161 ? -6.922 28.078 9.008 1 96.56 161 THR B CA 1
ATOM 3167 C C . THR B 1 161 ? -8.289 27.438 9.258 1 96.56 161 THR B C 1
ATOM 3169 O O . THR B 1 161 ? -9.32 28.094 9.156 1 96.56 161 THR B O 1
ATOM 3172 N N . PRO B 1 162 ? -8.328 26.109 9.477 1 97.31 162 PRO B N 1
ATOM 3173 C CA . PRO B 1 162 ? -9.562 25.578 10.07 1 97.31 162 PRO B CA 1
ATOM 3174 C C . PRO B 1 162 ? -9.914 26.234 11.398 1 97.31 162 PRO B C 1
ATOM 3176 O O . PRO B 1 162 ? -9.102 26.969 11.961 1 97.31 162 PRO B O 1
ATOM 3179 N N . ASP B 1 163 ? -11.102 26.016 11.812 1 95.44 163 ASP B N 1
ATOM 3180 C CA . ASP B 1 163 ? -11.531 26.578 13.094 1 95.44 163 ASP B CA 1
ATOM 3181 C C . ASP B 1 163 ? -10.984 25.75 14.266 1 95.44 163 ASP B C 1
ATOM 3183 O O . ASP B 1 163 ? -10.773 26.281 15.352 1 95.44 163 ASP B O 1
ATOM 3187 N N . LEU B 1 164 ? -10.773 24.484 14.008 1 95.12 164 LEU B N 1
ATOM 3188 C CA . LEU B 1 164 ? -10.305 23.562 15.047 1 95.12 164 LEU B CA 1
ATOM 3189 C C . LEU B 1 164 ? -9.383 22.5 14.453 1 95.12 164 LEU B C 1
ATOM 3191 O O . LEU B 1 164 ? -9.586 22.062 13.32 1 95.12 164 LEU B O 1
ATOM 3195 N N . PHE B 1 165 ? -8.383 22.141 15.203 1 96.75 165 PHE B N 1
ATOM 3196 C CA . PHE B 1 165 ? -7.504 21.016 14.922 1 96.75 165 PHE B CA 1
ATOM 3197 C C . PHE B 1 165 ? -7.742 19.875 15.906 1 96.75 165 PHE B C 1
ATOM 3199 O O . PHE B 1 165 ? -7.375 19.984 17.078 1 96.75 165 PHE B O 1
ATOM 3206 N N . ALA B 1 166 ? -8.383 18.797 15.43 1 96.94 166 ALA B N 1
ATOM 3207 C CA . ALA B 1 166 ? -8.734 17.672 16.281 1 96.94 166 ALA B CA 1
ATOM 3208 C C . ALA B 1 166 ? -7.652 16.594 16.234 1 96.94 166 ALA B C 1
ATOM 3210 O O . ALA B 1 166 ? -7.34 16.062 15.172 1 96.94 166 ALA B O 1
ATOM 3211 N N . THR B 1 167 ? -7.102 16.203 17.406 1 96.75 167 THR B N 1
ATOM 3212 C CA . THR B 1 167 ? -5.992 15.258 17.484 1 96.75 167 THR B CA 1
ATOM 3213 C C . THR B 1 167 ? -6.434 13.969 18.188 1 96.75 167 THR B C 1
ATOM 3215 O O . THR B 1 167 ? -5.602 13.117 18.5 1 96.75 167 THR B O 1
ATOM 3218 N N . GLU B 1 168 ? -7.719 13.812 18.453 1 97.44 168 GLU B N 1
ATOM 3219 C CA . GLU B 1 168 ? -8.219 12.695 19.25 1 97.44 168 GLU B CA 1
ATOM 3220 C C . GLU B 1 168 ? -8.117 11.383 18.469 1 97.44 168 GLU B C 1
ATOM 3222 O O . GLU B 1 168 ? -7.98 10.312 19.078 1 97.44 168 GLU B O 1
ATOM 3227 N N . PHE B 1 169 ? -8.211 11.438 17.109 1 98.38 169 PHE B N 1
ATOM 3228 C CA . PHE B 1 169 ? -8.086 10.25 16.266 1 98.38 169 PHE B CA 1
ATOM 3229 C C . PHE B 1 169 ? -6.625 9.844 16.125 1 98.38 169 PHE B C 1
ATOM 3231 O O . PHE B 1 169 ? -6.051 9.953 15.039 1 98.38 169 PHE B O 1
ATOM 3238 N N . TYR B 1 170 ? -6.094 9.359 17.25 1 97.69 170 TYR B N 1
ATOM 3239 C CA . TYR B 1 170 ? -4.684 9.016 17.359 1 97.69 170 TYR B CA 1
ATOM 3240 C C . TYR B 1 170 ? -4.461 7.973 18.453 1 97.69 170 TYR B C 1
ATOM 3242 O O . TYR B 1 170 ? -5.086 8.031 19.516 1 97.69 170 TYR B O 1
ATOM 3250 N N . ALA B 1 171 ? -3.598 6.953 18.156 1 96.31 171 ALA B N 1
ATOM 3251 C CA . ALA B 1 171 ? -3.24 5.891 19.094 1 96.31 171 ALA B CA 1
ATOM 3252 C C . ALA B 1 171 ? -4.484 5.199 19.641 1 96.31 171 ALA B C 1
ATOM 3254 O O . ALA B 1 171 ? -5.32 4.715 18.875 1 96.31 171 ALA B O 1
ATOM 3255 N N . ASP B 1 172 ? -4.73 5.266 20.938 1 96.81 172 ASP B N 1
ATOM 3256 C CA . ASP B 1 172 ? -5.871 4.586 21.531 1 96.81 172 ASP B CA 1
ATOM 3257 C C . ASP B 1 172 ? -7.188 5.238 21.109 1 96.81 172 ASP B C 1
ATOM 3259 O O . ASP B 1 172 ? -8.258 4.641 21.266 1 96.81 172 ASP B O 1
ATOM 3263 N N . GLY B 1 173 ? -7.105 6.406 20.531 1 98.31 173 GLY B N 1
ATOM 3264 C CA . GLY B 1 173 ? -8.297 7.125 20.125 1 98.31 173 GLY B CA 1
ATOM 3265 C C . GLY B 1 173 ? -8.75 6.77 18.719 1 98.31 173 GLY B C 1
ATOM 3266 O O . GLY B 1 173 ? -9.805 7.223 18.266 1 98.31 173 GLY B O 1
ATOM 3267 N N . VAL B 1 174 ? -8.023 5.898 18.047 1 98.69 174 VAL B N 1
ATOM 3268 C CA . VAL B 1 174 ? -8.367 5.52 16.688 1 98.69 174 VAL B CA 1
ATOM 3269 C C . VAL B 1 174 ? -9.594 4.609 16.688 1 98.69 174 VAL B C 1
ATOM 3271 O O . VAL B 1 174 ? -9.461 3.389 16.797 1 98.69 174 VAL B O 1
ATOM 3274 N N . SER B 1 175 ? -10.742 5.215 16.484 1 98.5 175 SER B N 1
ATOM 3275 C CA . SER B 1 175 ? -12.016 4.496 16.469 1 98.5 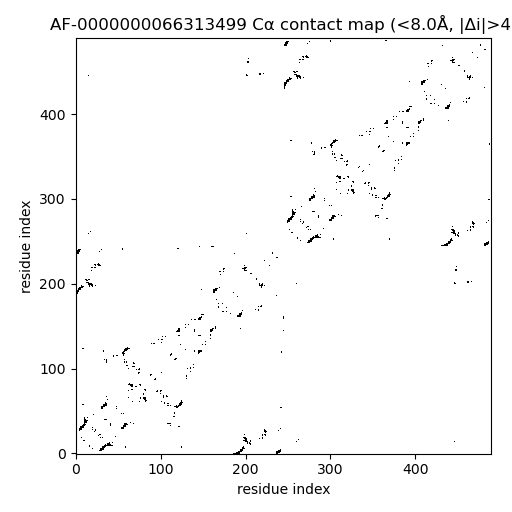175 SER B CA 1
ATOM 3276 C C . SER B 1 175 ? -13.094 5.297 15.75 1 98.5 175 SER B C 1
ATOM 3278 O O . SER B 1 175 ? -12.992 6.516 15.625 1 98.5 175 SER B O 1
ATOM 3280 N N . PHE B 1 176 ? -14.078 4.578 15.289 1 98.31 176 PHE B N 1
ATOM 3281 C CA . PHE B 1 176 ? -15.258 5.207 14.695 1 98.31 176 PHE B CA 1
ATOM 3282 C C . PHE B 1 176 ? -15.938 6.137 15.695 1 98.31 176 PHE B C 1
ATOM 3284 O O . PHE B 1 176 ? -16.375 7.23 15.336 1 98.31 176 PHE B O 1
ATOM 3291 N N . GLU B 1 177 ? -15.945 5.77 16.922 1 98.38 177 GLU B N 1
ATOM 3292 C CA . GLU B 1 177 ? -16.594 6.527 17.984 1 98.38 177 GLU B CA 1
ATOM 3293 C C . GLU B 1 177 ? -15.922 7.875 18.188 1 98.38 177 GLU B C 1
ATOM 3295 O O . GLU B 1 177 ? -16.578 8.867 18.516 1 98.38 177 GLU B O 1
ATOM 3300 N N . THR B 1 178 ? -14.633 7.895 18.047 1 98.62 178 THR B N 1
ATOM 3301 C CA . THR B 1 178 ? -13.898 9.148 18.203 1 98.62 178 THR B CA 1
ATOM 3302 C C . THR B 1 178 ? -14.359 10.172 17.156 1 98.62 178 THR B C 1
ATOM 3304 O O . THR B 1 178 ? -14.617 11.328 17.5 1 98.62 178 THR B O 1
ATOM 3307 N N . ILE B 1 179 ? -14.523 9.766 15.891 1 98.5 179 ILE B N 1
ATOM 3308 C CA . ILE B 1 179 ? -14.961 10.648 14.82 1 98.5 179 ILE B CA 1
ATOM 3309 C C . ILE B 1 179 ? -16.422 11.047 15.047 1 98.5 179 ILE B C 1
ATOM 3311 O O . ILE B 1 179 ? -16.781 12.219 14.883 1 98.5 179 ILE B O 1
ATOM 3315 N N . LYS B 1 180 ? -17.188 10.102 15.469 1 97.94 180 LYS B N 1
ATOM 3316 C CA . LYS B 1 180 ? -18.594 10.375 15.758 1 97.94 180 LYS B CA 1
ATOM 3317 C C . LYS B 1 180 ? -18.734 11.453 16.828 1 97.94 180 LYS B C 1
ATOM 3319 O O . LYS B 1 180 ? -19.562 12.359 16.688 1 97.94 180 LYS B O 1
ATOM 3324 N N . LYS B 1 181 ? -17.984 11.281 17.891 1 98.12 181 LYS B N 1
ATOM 3325 C CA . LYS B 1 181 ? -18.031 12.266 18.969 1 98.12 181 LYS B CA 1
ATOM 3326 C C . LYS B 1 181 ? -17.656 13.656 18.469 1 98.12 181 LYS B C 1
ATOM 3328 O O . LYS B 1 181 ? -18.312 14.641 18.812 1 98.12 181 LYS B O 1
ATOM 3333 N N . LEU B 1 182 ? -16.641 13.75 17.688 1 97.5 182 LEU B N 1
ATOM 3334 C CA . LEU B 1 182 ? -16.203 15.016 17.109 1 97.5 182 LEU B CA 1
ATOM 3335 C C . LEU B 1 182 ? -17.312 15.641 16.281 1 97.5 182 LEU B C 1
ATOM 3337 O O . LEU B 1 182 ? -17.562 16.844 16.375 1 97.5 182 LEU B O 1
ATOM 3341 N N . VAL B 1 183 ? -17.969 14.844 15.453 1 97.62 183 VAL B N 1
ATOM 3342 C CA . VAL B 1 183 ? -19.047 15.312 14.602 1 97.62 183 VAL B CA 1
ATOM 3343 C C . VAL B 1 183 ? -20.203 15.82 15.461 1 97.62 183 VAL B C 1
ATOM 3345 O O . VAL B 1 183 ? -20.719 16.922 15.234 1 97.62 183 VAL B O 1
ATOM 3348 N N . GLN B 1 184 ? -20.5 15.109 16.469 1 97.25 184 GLN B N 1
ATOM 3349 C CA . GLN B 1 184 ? -21.625 15.469 17.344 1 97.25 184 GLN B CA 1
ATOM 3350 C C . GLN B 1 184 ? -21.359 16.781 18.078 1 97.25 184 GLN B C 1
ATOM 3352 O O . GLN B 1 184 ? -22.281 17.562 18.312 1 97.25 184 GLN B O 1
ATOM 3357 N N . GLU B 1 185 ? -20.141 17 18.391 1 96.88 185 GLU B N 1
ATOM 3358 C CA . GLU B 1 185 ? -19.766 18.203 19.125 1 96.88 185 GLU B CA 1
ATOM 3359 C C . GLU B 1 185 ? -19.859 19.438 18.234 1 96.88 185 GLU B C 1
ATOM 3361 O O . GLU B 1 185 ? -19.953 20.562 18.734 1 96.88 185 GLU B O 1
ATOM 3366 N N . HIS B 1 186 ? -19.891 19.234 16.906 1 96.19 186 HIS B N 1
ATOM 3367 C CA . HIS B 1 186 ? -19.781 20.406 16.047 1 96.19 186 HIS B CA 1
ATOM 3368 C C . HIS B 1 186 ? -20.938 20.469 15.055 1 96.19 186 HIS B C 1
ATOM 3370 O O . HIS B 1 186 ? -21 21.391 14.242 1 96.19 186 HIS B O 1
ATOM 3376 N N . ILE B 1 187 ? -21.734 19.469 15.133 1 92.19 187 ILE B N 1
ATOM 3377 C CA . ILE B 1 187 ? -22.875 19.453 14.234 1 92.19 187 ILE B CA 1
ATOM 3378 C C . ILE B 1 187 ? -23.734 20.703 14.477 1 92.19 187 ILE B C 1
ATOM 3380 O O . ILE B 1 187 ? -23.922 21.109 15.617 1 92.19 187 ILE B O 1
ATOM 3384 N N . GLY B 1 188 ? -24.281 21.328 13.414 1 91.81 188 GLY B N 1
ATOM 3385 C CA . GLY B 1 188 ? -25.109 22.516 13.523 1 91.81 188 GLY B CA 1
ATOM 3386 C C . GLY B 1 188 ? -24.312 23.812 13.523 1 91.81 188 GLY B C 1
ATOM 3387 O O . GLY B 1 188 ? -24.891 24.891 13.484 1 91.81 188 GLY B O 1
ATOM 3388 N N . THR B 1 189 ? -23.016 23.672 13.617 1 94.62 189 THR B N 1
ATOM 3389 C CA . THR B 1 189 ? -22.156 24.844 13.523 1 94.62 189 THR B CA 1
ATOM 3390 C C . THR B 1 189 ? -21.625 25.016 12.102 1 94.62 189 THR B C 1
ATOM 3392 O O . THR B 1 189 ? -21.953 24.219 11.211 1 94.62 189 THR B O 1
ATOM 3395 N N . ASN B 1 190 ? -20.969 26.094 11.891 1 95.06 190 ASN B N 1
ATOM 3396 C CA . ASN B 1 190 ? -20.297 26.344 10.617 1 95.06 190 ASN B CA 1
ATOM 3397 C C . ASN B 1 190 ? -18.781 26.141 10.734 1 95.06 190 ASN B C 1
ATOM 3399 O O . ASN B 1 190 ? -18.016 26.641 9.914 1 95.06 190 ASN B O 1
ATOM 3403 N N . ASP B 1 191 ? -18.422 25.375 11.742 1 96.56 191 ASP B N 1
ATOM 3404 C CA . ASP B 1 191 ? -17 25.156 12.008 1 96.56 191 ASP B CA 1
ATOM 3405 C C . ASP B 1 191 ? -16.359 24.297 10.93 1 96.56 191 ASP B C 1
ATOM 3407 O O . ASP B 1 191 ? -16.984 23.375 10.406 1 96.56 191 ASP B O 1
ATOM 3411 N N . VAL B 1 192 ? -15.148 24.688 10.57 1 97.62 192 VAL B N 1
ATOM 3412 C CA . VAL B 1 192 ? -14.266 23.812 9.812 1 97.62 192 VAL B CA 1
ATOM 3413 C C . VAL B 1 192 ? -13.312 23.078 10.766 1 97.62 192 VAL B C 1
ATOM 3415 O O . VAL B 1 192 ? -12.453 23.703 11.391 1 97.62 192 VAL B O 1
ATOM 3418 N N . VAL B 1 193 ? -13.445 21.734 10.859 1 97.62 193 VAL B N 1
ATOM 3419 C CA . VAL B 1 193 ? -12.648 20.938 11.781 1 97.62 193 VAL B CA 1
ATOM 3420 C C . VAL B 1 193 ? -11.656 20.078 11 1 97.62 193 VAL B C 1
ATOM 3422 O O . VAL B 1 193 ? -12.047 19.312 10.117 1 97.62 193 VAL B O 1
ATOM 3425 N N . GLU B 1 194 ? -10.383 20.266 11.273 1 98.31 194 GLU B N 1
ATOM 3426 C CA . GLU B 1 194 ? -9.375 19.359 10.742 1 98.31 194 GLU B CA 1
ATOM 3427 C C . GLU B 1 194 ? -9.156 18.156 11.664 1 98.31 194 GLU B C 1
ATOM 3429 O O . GLU B 1 194 ? -8.867 18.328 12.852 1 98.31 194 GLU B O 1
ATOM 3434 N N . VAL B 1 195 ? -9.312 16.984 11.141 1 98.56 195 VAL B N 1
ATOM 3435 C CA . VAL B 1 195 ? -8.992 15.758 11.859 1 98.56 195 VAL B CA 1
ATOM 3436 C C . VAL B 1 195 ? -7.625 15.242 11.414 1 98.56 195 VAL B C 1
ATOM 3438 O O . VAL B 1 195 ? -7.418 14.953 10.227 1 98.56 195 VAL B O 1
ATOM 3441 N N . MET B 1 196 ? -6.727 15.156 12.367 1 98.44 196 MET B N 1
ATOM 3442 C CA . MET B 1 196 ? -5.406 14.594 12.094 1 98.44 196 MET B CA 1
ATOM 3443 C C . MET B 1 196 ? -5.484 13.086 11.906 1 98.44 196 MET B C 1
ATOM 3445 O O . MET B 1 196 ? -6.027 12.375 12.75 1 98.44 196 MET B O 1
ATOM 3449 N N . THR B 1 197 ? -4.965 12.586 10.773 1 98.88 197 THR B N 1
ATOM 3450 C CA . THR B 1 197 ? -4.9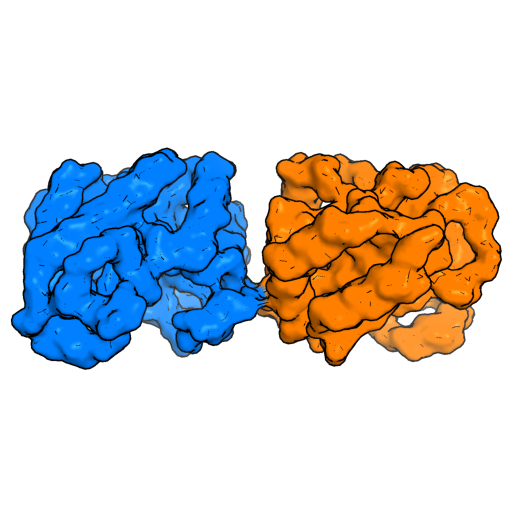1 11.148 10.531 1 98.88 197 THR B CA 1
ATOM 3451 C C . THR B 1 197 ? -3.525 10.734 10.047 1 98.88 197 THR B C 1
ATOM 3453 O O . THR B 1 197 ? -2.723 11.586 9.648 1 98.88 197 THR B O 1
ATOM 3456 N N . HIS B 1 198 ? -3.188 9.391 10.18 1 98.88 198 HIS B N 1
ATOM 3457 C CA . HIS B 1 198 ? -1.928 8.805 9.734 1 98.88 198 HIS B CA 1
ATOM 3458 C C . HIS B 1 198 ? -2.15 7.441 9.094 1 98.88 198 HIS B C 1
ATOM 3460 O O . HIS B 1 198 ? -1.456 6.477 9.422 1 98.88 198 HIS B O 1
ATOM 3466 N N . PRO B 1 199 ? -3.094 7.34 8.164 1 98.94 199 PRO B N 1
ATOM 3467 C CA . PRO B 1 199 ? -3.309 6.02 7.566 1 98.94 199 PRO B CA 1
ATOM 3468 C C . PRO B 1 199 ? -2.078 5.496 6.828 1 98.94 199 PRO B C 1
ATOM 3470 O O . PRO B 1 199 ? -1.415 6.254 6.113 1 98.94 199 PRO B O 1
ATOM 3473 N N . ALA B 1 200 ? -1.761 4.215 7.004 1 98.94 200 ALA B N 1
ATOM 3474 C CA . ALA B 1 200 ? -0.642 3.572 6.316 1 98.94 200 ALA B CA 1
ATOM 3475 C C . ALA B 1 200 ? -0.774 2.053 6.355 1 98.94 200 ALA B C 1
ATOM 3477 O O . ALA B 1 200 ? -1.343 1.496 7.297 1 98.94 200 ALA B O 1
ATOM 3478 N N . TYR B 1 201 ? -0.301 1.423 5.312 1 98.94 201 TYR B N 1
ATOM 3479 C CA . TYR B 1 201 ? 0.042 0.011 5.438 1 98.94 201 TYR B CA 1
ATOM 3480 C C . TYR B 1 201 ? 1.434 -0.161 6.031 1 98.94 201 TYR B C 1
ATOM 3482 O O . TYR B 1 201 ? 2.281 0.727 5.914 1 98.94 201 TYR B O 1
ATOM 3490 N N . ILE B 1 202 ? 1.639 -1.304 6.68 1 98.88 202 ILE B N 1
ATOM 3491 C CA . ILE B 1 202 ? 2.908 -1.51 7.367 1 98.88 202 ILE B CA 1
ATOM 3492 C C . ILE B 1 202 ? 3.928 -2.105 6.398 1 98.88 202 ILE B C 1
ATOM 3494 O O . ILE B 1 202 ? 3.629 -3.066 5.688 1 98.88 202 ILE B O 1
ATOM 3498 N N . ASP B 1 203 ? 5.082 -1.564 6.293 1 98.81 203 ASP B N 1
ATOM 3499 C CA . ASP B 1 203 ? 6.246 -2.074 5.574 1 98.81 203 ASP B CA 1
ATOM 3500 C C . ASP B 1 203 ? 7.5 -2.002 6.438 1 98.81 203 ASP B C 1
ATOM 3502 O O . ASP B 1 203 ? 7.445 -1.555 7.586 1 98.81 203 ASP B O 1
ATOM 3506 N N . GLU B 1 204 ? 8.602 -2.482 5.961 1 98.38 204 GLU B N 1
ATOM 3507 C CA . GLU B 1 204 ? 9.82 -2.516 6.758 1 98.38 204 GLU B CA 1
ATOM 3508 C C . GLU B 1 204 ? 10.336 -1.105 7.043 1 98.38 204 GLU B C 1
ATOM 3510 O O . GLU B 1 204 ? 10.812 -0.824 8.141 1 98.38 204 GLU B O 1
ATOM 3515 N N . THR B 1 205 ? 10.195 -0.243 6.078 1 98.31 205 THR B N 1
ATOM 3516 C CA . THR B 1 205 ? 10.648 1.134 6.242 1 98.31 205 THR B CA 1
ATOM 3517 C C . THR B 1 205 ? 9.891 1.82 7.375 1 98.31 205 THR B C 1
ATOM 3519 O O . THR B 1 205 ? 10.508 2.422 8.258 1 98.31 205 THR B O 1
ATOM 3522 N N . LEU B 1 206 ? 8.594 1.73 7.359 1 98.5 206 LEU B N 1
ATOM 3523 C CA . LEU B 1 206 ? 7.766 2.348 8.391 1 98.5 206 LEU B CA 1
ATOM 3524 C C . LEU B 1 206 ? 8.148 1.827 9.773 1 98.5 206 LEU B C 1
ATOM 3526 O O . LEU B 1 206 ? 8.289 2.607 10.719 1 98.5 206 LEU B O 1
ATOM 3530 N N . ARG B 1 207 ? 8.359 0.53 9.891 1 97.75 207 ARG B N 1
ATOM 3531 C CA . ARG B 1 207 ? 8.703 -0.088 11.164 1 97.75 207 ARG B CA 1
ATOM 3532 C C . ARG B 1 207 ? 10.055 0.423 11.672 1 97.75 207 ARG B C 1
ATOM 3534 O O . ARG B 1 207 ? 10.258 0.554 12.875 1 97.75 207 ARG B O 1
ATOM 3541 N N . GLU B 1 208 ? 10.906 0.663 10.758 1 96.5 208 GLU B N 1
ATOM 3542 C CA . GLU B 1 208 ? 12.266 1.077 11.102 1 96.5 208 GLU B CA 1
ATOM 3543 C C . GLU B 1 208 ? 12.289 2.516 11.617 1 96.5 208 GLU B C 1
ATOM 3545 O O . GLU B 1 208 ? 13.055 2.844 12.523 1 96.5 208 GLU B O 1
ATOM 3550 N N . ILE B 1 209 ? 11.398 3.357 11.148 1 95.25 209 ILE B N 1
ATOM 3551 C CA . ILE B 1 209 ? 11.656 4.777 11.359 1 95.25 209 ILE B CA 1
ATOM 3552 C C . ILE B 1 209 ? 10.57 5.375 12.242 1 95.25 209 ILE B C 1
ATOM 3554 O O . ILE B 1 209 ? 10.672 6.523 12.68 1 95.25 209 ILE B O 1
ATOM 3558 N N . SER B 1 210 ? 9.484 4.668 12.469 1 94.44 210 SER B N 1
ATOM 3559 C CA . SER B 1 210 ? 8.367 5.211 13.242 1 94.44 210 SER B CA 1
ATOM 3560 C C . SER B 1 210 ? 8.023 4.312 14.422 1 94.44 210 SER B C 1
ATOM 3562 O O . SER B 1 210 ? 8.102 3.086 14.32 1 94.44 210 SER B O 1
ATOM 3564 N N . SER B 1 211 ? 7.66 4.926 15.531 1 94.31 211 SER B N 1
ATOM 3565 C CA . SER B 1 211 ? 7.117 4.18 16.656 1 94.31 211 SER B CA 1
ATOM 3566 C C . SER B 1 211 ? 5.609 4.004 16.531 1 94.31 211 SER B C 1
ATOM 3568 O O . SER B 1 211 ? 5.02 3.154 17.203 1 94.31 211 SER B O 1
ATOM 3570 N N . TYR B 1 212 ? 4.945 4.883 15.727 1 97.06 212 TYR B N 1
ATOM 3571 C CA . TYR B 1 212 ? 3.514 4.797 15.453 1 97.06 212 TYR B CA 1
ATOM 3572 C C . TYR B 1 212 ? 3.246 3.943 14.219 1 97.06 212 TYR B C 1
ATOM 3574 O O . TYR B 1 212 ? 3.186 4.461 13.102 1 97.06 212 TYR B O 1
ATOM 3582 N N . VAL B 1 213 ? 2.992 2.59 14.414 1 97.94 213 VAL B N 1
ATOM 3583 C CA . VAL B 1 213 ? 2.967 1.665 13.281 1 97.94 213 VAL B CA 1
ATOM 3584 C C . VAL B 1 213 ? 1.615 0.956 13.227 1 97.94 213 VAL B C 1
ATOM 3586 O O . VAL B 1 213 ? 0.795 1.238 12.352 1 97.94 213 VAL B O 1
ATOM 3589 N N . GLU B 1 214 ? 1.22 0.267 14.281 1 97.56 214 GLU B N 1
ATOM 3590 C CA . GLU B 1 214 ? 0.075 -0.639 14.289 1 97.56 214 GLU B CA 1
ATOM 3591 C C . GLU B 1 214 ? -1.237 0.129 14.156 1 97.56 214 GLU B C 1
ATOM 3593 O O . GLU B 1 214 ? -2.121 -0.271 13.398 1 97.56 214 GLU B O 1
ATOM 3598 N N . PRO B 1 215 ? -1.319 1.259 14.82 1 98.5 215 PRO B N 1
ATOM 3599 C CA . PRO B 1 215 ? -2.613 1.935 14.711 1 98.5 215 PRO B CA 1
ATOM 3600 C C . PRO B 1 215 ? -2.879 2.469 13.305 1 98.5 215 PRO B C 1
ATOM 3602 O O . PRO B 1 215 ? -4.031 2.73 12.945 1 98.5 215 PRO B O 1
ATOM 3605 N N . ARG B 1 216 ? -1.833 2.643 12.516 1 98.88 216 ARG B N 1
ATOM 3606 C CA . ARG B 1 216 ? -1.989 3.24 11.195 1 98.88 216 ARG B CA 1
ATOM 3607 C C . ARG B 1 216 ? -2.844 2.357 10.289 1 98.88 216 ARG B C 1
ATOM 3609 O O . ARG B 1 216 ? -3.598 2.859 9.453 1 98.88 216 ARG B O 1
ATOM 3616 N N . ILE B 1 217 ? -2.752 0.979 10.414 1 98.81 217 ILE B N 1
ATOM 3617 C CA . ILE B 1 217 ? -3.551 0.112 9.555 1 98.81 217 ILE B CA 1
ATOM 3618 C C . ILE B 1 217 ? -5.012 0.149 10 1 98.81 217 ILE B C 1
ATOM 3620 O O . ILE B 1 217 ? -5.922 0.04 9.172 1 98.81 217 ILE B O 1
ATOM 3624 N N . LYS B 1 218 ? -5.242 0.368 11.273 1 98.69 218 LYS B N 1
ATOM 3625 C CA . LYS B 1 218 ? -6.602 0.567 11.766 1 98.69 218 LYS B CA 1
ATOM 3626 C C . LYS B 1 218 ? -7.195 1.866 11.234 1 98.69 218 LYS B C 1
ATOM 3628 O O . LYS B 1 218 ? -8.383 1.926 10.914 1 98.69 218 LYS B O 1
ATOM 3633 N N . GLU B 1 219 ? -6.352 2.881 11.172 1 98.94 219 GLU B N 1
ATOM 3634 C CA . GLU B 1 219 ? -6.82 4.141 10.594 1 98.94 219 GLU B CA 1
ATOM 3635 C C . GLU B 1 219 ? -7.293 3.943 9.156 1 98.94 219 GLU B C 1
ATOM 3637 O O . GLU B 1 219 ? -8.352 4.449 8.773 1 98.94 219 GLU B O 1
ATOM 3642 N N . VAL B 1 220 ? -6.516 3.162 8.367 1 98.94 220 VAL B N 1
ATOM 3643 C CA . VAL B 1 220 ? -6.938 2.904 6.996 1 98.94 220 VAL B CA 1
ATOM 3644 C C . VAL B 1 220 ? -8.312 2.242 6.992 1 98.94 220 VAL B C 1
ATOM 3646 O O . VAL B 1 220 ? -9.203 2.652 6.246 1 98.94 220 VAL B O 1
ATOM 3649 N N . SER B 1 221 ? -8.469 1.289 7.824 1 98.62 221 SER B N 1
ATOM 3650 C CA . SER B 1 221 ? -9.711 0.527 7.875 1 98.62 221 SER B CA 1
ATOM 3651 C C . SER B 1 221 ? -10.898 1.426 8.195 1 98.62 221 SER B C 1
ATOM 3653 O O . SER B 1 221 ? -11.945 1.347 7.547 1 98.62 221 SER B O 1
ATOM 3655 N N . ILE B 1 222 ? -10.75 2.297 9.133 1 98.81 222 ILE B N 1
ATOM 3656 C CA . ILE B 1 222 ? -11.844 3.154 9.57 1 98.81 222 ILE B CA 1
ATOM 3657 C C . ILE B 1 222 ? -12.109 4.23 8.516 1 98.81 222 ILE B C 1
ATOM 3659 O O . ILE B 1 222 ? -13.258 4.465 8.141 1 98.81 222 ILE B O 1
ATOM 3663 N N . LEU B 1 223 ? -11.086 4.844 7.984 1 98.94 223 LEU B N 1
ATOM 3664 C CA . LEU B 1 223 ? -11.219 5.969 7.066 1 98.94 223 LEU B CA 1
ATOM 3665 C C . LEU B 1 223 ? -11.797 5.516 5.73 1 98.94 223 LEU B C 1
ATOM 3667 O O . LEU B 1 223 ? -12.289 6.336 4.953 1 98.94 223 LEU B O 1
ATOM 3671 N N . THR B 1 224 ? -11.703 4.195 5.449 1 98.62 224 THR B N 1
ATOM 3672 C CA . THR B 1 224 ? -12.242 3.674 4.195 1 98.62 224 THR B CA 1
ATOM 3673 C C . THR B 1 224 ? -13.523 2.891 4.445 1 98.62 224 THR B C 1
ATOM 3675 O O . THR B 1 224 ? -14.086 2.299 3.521 1 98.62 224 THR B O 1
ATOM 3678 N N . SER B 1 225 ? -13.992 2.85 5.645 1 98.38 225 SER B N 1
ATOM 3679 C CA . SER B 1 225 ? -15.117 1.986 5.984 1 98.38 225 SER B CA 1
ATOM 3680 C C . SER B 1 225 ? -16.438 2.549 5.445 1 98.38 225 SER B C 1
ATOM 3682 O O . SER B 1 225 ? -16.625 3.766 5.43 1 98.38 225 SER B O 1
ATOM 3684 N N . ARG B 1 226 ? -17.297 1.674 5.062 1 97.12 226 ARG B N 1
ATOM 3685 C CA . ARG B 1 226 ? -18.641 2.057 4.641 1 97.12 226 ARG B CA 1
ATOM 3686 C C . ARG B 1 226 ? -19.422 2.67 5.797 1 97.12 226 ARG B C 1
ATOM 3688 O O . ARG B 1 226 ? -20.234 3.572 5.59 1 97.12 226 ARG B O 1
ATOM 3695 N N . GLU B 1 227 ? -19.156 2.154 6.938 1 97.62 227 GLU B N 1
ATOM 3696 C CA . GLU B 1 227 ? -19.828 2.648 8.141 1 97.62 227 GLU B CA 1
ATOM 3697 C C . GLU B 1 227 ? -19.562 4.141 8.336 1 97.62 227 GLU B C 1
ATOM 3699 O O . GLU B 1 227 ? -20.5 4.918 8.539 1 97.62 227 GLU B O 1
ATOM 3704 N N . LEU B 1 228 ? -18.312 4.582 8.281 1 98.38 228 LEU B N 1
ATOM 3705 C CA . LEU B 1 228 ? -17.953 5.984 8.469 1 98.38 228 LEU B CA 1
ATOM 3706 C C . LEU B 1 228 ? -18.547 6.844 7.355 1 98.38 228 LEU B C 1
ATOM 3708 O O . LEU B 1 228 ? -19.125 7.902 7.617 1 98.38 228 LEU B O 1
ATOM 3712 N N . GLN B 1 229 ? -18.422 6.363 6.16 1 97.88 229 GLN B N 1
ATOM 3713 C CA . GLN B 1 229 ? -18.922 7.117 5.016 1 97.88 229 GLN B CA 1
ATOM 3714 C C . GLN B 1 229 ? -20.438 7.297 5.09 1 97.88 229 GLN B C 1
ATOM 3716 O O . GLN B 1 229 ? -20.953 8.391 4.84 1 97.88 229 GLN B O 1
ATOM 3721 N N . ALA B 1 230 ? -21.125 6.227 5.434 1 97.5 230 ALA B N 1
ATOM 3722 C CA . ALA B 1 230 ? -22.578 6.293 5.582 1 97.5 230 ALA B CA 1
ATOM 3723 C C . ALA B 1 230 ? -22.969 7.258 6.695 1 97.5 230 ALA B C 1
ATOM 3725 O O . ALA B 1 230 ? -23.891 8.062 6.535 1 97.5 230 ALA B O 1
ATOM 3726 N N . TYR B 1 231 ? -22.266 7.176 7.793 1 97.88 231 TYR B N 1
ATOM 3727 C CA . TYR B 1 231 ? -22.562 8.039 8.93 1 97.88 231 TYR B CA 1
ATOM 3728 C C . TYR B 1 231 ? -22.391 9.508 8.555 1 97.88 231 TYR B C 1
ATOM 3730 O O . TYR B 1 231 ? -23.266 10.328 8.812 1 97.88 231 TYR B O 1
ATOM 3738 N N . LEU B 1 232 ? -21.219 9.867 7.922 1 97.44 232 LEU B N 1
ATOM 3739 C CA . LEU B 1 232 ? -20.938 11.25 7.551 1 97.44 232 LEU B CA 1
ATOM 3740 C C . LEU B 1 232 ? -21.922 11.734 6.5 1 97.44 232 LEU B C 1
ATOM 3742 O O . LEU B 1 232 ? -22.312 12.914 6.496 1 97.44 232 LEU B O 1
ATOM 3746 N N . GLY B 1 233 ? -22.375 10.812 5.586 1 94.81 233 GLY B N 1
ATOM 3747 C CA . GLY B 1 233 ? -23.328 11.156 4.551 1 94.81 233 GLY B CA 1
ATOM 3748 C C . GLY B 1 233 ? -24.719 11.461 5.098 1 94.81 233 GLY B C 1
ATOM 3749 O O . GLY B 1 233 ? -25.484 12.211 4.48 1 94.81 233 GLY B O 1
ATOM 3750 N N . GLN B 1 234 ? -25 10.938 6.215 1 93.5 234 GLN B N 1
ATOM 3751 C CA . GLN B 1 234 ? -26.312 11.102 6.824 1 93.5 234 GLN B CA 1
ATOM 3752 C C . GLN B 1 234 ? -26.359 12.344 7.707 1 93.5 234 GLN B C 1
ATOM 3754 O O . GLN B 1 234 ? -27.438 12.781 8.117 1 93.5 234 GLN B O 1
ATOM 3759 N N . GLN B 1 235 ? -25.234 12.828 7.918 1 89.81 235 GLN B N 1
ATOM 3760 C CA . GLN B 1 235 ? -25.172 14.016 8.758 1 89.81 235 GLN B CA 1
ATOM 3761 C C . GLN B 1 235 ? -25 15.281 7.918 1 89.81 235 GLN B C 1
ATOM 3763 O O . GLN B 1 235 ? -24.703 15.203 6.723 1 89.81 235 GLN B O 1
ATOM 3768 N N . GLU B 1 236 ? -25.344 16.359 8.547 1 89.06 236 GLU B N 1
ATOM 3769 C CA . GLU B 1 236 ? -25.078 17.641 7.898 1 89.06 236 GLU B CA 1
ATOM 3770 C C . GLU B 1 236 ? -23.594 17.969 7.934 1 89.06 236 GLU B C 1
ATOM 3772 O O . GLU B 1 236 ? -23.188 18.984 8.516 1 89.06 236 GLU B O 1
ATOM 3777 N N . VAL B 1 237 ? -22.75 17.125 7.418 1 95.12 237 VAL B N 1
ATOM 3778 C CA . VAL B 1 237 ? -21.297 17.25 7.379 1 95.12 237 VAL B CA 1
ATOM 3779 C C . VAL B 1 237 ? -20.828 17.328 5.93 1 95.12 237 VAL B C 1
ATOM 3781 O O . VAL B 1 237 ? -21.312 16.594 5.07 1 95.12 237 VAL B O 1
ATOM 3784 N N . GLU B 1 238 ? -20.062 18.281 5.625 1 97.31 238 GLU B N 1
ATOM 3785 C CA . GLU B 1 238 ? -19.391 18.391 4.328 1 97.31 238 GLU B CA 1
ATOM 3786 C C . GLU B 1 238 ? -17.906 18.094 4.453 1 97.31 238 GLU B C 1
ATOM 3788 O O . GLU B 1 238 ? -17.188 18.766 5.191 1 97.31 238 GLU B O 1
ATOM 3793 N N . ILE B 1 239 ? -17.453 17.078 3.695 1 98.19 239 ILE B N 1
ATOM 3794 C CA . ILE B 1 239 ? -16.031 16.766 3.664 1 98.19 239 ILE B CA 1
ATOM 3795 C C . ILE B 1 239 ? -15.328 17.656 2.643 1 98.19 239 ILE B C 1
ATOM 3797 O O . ILE B 1 239 ? -15.695 17.672 1.466 1 98.19 239 ILE B O 1
ATOM 3801 N N . ILE B 1 240 ? -14.336 18.391 3.041 1 98.44 240 ILE B N 1
ATOM 3802 C CA . ILE B 1 240 ? -13.609 19.297 2.166 1 98.44 240 ILE B CA 1
ATOM 3803 C C . ILE B 1 240 ? -12.109 19.062 2.318 1 98.44 240 ILE B C 1
ATOM 3805 O O . ILE B 1 240 ? -11.68 18.156 3.039 1 98.44 240 ILE B O 1
ATOM 3809 N N . SER B 1 241 ? -11.289 19.734 1.586 1 98.62 241 SER B N 1
ATOM 3810 C CA . SER B 1 241 ? -9.836 19.766 1.726 1 98.62 241 SER B CA 1
ATOM 3811 C C . SER B 1 241 ? -9.352 21.172 2.086 1 98.62 241 SER B C 1
ATOM 3813 O O . SER B 1 241 ? -10.148 22.109 2.188 1 98.62 241 SER B O 1
ATOM 3815 N N . PHE B 1 242 ? -8.117 21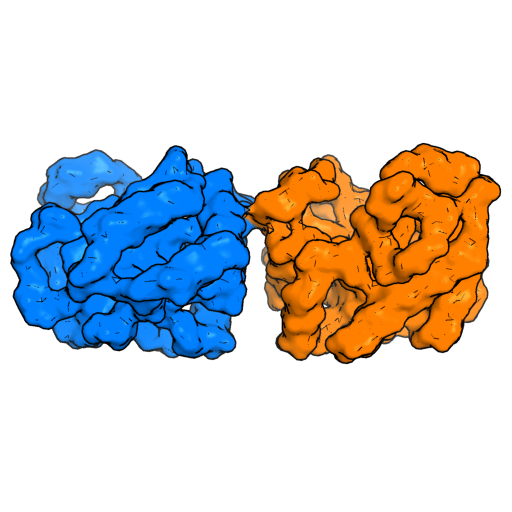.328 2.35 1 98.44 242 PHE B N 1
ATOM 3816 C CA . PHE B 1 242 ? -7.543 22.625 2.664 1 98.44 242 PHE B CA 1
ATOM 3817 C C . PHE B 1 242 ? -7.707 23.594 1.492 1 98.44 242 PHE B C 1
ATOM 3819 O O . PHE B 1 242 ? -7.809 24.812 1.688 1 98.44 242 PHE B O 1
ATOM 3826 N N . ARG B 1 243 ? -7.785 23.062 0.336 1 96.88 243 ARG B N 1
ATOM 3827 C CA . ARG B 1 243 ? -7.961 23.875 -0.86 1 96.88 243 ARG B CA 1
ATOM 3828 C C . ARG B 1 243 ? -9.289 24.625 -0.827 1 96.88 243 ARG B C 1
ATOM 3830 O O . ARG B 1 243 ? -9.445 25.656 -1.487 1 96.88 243 ARG B O 1
ATOM 3837 N N . ASP B 1 244 ? -10.164 24.156 -0.059 1 96.5 244 ASP B N 1
ATOM 3838 C CA . ASP B 1 244 ? -11.516 24.703 -0.014 1 96.5 244 ASP B CA 1
ATOM 3839 C C . ASP B 1 244 ? -11.641 25.781 1.051 1 96.5 244 ASP B C 1
ATOM 3841 O O . ASP B 1 244 ? -12.695 26.406 1.193 1 96.5 244 ASP B O 1
ATOM 3845 N N . LEU B 1 245 ? -10.648 26 1.773 1 95.44 245 LEU B N 1
ATOM 3846 C CA . LEU B 1 245 ? -10.695 27 2.828 1 95.44 245 LEU B CA 1
ATOM 3847 C C . LEU B 1 245 ? -10.766 28.406 2.234 1 95.44 245 LEU B C 1
ATOM 3849 O O . LEU B 1 245 ? -10.078 28.703 1.258 1 95.44 245 LEU B O 1
#